Protein AF-A0A971HNS7-F1 (afdb_monomer_lite)

Structure (mmCIF, N/CA/C/O backbone):
data_AF-A0A971HNS7-F1
#
_entry.id   AF-A0A971HNS7-F1
#
loop_
_atom_site.group_PDB
_atom_site.id
_atom_site.type_symbol
_atom_site.label_atom_id
_atom_site.label_alt_id
_atom_site.label_comp_id
_atom_site.label_asym_id
_atom_site.label_entity_id
_atom_site.label_seq_id
_atom_site.pdbx_PDB_ins_code
_atom_site.Cartn_x
_atom_site.Cartn_y
_atom_site.Cartn_z
_atom_site.occupancy
_atom_site.B_iso_or_equiv
_atom_site.auth_seq_id
_atom_site.auth_comp_id
_atom_site.auth_asym_id
_atom_site.auth_atom_id
_atom_site.pdbx_PDB_model_num
ATOM 1 N N . MET A 1 1 ? -20.351 5.362 -1.246 1.00 26.56 1 MET A N 1
ATOM 2 C CA . MET A 1 1 ? -20.812 6.104 -0.027 1.00 26.56 1 MET A CA 1
ATOM 3 C C . MET A 1 1 ? -19.698 6.064 1.023 1.00 26.56 1 MET A C 1
ATOM 5 O O . MET A 1 1 ? -19.382 4.997 1.531 1.00 26.56 1 MET A O 1
ATOM 9 N N . GLY A 1 2 ? -19.029 7.201 1.245 1.00 33.78 2 GLY A N 1
ATOM 10 C CA . GLY A 1 2 ? -17.666 7.278 1.785 1.00 33.78 2 GLY A CA 1
ATOM 11 C C . GLY A 1 2 ? -17.442 6.796 3.224 1.00 33.78 2 GLY A C 1
ATOM 12 O O . GLY A 1 2 ? -18.291 6.956 4.093 1.00 33.78 2 GLY A O 1
ATOM 13 N N . TRP A 1 3 ? -16.225 6.286 3.428 1.00 43.97 3 TRP A N 1
ATOM 14 C CA . TRP A 1 3 ? -15.508 5.758 4.606 1.00 43.97 3 TRP A CA 1
ATOM 15 C C . TRP A 1 3 ? -15.611 6.532 5.951 1.00 43.97 3 TRP A C 1
ATOM 17 O O . TRP A 1 3 ? -14.905 6.216 6.907 1.00 43.97 3 TRP A O 1
ATOM 27 N N . PHE A 1 4 ? -16.505 7.514 6.092 1.00 36.19 4 PHE A N 1
ATOM 28 C CA . PHE A 1 4 ? -16.714 8.239 7.346 1.00 36.19 4 PHE A CA 1
ATOM 29 C C . PHE A 1 4 ? -18.098 7.977 7.931 1.00 36.19 4 PHE A C 1
ATOM 31 O O . PHE A 1 4 ? -19.087 8.018 7.199 1.00 36.19 4 PHE A O 1
ATOM 38 N N . PRO A 1 5 ? -18.202 7.777 9.258 1.00 27.36 5 PRO A N 1
ATOM 39 C CA . PRO A 1 5 ? -19.497 7.659 9.906 1.00 27.36 5 PRO A CA 1
ATOM 40 C C . PRO A 1 5 ? -20.366 8.883 9.591 1.00 27.36 5 PRO A C 1
ATOM 42 O O . PRO A 1 5 ? -19.871 10.014 9.501 1.00 27.36 5 PRO A O 1
ATOM 45 N N . LYS A 1 6 ? -21.671 8.629 9.417 1.00 30.66 6 LYS A N 1
ATOM 46 C CA . LYS A 1 6 ? -22.696 9.649 9.161 1.00 30.66 6 LYS A CA 1
ATOM 47 C C . LYS A 1 6 ? -22.568 10.806 10.162 1.00 30.66 6 LYS A C 1
ATOM 49 O O . LYS A 1 6 ? -22.207 10.605 11.326 1.00 30.66 6 LYS A O 1
ATOM 54 N N . GLN A 1 7 ? -22.841 12.024 9.688 1.00 29.77 7 GLN A N 1
ATOM 55 C CA . GLN A 1 7 ? -22.758 13.242 10.496 1.00 29.77 7 GLN A CA 1
ATOM 56 C C . GLN A 1 7 ? -23.589 13.085 11.782 1.00 29.77 7 GLN A C 1
ATOM 58 O O . GLN A 1 7 ? -24.762 12.734 11.718 1.00 29.77 7 GLN A O 1
ATOM 63 N N . GLY A 1 8 ? -22.957 13.299 12.941 1.00 32.88 8 GLY A N 1
ATOM 64 C CA . GLY A 1 8 ? -23.603 13.233 14.261 1.00 32.88 8 GLY A CA 1
ATOM 65 C C . GLY A 1 8 ? -22.886 12.347 15.286 1.00 32.88 8 GLY A C 1
ATOM 66 O O . GLY A 1 8 ? -22.947 12.626 16.481 1.00 32.88 8 GLY A O 1
ATOM 67 N N . ALA A 1 9 ? -22.122 11.338 14.857 1.00 35.50 9 ALA A N 1
ATOM 68 C CA . ALA A 1 9 ? -21.286 10.564 15.773 1.00 35.50 9 ALA A CA 1
ATOM 69 C C . ALA A 1 9 ? -19.928 11.258 15.964 1.00 35.50 9 ALA A C 1
ATOM 71 O O . ALA A 1 9 ? -19.163 11.409 15.010 1.00 35.50 9 ALA A O 1
ATOM 72 N N . ARG A 1 10 ? -19.584 11.646 17.202 1.00 35.12 10 ARG A N 1
ATOM 73 C CA . ARG A 1 10 ? -18.200 11.983 17.591 1.00 35.12 10 ARG A CA 1
ATOM 74 C C . ARG A 1 10 ? -17.340 10.713 17.505 1.00 35.12 10 ARG A C 1
ATOM 76 O O . ARG A 1 10 ? -17.017 10.105 18.523 1.00 35.12 10 ARG A O 1
ATOM 83 N N . SER A 1 11 ? -17.023 10.275 16.290 1.00 39.25 11 SER A N 1
ATOM 84 C CA . SER A 1 11 ? -16.066 9.202 16.046 1.00 39.25 11 SER A CA 1
ATOM 85 C C . SER A 1 11 ? -14.707 9.688 16.525 1.00 39.25 11 SER A C 1
ATOM 87 O O . SER A 1 11 ? -14.206 10.698 16.041 1.00 39.25 11 SER A O 1
ATOM 89 N N . ARG A 1 12 ? -14.167 9.016 17.542 1.00 46.03 12 ARG A N 1
ATOM 90 C CA . ARG A 1 12 ? -12.787 9.179 17.993 1.00 46.03 12 ARG A CA 1
ATOM 91 C C . ARG A 1 12 ? -11.925 8.199 17.224 1.00 46.03 12 ARG A C 1
ATOM 93 O O . ARG A 1 12 ? -12.307 7.040 17.075 1.00 46.03 12 ARG A O 1
ATOM 100 N N . TRP A 1 13 ? -10.746 8.638 16.807 1.00 45.19 13 TRP A N 1
ATOM 101 C CA . TRP A 1 13 ? -9.785 7.761 16.165 1.00 45.19 13 TRP A CA 1
ATOM 102 C C . TRP A 1 13 ? -9.459 6.582 17.065 1.00 45.19 13 TRP A C 1
ATOM 104 O O . TRP A 1 13 ? -9.308 6.803 18.275 1.00 45.19 13 TRP A O 1
ATOM 114 N N . PRO A 1 14 ? -9.238 5.380 16.515 1.00 55.28 14 PRO A N 1
ATOM 115 C CA . PRO A 1 14 ? -8.985 4.199 17.323 1.00 55.28 14 PRO A CA 1
ATOM 116 C C . PRO A 1 14 ? -7.768 4.338 18.250 1.00 55.28 14 PRO A C 1
ATOM 118 O O . PRO A 1 14 ? -7.799 3.811 19.354 1.00 55.28 14 PRO A O 1
ATOM 121 N N . ILE A 1 15 ? -6.753 5.139 17.892 1.00 53.84 15 ILE A N 1
ATOM 122 C CA . ILE A 1 15 ? -5.579 5.420 18.753 1.00 53.84 15 ILE A CA 1
ATOM 123 C C . ILE A 1 15 ? -5.975 6.120 20.071 1.00 53.84 15 ILE A C 1
ATOM 125 O O . ILE A 1 15 ? -5.297 5.983 21.084 1.00 53.84 15 ILE A O 1
ATOM 129 N N . THR A 1 16 ? -7.091 6.856 20.079 1.00 57.19 16 THR A N 1
ATOM 130 C CA . THR A 1 16 ? -7.645 7.523 21.276 1.00 57.19 16 THR A CA 1
ATOM 131 C C . THR A 1 16 ? -8.853 6.787 21.866 1.00 57.19 16 THR A C 1
ATOM 133 O O . THR A 1 16 ? -9.468 7.264 22.830 1.00 57.19 16 THR A O 1
ATOM 136 N N . ALA A 1 17 ? -9.230 5.641 21.286 1.00 67.25 17 ALA A N 1
ATOM 137 C CA . ALA A 1 17 ? -10.299 4.812 21.816 1.00 67.25 17 ALA A CA 1
ATOM 138 C C . ALA A 1 17 ? -9.869 4.235 23.169 1.00 67.25 17 ALA A C 1
ATOM 140 O O . ALA A 1 17 ? -8.726 3.826 23.371 1.00 67.25 17 ALA A O 1
ATOM 141 N N . LYS A 1 18 ? -10.797 4.231 24.131 1.00 78.38 18 LYS A N 1
ATOM 142 C CA . LYS A 1 18 ? -10.539 3.611 25.431 1.00 78.38 18 LYS A CA 1
ATOM 143 C C . LYS A 1 18 ? -10.432 2.108 25.213 1.00 78.38 18 LYS A C 1
ATOM 145 O O . LYS A 1 18 ? -11.401 1.518 24.755 1.00 78.38 18 LYS A O 1
ATOM 150 N N . VAL A 1 19 ? -9.305 1.530 25.610 1.00 91.12 19 VAL A N 1
ATOM 151 C CA . VAL A 1 19 ? -9.090 0.082 25.620 1.00 91.12 19 VAL A CA 1
ATOM 152 C C . VAL A 1 19 ? -10.185 -0.594 26.447 1.00 91.12 19 VAL A C 1
ATOM 154 O O . VAL A 1 19 ? -10.370 -0.250 27.621 1.00 91.12 19 VAL A O 1
ATOM 157 N N . LEU A 1 20 ? -10.912 -1.531 25.834 1.00 95.19 20 LEU A N 1
ATOM 158 C CA . LEU A 1 20 ? -11.906 -2.366 26.509 1.00 95.19 20 LEU A CA 1
ATOM 159 C C . LEU A 1 20 ? -11.354 -3.782 26.681 1.00 95.19 20 LEU A C 1
ATOM 161 O O . LEU A 1 20 ? -10.716 -4.332 25.788 1.00 95.19 20 LEU A O 1
ATOM 165 N N . ARG A 1 21 ? -11.594 -4.347 27.857 1.00 96.94 21 ARG A N 1
ATOM 166 C CA . ARG A 1 21 ? -11.138 -5.671 28.299 1.00 96.94 21 ARG A CA 1
ATOM 167 C C . ARG A 1 21 ? -12.064 -6.190 29.388 1.00 96.94 21 ARG A C 1
ATOM 169 O O . ARG A 1 21 ? -12.886 -5.411 29.885 1.00 96.94 21 ARG A O 1
ATOM 176 N N . VAL A 1 22 ? -11.877 -7.438 29.809 1.00 97.00 22 VAL A N 1
ATOM 177 C CA . VAL A 1 22 ? -12.640 -8.051 30.904 1.00 97.00 22 VAL A CA 1
ATOM 178 C C . VAL A 1 22 ? -12.775 -7.103 32.104 1.00 97.00 22 VAL A C 1
ATOM 180 O O . VAL A 1 22 ? -11.813 -6.456 32.525 1.00 97.00 22 VAL A O 1
ATOM 183 N N . GLY A 1 23 ? -14.006 -6.959 32.600 1.00 95.69 23 GLY A N 1
ATOM 184 C CA . GLY A 1 23 ? -14.376 -6.035 33.679 1.00 95.69 23 GLY A CA 1
ATOM 185 C C . GLY A 1 23 ? -14.763 -4.622 33.219 1.00 95.69 23 GLY A C 1
ATOM 186 O O . GLY A 1 23 ? -15.326 -3.857 34.004 1.00 95.69 23 GLY A O 1
ATOM 187 N N . SER A 1 24 ? -14.529 -4.264 31.952 1.00 97.56 24 SER A N 1
ATOM 188 C CA . SER A 1 24 ? -15.055 -3.019 31.375 1.00 97.56 24 SER A CA 1
ATOM 189 C C . SER A 1 24 ? -16.582 -3.052 31.325 1.00 97.56 24 SER A C 1
ATOM 191 O O . SER A 1 24 ? -17.175 -4.096 31.060 1.00 97.56 24 SER A O 1
ATOM 193 N N . LYS A 1 25 ? -17.230 -1.902 31.548 1.00 97.19 25 LYS A N 1
ATOM 194 C CA . LYS A 1 25 ? -18.695 -1.777 31.522 1.00 97.19 25 LYS A CA 1
ATOM 195 C C . LYS A 1 25 ? -19.166 -0.500 30.822 1.00 97.19 25 LYS A C 1
ATOM 197 O O . LYS A 1 25 ? -18.421 0.481 30.730 1.00 97.19 25 LYS A O 1
ATOM 202 N N . GLY A 1 26 ? -20.418 -0.508 30.373 1.00 96.06 26 GLY A N 1
ATOM 203 C CA . GLY A 1 26 ? -21.159 0.652 29.876 1.00 96.06 26 GLY A CA 1
ATOM 204 C C . GLY A 1 26 ? -21.337 0.691 28.357 1.00 96.06 26 GLY A C 1
ATOM 205 O O . GLY A 1 26 ? -21.011 -0.250 27.635 1.00 96.06 26 GLY A O 1
ATOM 206 N N . ALA A 1 27 ? -21.831 1.826 27.854 1.00 94.00 27 ALA A N 1
ATOM 207 C CA . ALA A 1 27 ? -22.286 1.983 26.467 1.00 94.00 27 ALA A CA 1
ATOM 208 C C . ALA A 1 27 ? -21.243 1.614 25.395 1.00 94.00 27 ALA A C 1
ATOM 210 O O . ALA A 1 27 ? -21.600 1.133 24.325 1.00 94.00 27 ALA A O 1
ATOM 211 N N . ARG A 1 28 ? -19.945 1.799 25.674 1.00 91.12 28 ARG A N 1
ATOM 212 C CA . ARG A 1 28 ? -18.874 1.427 24.733 1.00 91.12 28 ARG A CA 1
ATOM 213 C C . ARG A 1 28 ? -18.719 -0.081 24.574 1.00 91.12 28 ARG A C 1
ATOM 215 O O . ARG A 1 28 ? -18.435 -0.534 23.473 1.00 91.12 28 ARG A O 1
ATOM 222 N N . VAL A 1 29 ? -18.904 -0.836 25.656 1.00 96.19 29 VAL A N 1
ATOM 223 C CA . VAL A 1 29 ? -18.894 -2.301 25.598 1.00 96.19 29 VAL A CA 1
ATOM 224 C C . VAL A 1 29 ? -20.118 -2.786 24.836 1.00 96.19 29 VAL A C 1
ATOM 226 O O . VAL A 1 29 ? -19.977 -3.626 23.959 1.00 96.19 29 VAL A O 1
ATOM 229 N N . LYS A 1 30 ? -21.281 -2.173 25.082 1.00 95.75 30 LYS A N 1
ATOM 230 C CA . LYS A 1 30 ? -22.510 -2.499 24.356 1.00 95.75 30 LYS A CA 1
ATOM 231 C C . LYS A 1 30 ? -22.355 -2.276 22.849 1.00 95.75 30 LYS A C 1
ATOM 233 O O . LYS A 1 30 ? -22.681 -3.154 22.066 1.00 95.75 30 LYS A O 1
ATOM 238 N N . ALA A 1 31 ? -21.773 -1.144 22.445 1.00 93.56 31 ALA A N 1
ATOM 239 C CA . ALA A 1 31 ? -21.478 -0.865 21.039 1.00 93.56 31 ALA A CA 1
ATOM 240 C C . ALA A 1 31 ? -20.476 -1.863 20.428 1.00 93.56 31 ALA A C 1
ATOM 242 O O . ALA A 1 31 ? -20.663 -2.294 19.295 1.00 93.56 31 ALA A O 1
ATOM 243 N N . LEU A 1 32 ? -19.430 -2.250 21.172 1.00 94.56 32 LEU A N 1
ATOM 244 C CA . LEU A 1 32 ? -18.492 -3.294 20.746 1.00 94.56 32 LEU A CA 1
ATOM 245 C C . LEU A 1 32 ? -19.211 -4.634 20.529 1.00 94.56 32 LEU A C 1
ATOM 247 O O . LEU A 1 32 ? -19.029 -5.250 19.487 1.00 94.56 32 LEU A O 1
ATOM 251 N N . GLN A 1 33 ? -20.027 -5.066 21.491 1.00 97.31 33 GLN A N 1
ATOM 252 C CA . GLN A 1 33 ? -20.808 -6.302 21.410 1.00 97.31 33 GLN A CA 1
ATOM 253 C C . GLN A 1 33 ? -21.768 -6.284 20.217 1.00 97.31 33 GLN A C 1
ATOM 255 O O . GLN A 1 33 ? -21.817 -7.268 19.492 1.00 97.31 33 GLN A O 1
ATOM 260 N N . SER A 1 34 ? -22.463 -5.168 19.960 1.00 94.94 34 SER A N 1
ATOM 261 C CA . SER A 1 34 ? -23.313 -5.014 18.771 1.00 94.94 34 SER A CA 1
ATOM 262 C C . SER A 1 34 ? -22.522 -5.197 17.476 1.00 94.94 34 SER A C 1
ATOM 264 O O . SER A 1 34 ? -22.905 -6.008 16.647 1.00 94.94 34 SER A O 1
ATOM 266 N N . LEU A 1 35 ? -21.372 -4.528 17.335 1.00 93.12 35 LEU A N 1
ATOM 267 C CA . LEU A 1 35 ? -20.528 -4.677 16.144 1.00 93.12 35 LEU A CA 1
ATOM 268 C C . LEU A 1 35 ? -19.983 -6.105 15.992 1.00 93.12 35 LEU A C 1
ATOM 270 O O . LEU A 1 35 ? -19.846 -6.595 14.879 1.00 93.12 35 LEU A O 1
ATOM 274 N N . LEU A 1 36 ? -19.661 -6.791 17.092 1.00 94.88 36 LEU A N 1
ATOM 275 C CA . LEU A 1 36 ? -19.246 -8.196 17.049 1.00 94.88 36 LEU A CA 1
ATOM 276 C C . LEU A 1 36 ? -20.414 -9.125 16.686 1.00 94.88 36 LEU A C 1
ATOM 278 O O . LEU A 1 36 ? -20.201 -10.105 15.972 1.00 94.88 36 LEU A O 1
ATOM 282 N N . ALA A 1 37 ? -21.629 -8.817 17.139 1.00 94.38 37 ALA A N 1
ATOM 283 C CA . ALA A 1 37 ? -22.840 -9.556 16.799 1.00 94.38 37 ALA A CA 1
ATOM 284 C C . ALA A 1 37 ? -23.196 -9.401 15.315 1.00 94.38 37 ALA A C 1
ATOM 286 O O . ALA A 1 37 ? -23.461 -10.403 14.656 1.00 94.38 37 ALA A O 1
ATOM 287 N N . ASP A 1 38 ? -23.073 -8.189 14.761 1.00 90.94 38 ASP A N 1
ATOM 288 C CA . ASP A 1 38 ? -23.251 -7.915 13.327 1.00 90.94 38 ASP A CA 1
ATOM 289 C C . ASP A 1 38 ? -22.282 -8.739 12.457 1.00 90.94 38 ASP A C 1
ATOM 291 O O . ASP A 1 38 ? -22.594 -9.101 11.324 1.00 90.94 38 ASP A O 1
ATOM 295 N N . LEU A 1 39 ? -21.105 -9.080 12.996 1.00 89.94 39 LEU A N 1
ATOM 296 C CA . LEU A 1 39 ? -20.109 -9.933 12.339 1.00 89.94 39 LEU A CA 1
ATOM 297 C C . LEU A 1 39 ? -20.313 -11.435 12.582 1.00 89.94 39 LEU A C 1
ATOM 299 O O . LEU A 1 39 ? -19.500 -12.239 12.108 1.00 89.94 39 LEU A O 1
ATOM 303 N N . GLY A 1 40 ? -21.358 -11.809 13.324 1.00 93.38 40 GLY A N 1
ATOM 304 C CA . GLY A 1 40 ? -21.653 -13.183 13.718 1.00 93.38 40 GLY A CA 1
ATOM 305 C C . GLY A 1 40 ? -20.647 -13.765 14.713 1.00 93.38 40 GLY A C 1
ATOM 306 O O . GLY A 1 40 ? -20.492 -14.979 14.769 1.00 93.38 40 GLY A O 1
ATOM 307 N N . LEU A 1 41 ? -19.925 -12.918 15.455 1.00 95.38 41 LEU A N 1
ATOM 308 C CA . LEU A 1 41 ? -18.894 -13.328 16.418 1.00 95.38 41 LEU A CA 1
ATOM 309 C C . LEU A 1 41 ? -19.375 -13.275 17.873 1.00 95.38 41 LEU A C 1
ATOM 311 O O . LEU A 1 41 ? -18.689 -13.780 18.757 1.00 95.38 41 LEU A O 1
ATOM 315 N N . TYR A 1 42 ? -20.524 -12.649 18.130 1.00 96.88 42 TYR A N 1
ATOM 316 C CA . TYR A 1 42 ? -21.139 -12.545 19.451 1.00 96.88 42 TYR A CA 1
ATOM 317 C C . TYR A 1 42 ? -22.621 -12.916 19.355 1.00 96.88 42 TYR A C 1
ATOM 319 O O . TYR A 1 42 ? -23.344 -12.363 18.533 1.00 96.88 42 TYR A O 1
ATOM 327 N N . HIS A 1 43 ? -23.068 -13.866 20.177 1.00 96.12 43 HIS A N 1
ATOM 328 C CA . HIS A 1 43 ? -24.393 -14.494 20.046 1.00 96.12 43 HIS A CA 1
ATOM 329 C C . HIS A 1 43 ? -25.332 -14.211 21.224 1.00 96.12 43 HIS A C 1
ATOM 331 O O . HIS A 1 43 ? -26.334 -14.898 21.386 1.00 96.12 43 HIS A O 1
ATOM 337 N N . GLN A 1 44 ? -24.980 -13.254 22.080 1.00 95.12 44 GLN A N 1
ATOM 338 C CA . GLN A 1 44 ? -25.805 -12.836 23.213 1.00 95.12 44 GLN A CA 1
ATOM 339 C C . GLN A 1 44 ? -26.333 -11.423 22.985 1.00 95.12 44 GLN A C 1
ATOM 341 O O . GLN A 1 44 ? -25.787 -10.669 22.175 1.00 95.12 44 GLN A O 1
ATOM 346 N N . ASP A 1 45 ? -27.348 -11.043 23.755 1.00 95.81 45 ASP A N 1
ATOM 347 C CA . ASP A 1 45 ? -27.813 -9.664 23.779 1.00 95.81 45 ASP A CA 1
ATOM 348 C C . ASP A 1 45 ? -26.719 -8.740 24.341 1.00 95.81 45 ASP A C 1
ATOM 350 O O . ASP A 1 45 ? -26.180 -9.005 25.419 1.00 95.81 45 ASP A O 1
ATOM 354 N N . PRO A 1 46 ? -26.380 -7.631 23.654 1.00 97.00 46 PRO A N 1
ATOM 355 C CA . PRO A 1 46 ? -25.422 -6.655 24.158 1.00 97.00 46 PRO A CA 1
ATOM 356 C C . PRO A 1 46 ? -25.860 -6.043 25.502 1.00 97.00 46 PRO A C 1
ATOM 358 O O . PRO A 1 46 ? -26.701 -5.135 25.565 1.00 97.00 46 PRO A O 1
ATOM 361 N N . ASP A 1 47 ? -25.249 -6.510 26.586 1.00 96.69 47 ASP A N 1
ATOM 362 C CA . ASP A 1 47 ? -25.542 -6.119 27.970 1.00 96.69 47 ASP A CA 1
ATOM 363 C C . ASP A 1 47 ? -24.653 -4.970 28.479 1.00 96.69 47 ASP A C 1
ATOM 365 O O . ASP A 1 47 ? -24.920 -4.356 29.514 1.00 96.69 47 ASP A O 1
ATOM 369 N N . GLY A 1 48 ? -23.601 -4.627 27.732 1.00 97.12 48 GLY A N 1
ATOM 370 C CA . GLY A 1 48 ? -22.631 -3.616 28.125 1.00 97.12 48 GLY A CA 1
ATOM 371 C C . GLY A 1 48 ? -21.657 -4.072 29.210 1.00 97.12 48 GLY A C 1
ATOM 372 O O . GLY A 1 48 ? -21.015 -3.212 29.818 1.00 97.12 48 GLY A O 1
ATOM 373 N N . VAL A 1 49 ? -21.511 -5.377 29.449 1.00 98.12 49 VAL A N 1
ATOM 374 C CA . VAL A 1 49 ? -20.539 -5.971 30.373 1.00 98.12 49 VAL A CA 1
ATOM 375 C C . VAL A 1 49 ? -19.509 -6.779 29.590 1.00 98.12 49 VAL A C 1
ATOM 377 O O . VAL A 1 49 ? -19.810 -7.715 28.857 1.00 98.12 49 VAL A O 1
ATOM 380 N N . PHE A 1 50 ? -18.236 -6.424 29.748 1.00 98.19 50 PHE A N 1
ATOM 381 C CA . PHE A 1 50 ? -17.156 -7.140 29.083 1.00 98.19 50 PHE A CA 1
ATOM 382 C C . PHE A 1 50 ? -16.793 -8.350 29.947 1.00 98.19 50 PHE A C 1
ATOM 384 O O . PHE A 1 50 ? -15.935 -8.256 30.826 1.00 98.19 50 PHE A O 1
ATOM 391 N N . GLY A 1 51 ? -17.507 -9.456 29.740 1.00 97.50 51 GLY A N 1
ATOM 392 C CA . GLY A 1 51 ? -17.217 -10.767 30.325 1.00 97.50 51 GLY A CA 1
ATOM 393 C C . GLY A 1 51 ? -16.455 -11.686 29.366 1.00 97.50 51 GLY A C 1
ATOM 394 O O . GLY A 1 51 ? -16.032 -11.254 28.293 1.00 97.50 51 GLY A O 1
ATOM 395 N N . TYR A 1 52 ? -16.325 -12.960 29.744 1.00 97.56 52 TYR A N 1
ATOM 396 C CA . TYR A 1 52 ? -15.596 -13.975 28.971 1.00 97.56 52 TYR A CA 1
ATOM 397 C C . TYR A 1 52 ? -16.167 -14.169 27.554 1.00 97.56 52 TYR A C 1
ATOM 399 O O . TYR A 1 52 ? -15.409 -14.235 26.600 1.00 97.56 52 TYR A O 1
ATOM 407 N N . LEU A 1 53 ? -17.493 -14.113 27.371 1.00 97.94 53 LEU A N 1
ATOM 408 C CA . LEU A 1 53 ? -18.105 -14.213 26.034 1.00 97.94 53 LEU A CA 1
ATOM 409 C C . LEU A 1 53 ? -17.719 -13.046 25.111 1.00 97.94 53 LEU A C 1
ATOM 411 O O . LEU A 1 53 ? -17.554 -13.223 23.906 1.00 97.94 53 LEU A O 1
ATOM 415 N N . THR A 1 54 ? -17.578 -11.837 25.663 1.00 98.25 54 THR A N 1
ATOM 416 C CA . THR A 1 54 ? -17.126 -10.669 24.892 1.00 98.25 54 THR A CA 1
ATOM 417 C C . THR A 1 54 ? -15.640 -10.798 24.562 1.00 98.25 54 THR A C 1
ATOM 419 O O . THR A 1 54 ? -15.223 -10.443 23.462 1.00 98.25 54 THR A O 1
ATOM 422 N N . GLU A 1 55 ? -14.846 -11.331 25.493 1.00 98.38 55 GLU A N 1
ATOM 423 C CA . GLU A 1 55 ? -13.432 -11.641 25.269 1.00 98.38 55 GLU A CA 1
ATOM 424 C C . GLU A 1 55 ? -13.253 -12.666 24.144 1.00 98.38 55 GLU A C 1
ATOM 426 O O . GLU A 1 55 ? -12.512 -12.396 23.199 1.00 98.38 55 GLU A O 1
ATOM 431 N N . ASP A 1 56 ? -13.988 -13.778 24.182 1.00 98.25 56 ASP A N 1
ATOM 432 C CA . ASP A 1 56 ? -13.961 -14.823 23.155 1.00 98.25 56 ASP A CA 1
ATOM 433 C C . ASP A 1 56 ? -14.330 -14.270 21.773 1.00 98.25 56 ASP A C 1
ATOM 435 O O . ASP A 1 56 ? -13.647 -14.552 20.785 1.00 98.25 56 ASP A O 1
ATOM 439 N N . ALA A 1 57 ? -15.354 -13.414 21.700 1.00 97.94 57 ALA A N 1
ATOM 440 C CA . ALA A 1 57 ? -15.758 -12.748 20.463 1.00 97.94 57 ALA A CA 1
ATOM 441 C C . ALA A 1 57 ? -14.671 -11.802 19.920 1.00 97.94 57 ALA A C 1
ATOM 443 O O . ALA A 1 57 ? -14.399 -11.780 18.715 1.00 97.94 57 ALA A O 1
ATOM 444 N N . VAL A 1 58 ? -13.997 -11.048 20.798 1.00 97.81 58 VAL A N 1
ATOM 445 C CA . VAL A 1 58 ? -12.852 -10.210 20.409 1.00 97.81 58 VAL A CA 1
ATOM 446 C C . VAL A 1 58 ? -11.690 -11.074 19.925 1.00 97.81 58 VAL A C 1
ATOM 448 O O . VAL A 1 58 ? -11.109 -10.775 18.882 1.00 97.81 58 VAL A O 1
ATOM 451 N N . GLN A 1 59 ? -11.370 -12.169 20.615 1.00 98.19 59 GLN A N 1
ATOM 452 C CA . GLN A 1 59 ? -10.327 -13.095 20.176 1.00 98.19 59 GLN A CA 1
ATOM 453 C C . GLN A 1 59 ? -10.669 -13.736 18.826 1.00 98.19 59 GLN A C 1
ATOM 455 O O . GLN A 1 59 ? -9.789 -13.895 17.980 1.00 98.19 59 GLN A O 1
ATOM 460 N N . ALA A 1 60 ? -11.937 -14.079 18.587 1.00 97.00 60 ALA A N 1
ATOM 461 C CA . ALA A 1 60 ? -12.398 -14.604 17.307 1.00 97.00 60 ALA A CA 1
ATOM 462 C C . ALA A 1 60 ? -12.209 -13.579 16.177 1.00 97.00 60 ALA A C 1
ATOM 464 O O . ALA A 1 60 ? -11.674 -13.928 15.122 1.00 97.00 60 ALA A O 1
ATOM 465 N N . LEU A 1 61 ? -12.545 -12.305 16.414 1.00 94.56 61 LEU A N 1
ATOM 466 C CA . LEU A 1 61 ? -12.268 -11.216 15.473 1.00 94.56 61 LEU A CA 1
ATOM 467 C C . LEU A 1 61 ? -10.763 -11.087 15.200 1.00 94.56 61 LEU A C 1
ATOM 469 O O . LEU A 1 61 ? -10.338 -11.026 14.047 1.00 94.56 61 LEU A O 1
ATOM 473 N N . GLN A 1 62 ? -9.952 -11.067 16.259 1.00 94.75 62 GLN A N 1
ATOM 474 C CA . GLN A 1 62 ? -8.501 -10.944 16.158 1.00 94.75 62 GLN A CA 1
ATOM 475 C C . GLN A 1 62 ? -7.899 -12.086 15.328 1.00 94.75 62 GLN A C 1
ATOM 477 O O . GLN A 1 62 ? -7.130 -11.818 14.406 1.00 94.75 62 GLN A O 1
ATOM 482 N N . ARG A 1 63 ? -8.312 -13.338 15.577 1.00 94.12 63 ARG A N 1
ATOM 483 C CA . ARG A 1 63 ? -7.912 -14.514 14.781 1.00 94.12 63 ARG A CA 1
ATOM 484 C C . ARG A 1 63 ? -8.335 -14.373 13.319 1.00 94.12 63 ARG A C 1
ATOM 486 O O . ARG A 1 63 ? -7.517 -14.584 12.429 1.00 94.12 63 ARG A O 1
ATOM 493 N N . ARG A 1 64 ? -9.590 -13.980 13.069 1.00 90.88 64 ARG A N 1
ATOM 494 C CA . ARG A 1 64 ? -10.165 -13.863 11.717 1.00 90.88 64 ARG A CA 1
ATOM 495 C C . ARG A 1 64 ? -9.415 -12.860 10.837 1.00 90.88 64 ARG A C 1
ATOM 497 O O . ARG A 1 64 ? -9.319 -13.077 9.633 1.00 90.88 64 ARG A O 1
ATOM 504 N N . PHE A 1 65 ? -8.881 -11.790 11.424 1.00 88.62 65 PHE A N 1
ATOM 505 C CA . PHE A 1 65 ? -8.256 -10.685 10.688 1.00 88.62 65 PHE A CA 1
ATOM 506 C C . PHE A 1 65 ? -6.758 -10.503 10.975 1.00 88.62 65 PHE A C 1
ATOM 508 O O . PHE A 1 65 ? -6.198 -9.452 10.661 1.00 88.62 65 PHE A O 1
ATOM 515 N N . GLY A 1 66 ? -6.101 -11.518 11.546 1.00 87.88 66 GLY A N 1
ATOM 516 C CA . GLY A 1 66 ? -4.645 -11.541 11.722 1.00 87.88 66 GLY A CA 1
ATOM 517 C C . GLY A 1 66 ? -4.109 -10.499 12.705 1.00 87.88 66 GLY A C 1
ATOM 518 O O . GLY A 1 66 ? -3.004 -9.993 12.523 1.00 87.88 66 GLY A O 1
ATOM 519 N N . LEU A 1 67 ? -4.892 -10.146 13.726 1.00 89.50 67 LEU A N 1
ATOM 520 C CA . LEU A 1 67 ? -4.433 -9.308 14.834 1.00 89.50 67 LEU A CA 1
ATOM 521 C C . LEU A 1 67 ? -3.750 -10.159 15.907 1.00 89.50 67 LEU A C 1
ATOM 523 O O . LEU A 1 67 ? -3.908 -11.380 15.960 1.00 89.50 67 LEU A O 1
ATOM 527 N N . ARG A 1 68 ? -3.045 -9.497 16.831 1.00 87.56 68 ARG A N 1
ATOM 528 C CA . ARG A 1 68 ? -2.642 -10.130 18.090 1.00 87.56 68 ARG A CA 1
ATOM 529 C C . ARG A 1 68 ? -3.895 -10.623 18.821 1.00 87.56 68 ARG A C 1
ATOM 531 O O . ARG A 1 68 ? -4.819 -9.846 19.033 1.00 87.56 68 ARG A O 1
ATOM 538 N N . VAL A 1 69 ? -3.904 -11.901 19.195 1.00 94.38 69 VAL A N 1
ATOM 539 C CA . VAL A 1 69 ? -5.020 -12.536 19.905 1.00 94.38 69 VAL A CA 1
ATOM 540 C C . VAL A 1 69 ? -4.794 -12.388 21.407 1.00 94.38 69 VAL A C 1
ATOM 542 O O . VAL A 1 69 ? -4.122 -13.212 22.020 1.00 94.38 69 VAL A O 1
ATOM 545 N N . ASP A 1 70 ? -5.288 -11.297 21.980 1.00 94.94 70 ASP A N 1
ATOM 546 C CA . ASP A 1 70 ? -5.166 -10.981 23.409 1.00 94.94 70 ASP A CA 1
ATOM 547 C C . ASP A 1 70 ? -6.518 -10.736 24.098 1.00 94.94 70 ASP A C 1
ATOM 549 O O . ASP A 1 70 ? -6.545 -10.485 25.298 1.00 94.94 70 ASP A O 1
ATOM 553 N N . GLY A 1 71 ? -7.635 -10.809 23.361 1.00 96.25 71 GLY A N 1
ATOM 554 C CA . GLY A 1 71 ? -8.980 -10.584 23.902 1.00 96.25 71 GLY A CA 1
ATOM 555 C C . GLY A 1 71 ? -9.275 -9.129 24.267 1.00 96.25 71 GLY A C 1
ATOM 556 O O . GLY A 1 71 ? -10.328 -8.825 24.827 1.00 96.25 71 GLY A O 1
ATOM 557 N N . ILE A 1 72 ? -8.371 -8.206 23.931 1.00 95.88 72 ILE A N 1
ATOM 558 C CA . ILE A 1 72 ? -8.480 -6.789 24.252 1.00 95.88 72 ILE A CA 1
ATOM 559 C C . ILE A 1 72 ? -8.957 -6.020 23.019 1.00 95.88 72 ILE A C 1
ATOM 561 O O . ILE A 1 72 ? -8.320 -6.000 21.964 1.00 95.88 72 ILE A O 1
ATOM 565 N N . ALA A 1 73 ? -10.059 -5.283 23.163 1.00 94.00 73 ALA A N 1
ATOM 566 C CA . ALA A 1 73 ? -10.495 -4.331 22.149 1.00 94.00 73 ALA A CA 1
ATOM 567 C C . ALA A 1 73 ? -9.681 -3.032 22.272 1.00 94.00 73 ALA A C 1
ATOM 569 O O . ALA A 1 73 ? -10.087 -2.053 22.905 1.00 94.00 73 ALA A O 1
ATOM 570 N N . GLY A 1 74 ? -8.474 -3.067 21.703 1.00 90.00 74 GLY A N 1
ATOM 571 C CA . GLY A 1 74 ? -7.578 -1.922 21.554 1.00 90.00 74 GLY A CA 1
ATOM 572 C C . GLY A 1 74 ? -7.820 -1.120 20.263 1.00 90.00 74 GLY A C 1
ATOM 573 O O . GLY A 1 74 ? -8.781 -1.383 19.532 1.00 90.00 74 GLY A O 1
ATOM 574 N N . PRO A 1 75 ? -6.932 -0.159 19.940 1.00 83.56 75 PRO A N 1
ATOM 575 C CA . PRO A 1 75 ? -7.025 0.662 18.732 1.00 83.56 75 PRO A CA 1
ATOM 576 C C . PRO A 1 75 ? -7.222 -0.147 17.448 1.00 83.56 75 PRO A C 1
ATOM 578 O O . PRO A 1 75 ? -8.091 0.174 16.642 1.00 83.56 75 PRO A O 1
ATOM 581 N N . MET A 1 76 ? -6.471 -1.233 17.266 1.00 85.00 76 MET A N 1
ATOM 582 C CA . MET A 1 76 ? -6.556 -2.019 16.036 1.00 85.00 76 MET A CA 1
ATOM 583 C C . MET A 1 76 ? -7.908 -2.735 15.883 1.00 85.00 76 MET A C 1
ATOM 585 O O . MET A 1 76 ? -8.482 -2.733 14.798 1.00 85.00 76 MET A O 1
ATOM 589 N N . VAL A 1 77 ? -8.465 -3.268 16.978 1.00 90.94 77 VAL A N 1
ATOM 590 C CA . VAL A 1 77 ? -9.804 -3.885 16.991 1.00 90.94 77 VAL A CA 1
ATOM 591 C C . VAL A 1 77 ? -10.874 -2.849 16.659 1.00 90.94 77 VAL A C 1
ATOM 593 O O . VAL A 1 77 ? -11.679 -3.062 15.757 1.00 90.94 77 VAL A O 1
ATOM 596 N N . HIS A 1 78 ? -10.856 -1.697 17.333 1.00 87.62 78 HIS A N 1
ATOM 597 C CA . HIS A 1 78 ? -11.814 -0.627 17.058 1.00 87.62 78 HIS A CA 1
ATOM 598 C C . HIS A 1 78 ? -11.731 -0.136 15.616 1.00 87.62 78 HIS A C 1
ATOM 600 O O . HIS A 1 78 ? -12.755 0.129 14.994 1.00 87.62 78 HIS A O 1
ATOM 606 N N . ARG A 1 79 ? -10.521 -0.037 15.067 1.00 81.88 79 ARG A N 1
ATOM 607 C CA . ARG A 1 79 ? -10.337 0.337 13.672 1.00 81.88 79 ARG A CA 1
ATOM 608 C C . ARG A 1 79 ? -10.956 -0.679 12.726 1.00 81.88 79 ARG A C 1
ATOM 610 O O . ARG A 1 79 ? -11.690 -0.292 11.823 1.00 81.88 79 ARG A O 1
ATOM 617 N N . LEU A 1 80 ? -10.641 -1.951 12.940 1.00 84.62 80 LEU A N 1
ATOM 618 C CA . LEU A 1 80 ? -11.108 -3.052 12.116 1.00 84.62 80 LEU A CA 1
ATOM 619 C C . LEU A 1 80 ? -12.637 -3.121 12.094 1.00 84.62 80 LEU A C 1
ATOM 621 O O . LEU A 1 80 ? -13.213 -3.237 11.024 1.00 84.62 80 LEU A O 1
ATOM 625 N N . LEU A 1 81 ? -13.306 -2.958 13.239 1.00 84.75 81 LEU A N 1
ATOM 626 C CA . LEU A 1 81 ? -14.774 -2.984 13.313 1.00 84.75 81 LEU A CA 1
ATOM 627 C C . LEU A 1 81 ? -15.456 -1.890 12.479 1.00 84.75 81 LEU A C 1
ATOM 629 O O . LEU A 1 81 ? -16.602 -2.053 12.076 1.00 84.75 81 LEU A O 1
ATOM 633 N N . HIS A 1 82 ? -14.759 -0.788 12.206 1.00 77.75 82 HIS A N 1
ATOM 634 C CA . HIS A 1 82 ? -15.241 0.296 11.349 1.00 77.75 82 HIS A CA 1
ATOM 635 C C . HIS A 1 82 ? -14.641 0.256 9.936 1.00 77.75 82 HIS A C 1
ATOM 637 O O . HIS A 1 82 ? -14.839 1.185 9.153 1.00 77.75 82 HIS A O 1
ATOM 643 N N . HIS A 1 83 ? -13.878 -0.787 9.610 1.00 74.25 83 HIS A N 1
ATOM 644 C CA . HIS A 1 83 ? -13.224 -0.940 8.323 1.00 74.25 83 HIS A CA 1
ATOM 645 C C . HIS A 1 83 ? -14.137 -1.699 7.344 1.00 74.25 83 HIS A C 1
ATOM 647 O O . HIS A 1 83 ? -14.663 -2.740 7.726 1.00 74.25 83 HIS A O 1
ATOM 653 N N . PRO A 1 84 ? -14.282 -1.270 6.073 1.00 65.81 84 PRO A N 1
ATOM 654 C CA . PRO A 1 84 ? -15.171 -1.921 5.092 1.00 65.81 84 PRO A CA 1
ATOM 655 C C . PRO A 1 84 ? -14.939 -3.425 4.913 1.00 65.81 84 PRO A C 1
ATOM 657 O O . PRO A 1 84 ? -15.855 -4.179 4.609 1.00 65.81 84 PRO A O 1
ATOM 660 N N . ILE A 1 85 ? -13.715 -3.880 5.177 1.00 72.44 85 ILE A N 1
ATOM 661 C CA . ILE A 1 85 ? -13.353 -5.299 5.149 1.00 72.44 85 ILE A CA 1
ATOM 662 C C . ILE A 1 85 ? -14.258 -6.198 6.004 1.00 72.44 85 ILE A C 1
ATOM 664 O O . ILE A 1 85 ? -14.444 -7.367 5.673 1.00 72.44 85 ILE A O 1
ATOM 668 N N . THR A 1 86 ? -14.798 -5.687 7.114 1.00 72.88 86 THR A N 1
ATOM 669 C CA . THR A 1 86 ? -15.619 -6.491 8.020 1.00 72.88 86 THR A CA 1
ATOM 670 C C . THR A 1 86 ? -17.029 -6.698 7.477 1.00 72.88 86 THR A C 1
ATOM 672 O O . THR A 1 86 ? -17.629 -7.724 7.781 1.00 72.88 86 THR A O 1
ATOM 675 N N . SER A 1 87 ? -17.527 -5.795 6.626 1.00 67.00 87 SER A N 1
ATOM 676 C CA . SER A 1 87 ? -18.856 -5.883 6.013 1.00 67.00 87 SER A CA 1
ATOM 677 C C . SER A 1 87 ? -18.852 -6.404 4.573 1.00 67.00 87 SER A C 1
ATOM 679 O O . SER A 1 87 ? -19.835 -7.008 4.158 1.00 67.00 87 SER A O 1
ATOM 681 N N . GLN A 1 88 ? -17.777 -6.190 3.810 1.00 62.09 88 GLN A N 1
ATOM 682 C CA . GLN A 1 88 ? -17.731 -6.461 2.362 1.00 62.09 88 GLN A CA 1
ATOM 683 C C . GLN A 1 88 ? -16.738 -7.563 1.962 1.00 62.09 88 GLN A C 1
ATOM 685 O O . GLN A 1 88 ? -16.731 -7.991 0.815 1.00 62.09 88 GLN A O 1
ATOM 690 N N . GLY A 1 89 ? -15.912 -8.055 2.892 1.00 58.56 89 GLY A N 1
ATOM 691 C CA . GLY A 1 89 ? -14.831 -8.989 2.571 1.00 58.56 89 GLY A CA 1
ATOM 692 C C . GLY A 1 89 ? -13.584 -8.314 1.976 1.00 58.56 89 GLY A C 1
ATOM 693 O O . GLY A 1 89 ? -13.496 -7.089 1.848 1.00 58.56 89 GLY A O 1
ATOM 694 N N . LEU A 1 90 ? -12.568 -9.136 1.690 1.00 54.59 90 LEU A N 1
ATOM 695 C CA . LEU A 1 90 ? -11.306 -8.737 1.051 1.00 54.59 90 LEU A CA 1
ATOM 696 C C . LEU A 1 90 ? -11.420 -8.926 -0.461 1.00 54.59 90 LEU A C 1
ATOM 698 O O . LEU A 1 90 ? -10.852 -9.871 -1.001 1.00 54.59 90 LEU A O 1
ATOM 702 N N . ASP A 1 91 ? -12.131 -8.023 -1.116 1.00 55.66 91 ASP A N 1
ATOM 703 C CA . ASP A 1 91 ? -11.805 -7.691 -2.497 1.00 55.66 91 ASP A CA 1
ATOM 704 C C . ASP A 1 91 ? -10.830 -6.511 -2.450 1.00 55.66 91 ASP A C 1
ATOM 706 O O . ASP A 1 91 ? -10.861 -5.713 -1.515 1.00 55.66 91 ASP A O 1
ATOM 710 N N . PHE A 1 92 ? -9.866 -6.442 -3.360 1.00 61.84 92 PHE A N 1
ATOM 711 C CA . PHE A 1 92 ? -8.856 -5.389 -3.325 1.00 61.84 92 PHE A CA 1
ATOM 712 C C . PHE A 1 92 ? -9.492 -3.994 -3.364 1.00 61.84 92 PHE A C 1
ATOM 714 O O . PHE A 1 92 ? -10.127 -3.621 -4.346 1.00 61.84 92 PHE A O 1
ATOM 721 N N . HIS A 1 93 ? -9.267 -3.197 -2.317 1.00 73.06 93 HIS A N 1
ATOM 722 C CA . HIS A 1 93 ? -9.924 -1.895 -2.163 1.00 73.06 93 HIS A CA 1
ATOM 723 C C . HIS A 1 93 ? -9.057 -0.720 -2.605 1.00 73.06 93 HIS A C 1
ATOM 725 O O . HIS A 1 93 ? -9.590 0.366 -2.803 1.00 73.06 93 HIS A O 1
ATOM 731 N N . TRP A 1 94 ? -7.739 -0.913 -2.747 1.00 87.38 94 TRP A N 1
ATOM 732 C CA . TRP A 1 94 ? -6.821 0.125 -3.219 1.00 87.38 94 TRP A CA 1
ATOM 733 C C . TRP A 1 94 ? -6.098 -0.291 -4.491 1.00 87.38 94 TRP A C 1
ATOM 735 O O . TRP A 1 94 ? -5.326 -1.247 -4.512 1.00 87.38 94 TRP A O 1
ATOM 745 N N . LEU A 1 95 ? -6.310 0.501 -5.531 1.00 92.12 95 LEU A N 1
ATOM 746 C CA . LEU A 1 95 ? -5.474 0.563 -6.715 1.00 92.12 95 LEU A CA 1
ATOM 747 C C . LEU A 1 95 ? -4.868 1.966 -6.761 1.00 92.12 95 LEU A C 1
ATOM 749 O O . LEU A 1 95 ? -5.548 2.933 -7.123 1.00 92.12 95 LEU A O 1
ATOM 753 N N . LEU A 1 96 ? -3.639 2.077 -6.261 1.00 95.12 96 LEU A N 1
ATOM 754 C CA . LEU A 1 96 ? -2.876 3.322 -6.246 1.00 95.12 96 LEU A CA 1
ATOM 755 C C . LEU A 1 96 ? -2.049 3.438 -7.530 1.00 95.12 96 LEU A C 1
ATOM 757 O O . LEU A 1 96 ? -1.607 2.424 -8.071 1.00 95.12 96 LEU A O 1
ATOM 761 N N . GLY A 1 97 ? -1.775 4.666 -7.962 1.00 94.31 97 GLY A N 1
ATOM 762 C CA . GLY A 1 97 ? -0.867 4.945 -9.074 1.00 94.31 97 GLY A CA 1
ATOM 763 C C . GLY A 1 97 ? 0.038 6.148 -8.815 1.00 94.31 97 GLY A C 1
ATOM 764 O O . GLY A 1 97 ? -0.276 6.986 -7.970 1.00 94.31 97 GLY A O 1
ATOM 765 N N . SER A 1 98 ? 1.159 6.256 -9.525 1.00 92.62 98 SER A N 1
ATOM 766 C CA . SER A 1 98 ? 1.964 7.485 -9.591 1.00 92.62 98 SER A CA 1
ATOM 767 C C . SER A 1 98 ? 2.498 7.706 -10.993 1.00 92.62 98 SER A C 1
ATOM 769 O O . SER A 1 98 ? 2.698 6.757 -11.746 1.00 92.62 98 SER A O 1
ATOM 771 N N . LEU A 1 99 ? 2.754 8.960 -11.342 1.00 91.12 99 LEU A N 1
ATOM 772 C CA . LEU A 1 99 ? 3.399 9.302 -12.604 1.00 91.12 99 LEU A CA 1
ATOM 773 C C . LEU A 1 99 ? 4.917 9.046 -12.550 1.00 91.12 99 LEU A C 1
ATOM 775 O O . LEU A 1 99 ? 5.468 8.898 -11.454 1.00 91.12 99 LEU A O 1
ATOM 779 N N . PRO A 1 100 ? 5.595 8.975 -13.711 1.00 86.31 100 PRO A N 1
ATOM 780 C CA . PRO A 1 100 ? 7.052 9.010 -13.767 1.00 86.31 100 PRO A CA 1
ATOM 781 C C . PRO A 1 100 ? 7.604 10.276 -13.098 1.00 86.31 100 PRO A C 1
ATOM 783 O O . PRO A 1 100 ? 6.985 11.338 -13.172 1.00 86.31 100 PRO A O 1
ATOM 786 N N . GLU A 1 101 ? 8.772 10.156 -12.466 1.00 78.44 101 GLU A N 1
ATOM 787 C CA . GLU A 1 101 ? 9.521 11.280 -11.895 1.00 78.44 101 GLU A CA 1
ATOM 788 C C . GLU A 1 101 ? 10.885 11.385 -12.615 1.00 78.44 101 GLU A C 1
ATOM 790 O O . GLU A 1 101 ? 11.669 10.436 -12.529 1.00 78.44 101 GLU A O 1
ATOM 795 N N . PRO A 1 102 ? 11.189 12.497 -13.321 1.00 76.88 102 PRO A N 1
ATOM 796 C CA . PRO A 1 102 ? 10.365 13.702 -13.482 1.00 76.88 102 PRO A CA 1
ATOM 797 C C . PRO A 1 102 ? 9.112 13.479 -14.346 1.00 76.88 102 PRO A C 1
ATOM 799 O O . PRO A 1 102 ? 9.058 12.565 -15.170 1.00 76.88 102 PRO A O 1
ATOM 802 N N . GLU A 1 103 ? 8.109 14.345 -14.163 1.00 83.44 103 GLU A N 1
ATOM 803 C CA . GLU A 1 103 ? 6.870 14.301 -14.945 1.00 83.44 103 GLU A CA 1
ATOM 804 C C . GLU A 1 103 ? 7.167 14.468 -16.448 1.00 83.44 103 GLU A C 1
ATOM 806 O O . GLU A 1 103 ? 7.896 15.387 -16.843 1.00 83.44 103 GLU A O 1
ATOM 811 N N . PRO A 1 104 ? 6.609 13.607 -17.315 1.00 82.19 104 PRO A N 1
ATOM 812 C CA . PRO A 1 104 ? 6.893 13.668 -18.738 1.00 82.19 104 PRO A CA 1
ATOM 813 C C . PRO A 1 104 ? 6.193 14.864 -19.389 1.00 82.19 104 PRO A C 1
ATOM 815 O O . PRO A 1 104 ? 5.059 15.209 -19.061 1.00 82.19 104 PRO A O 1
ATOM 818 N N . ARG A 1 105 ? 6.848 15.467 -20.390 1.00 78.00 105 ARG A N 1
ATOM 819 C CA . ARG A 1 105 ? 6.260 16.568 -21.179 1.00 78.00 105 ARG A CA 1
ATOM 820 C C . ARG A 1 105 ? 5.043 16.127 -21.992 1.00 78.00 105 ARG A C 1
ATOM 822 O O . ARG A 1 105 ? 4.143 16.925 -22.231 1.00 78.00 105 ARG A O 1
ATOM 829 N N . LEU A 1 106 ? 5.053 14.877 -22.451 1.00 75.56 106 LEU A N 1
ATOM 830 C CA . LEU A 1 106 ? 3.969 14.253 -23.197 1.00 75.56 106 LEU A CA 1
ATOM 831 C C . LEU A 1 106 ? 3.519 13.015 -22.436 1.00 75.56 106 LEU A C 1
ATOM 833 O O . LEU A 1 106 ? 4.330 12.143 -22.130 1.00 75.56 106 LEU A O 1
ATOM 837 N N . TYR A 1 107 ? 2.224 12.941 -22.157 1.00 77.62 107 TYR A N 1
ATOM 838 C CA . TYR A 1 107 ? 1.610 11.798 -21.504 1.00 77.62 107 TYR A CA 1
ATOM 839 C C . TYR A 1 107 ? 0.356 11.402 -22.281 1.00 77.62 107 TYR A C 1
ATOM 841 O O . TYR A 1 107 ? -0.460 12.280 -22.579 1.00 77.62 107 TYR A O 1
ATOM 849 N N . PRO A 1 108 ? 0.192 10.122 -22.651 1.00 71.19 108 PRO A N 1
ATOM 850 C CA . PRO A 1 108 ? -0.994 9.693 -23.369 1.00 71.19 108 PRO A CA 1
ATOM 851 C C . PRO A 1 108 ? -2.204 9.811 -22.437 1.00 71.19 108 PRO A C 1
ATOM 853 O O . PRO A 1 108 ? -2.352 9.025 -21.505 1.00 71.19 108 PRO A O 1
ATOM 856 N N . LEU A 1 109 ? -3.057 10.810 -22.690 1.00 66.38 109 LEU A N 1
ATOM 857 C CA . LEU A 1 109 ? -4.310 11.012 -21.956 1.00 66.38 109 LEU A CA 1
ATOM 858 C C . LEU A 1 109 ? -5.473 10.167 -22.508 1.00 66.38 109 LEU A C 1
ATOM 860 O O . LEU A 1 109 ? -6.606 10.308 -22.058 1.00 66.38 109 LEU A O 1
ATOM 864 N N . ASP A 1 110 ? -5.219 9.307 -23.496 1.00 66.31 110 ASP A N 1
ATOM 865 C CA . ASP A 1 110 ? -6.223 8.360 -23.971 1.00 66.31 110 ASP A CA 1
ATOM 866 C C . ASP A 1 110 ? -6.267 7.153 -23.028 1.00 66.31 110 ASP A C 1
ATOM 868 O O . ASP A 1 110 ? -5.463 6.210 -23.086 1.00 66.31 110 ASP A O 1
ATOM 872 N N . PHE A 1 111 ? -7.165 7.250 -22.054 1.00 64.31 111 PHE A N 1
ATOM 873 C CA . PHE A 1 111 ? -7.261 6.279 -20.980 1.00 64.31 111 PHE A CA 1
ATOM 874 C C . PHE A 1 111 ? -8.247 5.151 -21.282 1.00 64.31 111 PHE A C 1
ATOM 876 O O . PHE A 1 111 ? -8.096 4.079 -20.713 1.00 64.31 111 PHE A O 1
ATOM 883 N N . GLY A 1 112 ? -9.171 5.305 -22.233 1.00 59.09 112 GLY A N 1
ATOM 884 C CA . GLY A 1 112 ? -10.259 4.342 -22.430 1.00 59.09 112 GLY A CA 1
ATOM 885 C C . GLY A 1 112 ? -11.150 4.178 -21.183 1.00 59.09 112 GLY A C 1
ATOM 886 O O . GLY A 1 112 ? -10.780 4.525 -20.064 1.00 59.09 112 GLY A O 1
ATOM 887 N N . GLU A 1 113 ? -12.351 3.629 -21.350 1.00 64.19 113 GLU A N 1
ATOM 888 C CA . GLU A 1 113 ? -13.338 3.526 -20.254 1.00 64.19 113 GLU A CA 1
ATOM 889 C C . GLU A 1 113 ? -12.967 2.501 -19.162 1.00 64.19 113 GLU A C 1
ATOM 891 O O . GLU A 1 113 ? -13.633 2.398 -18.133 1.00 64.19 113 GLU A O 1
ATOM 896 N N . GLU A 1 114 ? -11.906 1.716 -19.364 1.00 67.19 114 GLU A N 1
ATOM 897 C CA . GLU A 1 114 ? -11.531 0.609 -18.476 1.00 67.19 114 GLU A CA 1
ATOM 898 C C . GLU A 1 114 ? -10.531 0.994 -17.378 1.00 67.19 114 GLU A C 1
ATOM 900 O O . GLU A 1 114 ? -10.238 0.187 -16.493 1.00 67.19 114 GLU A O 1
ATOM 905 N N . LYS A 1 115 ? -9.995 2.216 -17.422 1.00 70.81 115 LYS A N 1
ATOM 906 C CA . LYS A 1 115 ? -8.935 2.674 -16.527 1.00 70.81 115 LYS A CA 1
ATOM 907 C C . LYS A 1 115 ? -9.506 3.400 -15.312 1.00 70.81 115 LYS A C 1
ATOM 909 O O . LYS A 1 115 ? -9.856 4.571 -15.389 1.00 70.81 115 LYS A O 1
ATOM 914 N N . ALA A 1 116 ? -9.545 2.714 -14.171 1.00 80.06 116 ALA A N 1
ATOM 915 C CA . ALA A 1 116 ? -9.969 3.295 -12.900 1.00 80.06 116 ALA A CA 1
ATOM 916 C C . ALA A 1 116 ? -8.869 3.162 -11.844 1.00 80.06 116 ALA A C 1
ATOM 918 O O . ALA A 1 116 ? -8.349 2.072 -11.613 1.00 80.06 116 ALA A O 1
ATOM 919 N N . LEU A 1 117 ? -8.540 4.264 -11.174 1.00 89.12 117 LEU A N 1
ATOM 920 C CA . LEU A 1 117 ? -7.697 4.267 -9.980 1.00 89.12 117 LEU A CA 1
ATOM 921 C C . LEU A 1 117 ? -8.527 4.671 -8.773 1.00 89.12 117 LEU A C 1
ATOM 923 O O . LEU A 1 117 ? -9.399 5.529 -8.845 1.00 89.12 117 LEU A O 1
ATOM 927 N N . THR A 1 118 ? -8.177 4.125 -7.615 1.00 90.12 118 THR A N 1
ATOM 928 C CA . THR A 1 118 ? -8.762 4.596 -6.352 1.00 90.12 118 THR A CA 1
ATOM 929 C C . THR A 1 118 ? -8.111 5.894 -5.886 1.00 90.12 118 THR A C 1
ATOM 931 O O . THR A 1 118 ? -8.793 6.796 -5.391 1.00 90.12 118 THR A O 1
ATOM 934 N N . ALA A 1 119 ? -6.793 6.017 -6.070 1.00 93.25 119 ALA A N 1
ATOM 935 C CA . ALA A 1 119 ? -6.074 7.251 -5.809 1.00 93.25 119 ALA A CA 1
ATOM 936 C C . ALA A 1 119 ? -4.797 7.382 -6.648 1.00 93.25 119 ALA A C 1
ATOM 938 O O . ALA A 1 119 ? -4.086 6.404 -6.886 1.00 93.25 119 ALA A O 1
ATOM 939 N N . LEU A 1 120 ? -4.494 8.618 -7.040 1.00 94.69 120 LEU A N 1
ATOM 940 C CA . LEU A 1 120 ? -3.255 9.000 -7.705 1.00 94.69 120 LEU A CA 1
ATOM 941 C C . LEU A 1 120 ? -2.354 9.714 -6.699 1.00 94.69 120 LEU A C 1
ATOM 943 O O . LEU A 1 120 ? -2.740 10.722 -6.096 1.00 94.69 120 LEU A O 1
ATOM 947 N N . THR A 1 121 ? -1.152 9.181 -6.512 1.00 93.31 121 THR A N 1
ATOM 948 C CA . THR A 1 121 ? -0.138 9.799 -5.667 1.00 93.31 121 THR A CA 1
ATOM 949 C C . THR A 1 121 ? 0.680 10.808 -6.457 1.00 93.31 121 THR A C 1
ATOM 951 O O . THR A 1 121 ? 0.915 10.633 -7.653 1.00 93.31 121 THR A O 1
ATOM 954 N N . TYR A 1 122 ? 1.113 11.870 -5.786 1.00 88.69 122 TYR A N 1
ATOM 955 C CA . TYR A 1 122 ? 1.994 12.869 -6.377 1.00 88.69 122 TYR A CA 1
ATOM 956 C C . TYR A 1 122 ? 2.944 13.423 -5.326 1.00 88.69 122 TYR A C 1
ATOM 958 O O . TYR A 1 122 ? 2.622 13.471 -4.134 1.00 88.69 122 TYR A O 1
ATOM 966 N N . ARG A 1 123 ? 4.128 13.839 -5.765 1.00 81.56 123 ARG A N 1
ATOM 967 C CA . ARG A 1 123 ? 5.143 14.393 -4.880 1.00 81.56 123 ARG A CA 1
ATOM 968 C C . ARG A 1 123 ? 4.678 15.714 -4.278 1.00 81.56 123 ARG A C 1
ATOM 970 O O . ARG A 1 123 ? 4.286 16.636 -4.988 1.00 81.56 123 ARG A O 1
ATOM 977 N N . TRP A 1 124 ? 4.783 15.827 -2.961 1.00 78.56 124 TRP A N 1
ATOM 978 C CA . TRP A 1 124 ? 4.581 17.083 -2.260 1.00 78.56 124 TRP A CA 1
ATOM 979 C C . TRP A 1 124 ? 5.617 17.238 -1.145 1.00 78.56 124 TRP A C 1
ATOM 981 O O . TRP A 1 124 ? 5.511 16.629 -0.080 1.00 78.56 124 TRP A O 1
ATOM 991 N N . TRP A 1 125 ? 6.625 18.077 -1.386 1.00 75.88 125 TRP A N 1
ATOM 992 C CA . TRP A 1 125 ? 7.605 18.432 -0.368 1.00 75.88 125 TRP A CA 1
ATOM 993 C C . TRP A 1 125 ? 7.276 19.806 0.232 1.00 75.88 125 TRP A C 1
ATOM 995 O O . TRP A 1 125 ? 7.197 20.791 -0.500 1.00 75.88 125 TRP A O 1
ATOM 1005 N N . PRO A 1 126 ? 7.037 19.905 1.552 1.00 66.62 126 PRO A N 1
ATOM 1006 C CA . PRO A 1 126 ? 6.552 21.147 2.142 1.00 66.62 126 PRO A CA 1
ATOM 1007 C C . PRO A 1 126 ? 7.644 22.147 2.533 1.00 66.62 126 PRO A C 1
ATOM 1009 O O . PRO A 1 126 ? 7.296 23.209 3.042 1.00 66.62 126 PRO A O 1
ATOM 1012 N N . LEU A 1 127 ? 8.934 21.821 2.389 1.00 68.38 127 LEU A N 1
ATOM 1013 C CA . LEU A 1 127 ? 10.035 22.600 2.980 1.00 68.38 127 LEU A CA 1
ATOM 1014 C C . LEU A 1 127 ? 11.007 23.217 1.959 1.00 68.38 127 LEU A C 1
ATOM 1016 O O . LEU A 1 127 ? 12.146 23.505 2.309 1.00 68.38 127 LEU A O 1
ATOM 1020 N N . ASP A 1 128 ? 10.556 23.479 0.732 1.00 63.00 128 ASP A N 1
ATOM 1021 C CA . ASP A 1 128 ? 11.358 24.188 -0.275 1.00 63.00 128 ASP A CA 1
ATOM 1022 C C . ASP A 1 128 ? 11.430 25.704 0.028 1.00 63.00 128 ASP A C 1
ATOM 1024 O O . ASP A 1 128 ? 10.524 26.469 -0.307 1.00 63.00 128 ASP A O 1
ATOM 1028 N N . GLY A 1 129 ? 12.510 26.158 0.678 1.00 56.78 129 GLY A N 1
ATOM 1029 C CA . GLY A 1 129 ? 12.833 27.585 0.854 1.00 56.78 129 GLY A CA 1
ATOM 1030 C C . GLY A 1 129 ? 11.884 28.401 1.757 1.00 56.78 129 GLY A C 1
ATOM 1031 O O . GLY A 1 129 ? 11.255 27.885 2.690 1.00 56.78 129 GLY A O 1
ATOM 1032 N N . GLU A 1 130 ? 11.815 29.721 1.526 1.00 45.50 130 GLU A N 1
ATOM 1033 C CA . GLU A 1 130 ? 10.973 30.653 2.306 1.00 45.50 130 GLU A CA 1
ATOM 1034 C C . GLU A 1 130 ? 9.465 30.436 2.072 1.00 45.50 130 GLU A C 1
ATOM 1036 O O . GLU A 1 130 ? 8.669 30.602 2.997 1.00 45.50 130 GLU A O 1
ATOM 1041 N N . ASN A 1 131 ? 9.068 29.940 0.893 1.00 49.16 131 ASN A N 1
ATOM 1042 C CA . ASN A 1 131 ? 7.674 29.650 0.530 1.00 49.16 131 ASN A CA 1
ATOM 1043 C C . ASN A 1 131 ? 7.272 28.192 0.823 1.00 49.16 131 ASN A C 1
ATOM 1045 O O . ASN A 1 131 ? 6.770 27.472 -0.040 1.00 49.16 131 ASN A O 1
ATOM 1049 N N . SER A 1 132 ? 7.451 27.755 2.072 1.00 53.03 132 SER A N 1
ATOM 1050 C CA . SER A 1 132 ? 6.949 26.453 2.539 1.00 53.03 132 SER A CA 1
ATOM 1051 C C . SER A 1 132 ? 5.419 26.443 2.635 1.00 53.03 132 SER A C 1
ATOM 1053 O O . SER A 1 132 ? 4.858 27.235 3.398 1.00 53.03 132 SER A O 1
ATOM 1055 N N . GLY A 1 133 ? 4.739 25.518 1.951 1.00 54.25 133 GLY A N 1
ATOM 1056 C CA . GLY A 1 133 ? 3.283 25.375 2.039 1.00 54.25 133 GLY A CA 1
ATOM 1057 C C . GLY A 1 133 ? 2.697 24.217 1.218 1.00 54.25 133 GLY A C 1
ATOM 1058 O O . GLY A 1 133 ? 3.417 23.541 0.478 1.00 54.25 133 GLY A O 1
ATOM 1059 N N . PRO A 1 134 ? 1.382 23.947 1.349 1.00 58.34 134 PRO A N 1
ATOM 1060 C CA . PRO A 1 134 ? 0.677 23.029 0.460 1.00 58.34 134 PRO A CA 1
ATOM 1061 C C . PRO A 1 134 ? 0.819 23.498 -0.994 1.00 58.34 134 PRO A C 1
ATOM 1063 O O . PRO A 1 134 ? 0.412 24.606 -1.331 1.00 58.34 134 PRO A O 1
ATOM 1066 N N . ARG A 1 135 ? 1.391 22.656 -1.861 1.00 65.69 135 ARG A N 1
ATOM 1067 C CA . ARG A 1 135 ? 1.474 22.904 -3.302 1.00 65.69 135 ARG A CA 1
ATOM 1068 C C . ARG A 1 135 ? 0.313 22.163 -3.952 1.00 65.69 135 ARG A C 1
ATOM 1070 O O . ARG A 1 135 ? 0.022 21.007 -3.611 1.00 65.69 135 ARG A O 1
ATOM 1077 N N . ALA A 1 136 ? -0.395 22.852 -4.838 1.00 74.75 136 ALA A N 1
ATOM 1078 C CA . ALA A 1 136 ? -1.355 22.190 -5.705 1.00 74.75 136 ALA A CA 1
ATOM 1079 C C . ALA A 1 136 ? -0.620 21.119 -6.540 1.00 74.75 136 ALA A C 1
ATOM 1081 O O . ALA A 1 136 ? 0.571 21.295 -6.823 1.00 74.75 136 ALA A O 1
ATOM 1082 N N . PRO A 1 137 ? -1.284 20.004 -6.888 1.00 86.38 137 PRO A N 1
ATOM 1083 C CA . PRO A 1 137 ? -0.756 19.084 -7.891 1.00 86.38 137 PRO A CA 1
ATOM 1084 C C . PRO A 1 137 ? -0.448 19.834 -9.194 1.00 86.38 137 PRO A C 1
ATOM 1086 O O . PRO A 1 137 ? -1.018 20.896 -9.457 1.00 86.38 137 PRO A O 1
ATOM 1089 N N . SER A 1 138 ? 0.439 19.280 -10.020 1.00 88.12 138 SER A N 1
ATOM 1090 C CA . SER A 1 138 ? 0.651 19.808 -11.365 1.00 88.12 138 SER A CA 1
ATOM 1091 C C . SER A 1 138 ? -0.624 19.677 -12.209 1.00 88.12 138 SER A C 1
ATOM 1093 O O . SER A 1 138 ? -1.548 18.915 -11.893 1.00 88.12 138 SER A O 1
ATOM 1095 N N . GLU A 1 139 ? -0.675 20.414 -13.316 1.00 89.94 139 GLU A N 1
ATOM 1096 C CA . GLU A 1 139 ? -1.764 20.286 -14.285 1.00 89.94 139 GLU A CA 1
ATOM 1097 C C . GLU A 1 139 ? -1.858 18.853 -14.831 1.00 89.94 139 GLU A C 1
ATOM 1099 O O . GLU A 1 139 ? -2.957 18.316 -14.964 1.00 89.94 139 GLU A O 1
ATOM 1104 N N . LEU A 1 140 ? -0.713 18.205 -15.079 1.00 90.62 140 LEU A N 1
ATOM 1105 C CA . LEU A 1 140 ? -0.670 16.821 -15.544 1.00 90.62 140 LEU A CA 1
ATOM 1106 C C . LEU A 1 140 ? -1.258 15.864 -14.501 1.00 90.62 140 LEU A C 1
ATOM 1108 O O . LEU A 1 140 ? -2.124 15.064 -14.843 1.00 90.62 140 LEU A O 1
ATOM 1112 N N . VAL A 1 141 ? -0.847 15.971 -13.233 1.00 91.81 141 VAL A N 1
ATOM 1113 C CA . VAL A 1 141 ? -1.400 15.151 -12.140 1.00 91.81 141 VAL A CA 1
ATOM 1114 C C . VAL A 1 141 ? -2.914 15.327 -12.038 1.00 91.81 141 VAL A C 1
ATOM 1116 O O . VAL A 1 141 ? -3.628 14.343 -11.866 1.00 91.81 141 VAL A O 1
ATOM 1119 N N . THR A 1 142 ? -3.412 16.558 -12.175 1.00 92.06 142 THR A N 1
ATOM 1120 C CA . THR A 1 142 ? -4.852 16.850 -12.107 1.00 92.06 142 THR A CA 1
ATOM 1121 C C . THR A 1 142 ? -5.604 16.186 -13.260 1.00 92.06 142 THR A C 1
ATOM 1123 O O . THR A 1 142 ? -6.541 15.431 -13.018 1.00 92.06 142 THR A O 1
ATOM 1126 N N . LYS A 1 143 ? -5.136 16.372 -14.502 1.00 91.31 143 LYS A N 1
ATOM 1127 C CA . LYS A 1 143 ? -5.733 15.765 -15.704 1.00 91.31 143 LYS A CA 1
ATOM 1128 C C . LYS A 1 143 ? -5.732 14.239 -15.653 1.00 91.31 143 LYS A C 1
ATOM 1130 O O . LYS A 1 143 ? -6.716 13.605 -16.021 1.00 91.31 143 LYS A O 1
ATOM 1135 N N . VAL A 1 144 ? -4.634 13.644 -15.191 1.00 91.50 144 VAL A N 1
ATOM 1136 C CA . VAL A 1 144 ? -4.528 12.190 -15.027 1.00 91.50 144 VAL A CA 1
ATOM 1137 C C . VAL A 1 144 ? -5.489 11.720 -13.936 1.00 91.50 144 VAL A C 1
ATOM 1139 O O . VAL A 1 144 ? -6.230 10.770 -14.156 1.00 91.50 144 VAL A O 1
ATOM 1142 N N . ALA A 1 145 ? -5.531 12.384 -12.778 1.00 91.88 145 ALA A N 1
ATOM 1143 C CA . ALA A 1 145 ? -6.450 12.009 -11.707 1.00 91.88 145 ALA A CA 1
ATOM 1144 C C . ALA A 1 145 ? -7.910 12.045 -12.177 1.00 91.88 145 ALA A C 1
ATOM 1146 O O . ALA A 1 145 ? -8.629 11.072 -11.972 1.00 91.88 145 ALA A O 1
ATOM 1147 N N . GLU A 1 146 ? -8.326 13.110 -12.864 1.00 90.19 146 GLU A N 1
ATOM 1148 C CA . GLU A 1 146 ? -9.673 13.231 -13.433 1.00 90.19 146 GLU A CA 1
ATOM 1149 C C . GLU A 1 146 ? -9.982 12.097 -14.408 1.00 90.19 146 GLU A C 1
ATOM 1151 O O . GLU A 1 146 ? -11.019 11.444 -14.295 1.00 90.19 146 GLU A O 1
ATOM 1156 N N . ALA A 1 147 ? -9.063 11.816 -15.327 1.00 88.50 147 ALA A N 1
ATOM 1157 C CA . ALA A 1 147 ? -9.311 10.840 -16.370 1.00 88.50 147 ALA A CA 1
ATOM 1158 C C . ALA A 1 147 ? -9.315 9.382 -15.877 1.00 88.50 147 ALA A C 1
ATOM 1160 O O . ALA A 1 147 ? -10.006 8.548 -16.452 1.00 88.50 147 ALA A O 1
ATOM 1161 N N . TYR A 1 148 ? -8.606 9.084 -14.784 1.00 88.25 148 TYR A N 1
ATOM 1162 C CA . TYR A 1 148 ? -8.679 7.794 -14.088 1.00 88.25 148 TYR A CA 1
ATOM 1163 C C . TYR A 1 148 ? -9.797 7.727 -13.030 1.00 88.25 148 TYR A C 1
ATOM 1165 O O . TYR A 1 148 ? -9.918 6.709 -12.341 1.00 88.25 148 TYR A O 1
ATOM 1173 N N . GLY A 1 149 ? -10.562 8.807 -12.819 1.00 88.25 149 GLY A N 1
ATOM 1174 C CA . GLY A 1 149 ? -11.522 8.915 -11.712 1.00 88.25 149 GLY A CA 1
ATOM 1175 C C . GLY A 1 149 ? -10.873 8.821 -10.322 1.00 88.25 149 GLY A C 1
ATOM 1176 O O . GLY A 1 149 ? -11.514 8.416 -9.351 1.00 88.25 149 GLY A O 1
ATOM 1177 N N . ALA A 1 150 ? -9.588 9.156 -10.222 1.00 90.88 150 ALA A N 1
ATOM 1178 C CA . ALA A 1 150 ? -8.756 8.945 -9.050 1.00 90.88 150 ALA A CA 1
ATOM 1179 C C . ALA A 1 150 ? -8.866 10.097 -8.049 1.00 90.88 150 ALA A C 1
ATOM 1181 O O . ALA A 1 150 ? -8.847 11.276 -8.404 1.00 90.88 150 ALA A O 1
ATOM 1182 N N . ARG A 1 151 ? -8.858 9.771 -6.755 1.00 93.00 151 ARG A N 1
ATOM 1183 C CA . ARG A 1 151 ? -8.692 10.782 -5.701 1.00 93.00 151 ARG A CA 1
ATOM 1184 C C . ARG A 1 151 ? -7.221 11.159 -5.544 1.00 93.00 151 ARG A C 1
ATOM 1186 O O . ARG A 1 151 ? -6.339 10.317 -5.683 1.00 93.00 151 ARG A O 1
ATOM 1193 N N . LEU A 1 152 ? -6.937 12.402 -5.177 1.00 94.25 152 LEU A N 1
ATOM 1194 C CA . LEU A 1 152 ? -5.558 12.839 -4.966 1.00 94.25 152 LEU A CA 1
ATOM 1195 C C . LEU A 1 152 ? -5.004 12.349 -3.619 1.00 94.25 152 LEU A C 1
ATOM 1197 O O . LEU A 1 152 ? -5.654 12.479 -2.573 1.00 94.25 152 LEU A O 1
ATOM 1201 N N . LEU A 1 153 ? -3.777 11.820 -3.645 1.00 94.38 153 LEU A N 1
ATOM 1202 C CA . LEU A 1 153 ? -3.044 11.329 -2.477 1.00 94.38 153 LEU A CA 1
ATOM 1203 C C . LEU A 1 153 ? -1.620 11.929 -2.425 1.00 94.38 153 LEU A C 1
ATOM 1205 O O . LEU A 1 153 ? -0.670 11.299 -2.881 1.00 94.38 153 LEU A O 1
ATOM 1209 N N . PRO A 1 154 ? -1.432 13.143 -1.879 1.00 92.19 154 PRO A N 1
ATOM 1210 C CA . PRO A 1 154 ? -0.110 13.760 -1.736 1.00 92.19 154 PRO A CA 1
ATOM 1211 C C . PRO A 1 154 ? 0.871 12.874 -0.960 1.00 92.19 154 PRO A C 1
ATOM 1213 O O . PRO A 1 154 ? 0.555 12.366 0.121 1.00 92.19 154 PRO A O 1
ATOM 1216 N N . THR A 1 155 ? 2.090 12.767 -1.478 1.00 88.44 155 THR A N 1
ATOM 1217 C CA . THR A 1 155 ? 3.217 12.086 -0.843 1.00 88.44 155 THR A CA 1
ATOM 1218 C C . THR A 1 155 ? 4.132 13.107 -0.182 1.00 88.44 155 THR A C 1
ATOM 1220 O O . THR A 1 155 ? 4.823 13.864 -0.857 1.00 88.44 155 THR A O 1
ATOM 1223 N N . ILE A 1 156 ? 4.137 13.099 1.149 1.00 82.75 156 ILE A N 1
ATOM 1224 C CA . ILE A 1 156 ? 4.974 13.918 2.022 1.00 82.75 156 ILE A CA 1
ATOM 1225 C C . ILE A 1 156 ? 6.208 13.099 2.390 1.00 82.75 156 ILE A C 1
ATOM 1227 O O . ILE A 1 156 ? 6.095 12.085 3.083 1.00 82.75 156 ILE A O 1
ATOM 1231 N N . GLY A 1 157 ? 7.396 13.505 1.967 1.00 74.50 157 GLY A N 1
ATOM 1232 C CA . GLY A 1 157 ? 8.563 12.674 2.236 1.00 74.50 157 GLY A CA 1
ATOM 1233 C C . GLY A 1 157 ? 9.675 12.799 1.224 1.00 74.50 157 GLY A C 1
ATOM 1234 O O . GLY A 1 157 ? 9.648 13.654 0.342 1.00 74.50 157 GLY A O 1
ATOM 1235 N N . LEU A 1 158 ? 10.619 11.873 1.350 1.00 65.31 158 LEU A N 1
ATOM 1236 C CA . LEU A 1 158 ? 11.663 11.681 0.357 1.00 65.31 158 LEU A CA 1
ATOM 1237 C C . LEU A 1 158 ? 11.068 11.515 -1.059 1.00 65.31 158 LEU A C 1
ATOM 1239 O O . LEU A 1 158 ? 9.924 11.043 -1.193 1.00 65.31 158 LEU A O 1
ATOM 1243 N N . PRO A 1 159 ? 11.831 11.870 -2.113 1.00 60.75 159 PRO A N 1
ATOM 1244 C CA . PRO A 1 159 ? 11.520 11.429 -3.477 1.00 60.75 159 PRO A CA 1
ATOM 1245 C C . PRO A 1 159 ? 11.178 9.939 -3.527 1.00 60.75 159 PRO A C 1
ATOM 1247 O O . PRO A 1 159 ? 11.588 9.156 -2.663 1.00 60.75 159 PRO A O 1
ATOM 1250 N N . SER A 1 160 ? 10.442 9.537 -4.562 1.00 58.41 160 SER A N 1
ATOM 1251 C CA . SER A 1 160 ? 10.383 8.120 -4.909 1.00 58.41 160 SER A CA 1
ATOM 1252 C C . SER A 1 160 ? 11.809 7.588 -5.117 1.00 58.41 160 SER A C 1
ATOM 1254 O O . SER A 1 160 ? 12.621 8.304 -5.699 1.00 58.41 160 SER A O 1
ATOM 1256 N N . PRO A 1 161 ? 12.137 6.341 -4.732 1.00 55.78 161 PRO A N 1
ATOM 1257 C CA . PRO A 1 161 ? 13.398 5.706 -5.131 1.00 55.78 161 PRO A CA 1
ATOM 1258 C C . PRO A 1 161 ? 13.595 5.649 -6.656 1.00 55.78 161 PRO A C 1
ATOM 1260 O O . PRO A 1 161 ? 14.690 5.374 -7.124 1.00 55.78 161 PRO A O 1
ATOM 1263 N N . LEU A 1 162 ? 12.521 5.868 -7.423 1.00 53.97 162 LEU A N 1
ATOM 1264 C CA . LEU A 1 162 ? 12.529 5.962 -8.881 1.00 53.97 162 LEU A CA 1
ATOM 1265 C C . LEU A 1 162 ? 12.896 7.362 -9.407 1.00 53.97 162 LEU A C 1
ATOM 1267 O O . LEU A 1 162 ? 13.033 7.515 -10.617 1.00 53.97 162 LEU A O 1
ATOM 1271 N N . ALA A 1 163 ? 13.017 8.377 -8.544 1.00 57.00 163 ALA A N 1
ATOM 1272 C CA . ALA A 1 163 ? 13.415 9.719 -8.952 1.00 57.00 163 ALA A CA 1
ATOM 1273 C C . ALA A 1 163 ? 14.919 9.751 -9.256 1.00 57.00 163 ALA A C 1
ATOM 1275 O O . ALA A 1 163 ? 15.731 9.333 -8.435 1.00 57.00 163 ALA A O 1
ATOM 1276 N N . GLN A 1 164 ? 15.288 10.290 -10.417 1.00 51.38 164 GLN A N 1
ATOM 1277 C CA . GLN A 1 164 ? 16.683 10.408 -10.864 1.00 51.38 164 GLN A CA 1
ATOM 1278 C C . GLN A 1 164 ? 17.443 11.598 -10.237 1.00 51.38 164 GLN A C 1
ATOM 1280 O O . GLN A 1 164 ? 18.569 11.880 -10.631 1.00 51.38 164 GLN A O 1
ATOM 1285 N N . GLU A 1 165 ? 16.846 12.316 -9.280 1.00 52.09 165 GLU A N 1
ATOM 1286 C CA . GLU A 1 165 ? 17.456 13.493 -8.647 1.00 52.09 165 GLU A CA 1
ATOM 1287 C C . GLU A 1 165 ? 18.114 13.140 -7.302 1.00 52.09 165 GLU A C 1
ATOM 1289 O O . GLU A 1 165 ? 17.423 12.862 -6.316 1.00 52.09 165 GLU A O 1
ATOM 1294 N N . GLU A 1 166 ? 19.449 13.231 -7.242 1.00 44.31 166 GLU A N 1
ATOM 1295 C CA . GLU A 1 166 ? 20.263 13.066 -6.021 1.00 44.31 166 GLU A CA 1
ATOM 1296 C C . GLU A 1 166 ? 19.894 14.075 -4.909 1.00 44.31 166 GLU A C 1
ATOM 1298 O O . GLU A 1 166 ? 19.978 13.766 -3.719 1.00 44.31 166 GLU A O 1
ATOM 1303 N N . ASP A 1 167 ? 19.401 15.261 -5.278 1.00 46.44 167 ASP A N 1
ATOM 1304 C CA . ASP A 1 167 ? 19.358 16.450 -4.410 1.00 46.44 167 ASP A CA 1
ATOM 1305 C C . ASP A 1 167 ? 18.267 16.471 -3.326 1.00 46.44 167 ASP A C 1
ATOM 1307 O O . ASP A 1 167 ? 18.190 17.393 -2.513 1.00 46.44 167 ASP A O 1
ATOM 1311 N N . SER A 1 168 ? 17.395 15.465 -3.261 1.00 49.12 168 SER A N 1
ATOM 1312 C CA . SER A 1 168 ? 16.166 15.576 -2.462 1.00 49.12 168 SER A CA 1
ATOM 1313 C C . SER A 1 168 ? 16.042 14.608 -1.286 1.00 49.12 168 SER A C 1
ATOM 1315 O O . SER A 1 168 ? 15.055 14.659 -0.543 1.00 49.12 168 SER A O 1
ATOM 1317 N N . GLN A 1 169 ? 17.081 13.806 -1.024 1.00 48.00 169 GLN A N 1
ATOM 1318 C CA . GLN A 1 169 ? 17.246 13.165 0.286 1.00 48.00 169 GLN A CA 1
ATOM 1319 C C . GLN A 1 169 ? 17.585 14.164 1.408 1.00 48.00 169 GLN A C 1
ATOM 1321 O O . GLN A 1 169 ? 17.391 13.850 2.585 1.00 48.00 169 GLN A O 1
ATOM 1326 N N . ALA A 1 170 ? 18.015 15.380 1.056 1.00 47.91 170 ALA A N 1
ATOM 1327 C CA . ALA A 1 170 ? 18.570 16.354 1.990 1.00 47.91 170 ALA A CA 1
ATOM 1328 C C . ALA A 1 170 ? 17.609 16.815 3.110 1.00 47.91 170 ALA A C 1
ATOM 1330 O O . ALA A 1 170 ? 18.053 17.045 4.228 1.00 47.91 170 ALA A O 1
ATOM 1331 N N . ASN A 1 171 ? 16.287 16.877 2.902 1.00 62.25 171 ASN A N 1
ATOM 1332 C CA . ASN A 1 171 ? 15.449 17.707 3.782 1.00 62.25 171 ASN A CA 1
ATOM 1333 C C . ASN A 1 171 ? 14.615 16.990 4.868 1.00 62.25 171 ASN A C 1
ATOM 1335 O O . ASN A 1 171 ? 14.177 17.666 5.797 1.00 62.25 171 ASN A O 1
ATOM 1339 N N . LEU A 1 172 ? 14.351 15.670 4.840 1.00 71.56 172 LEU A N 1
ATOM 1340 C CA . LEU A 1 172 ? 13.497 15.062 5.889 1.00 71.56 172 LEU A CA 1
ATOM 1341 C C . LEU A 1 172 ? 14.243 14.776 7.191 1.00 71.56 172 LEU A C 1
ATOM 1343 O O . LEU A 1 172 ? 13.727 15.075 8.267 1.00 71.56 172 LEU A O 1
ATOM 1347 N N . VAL A 1 173 ? 15.436 14.187 7.115 1.00 76.19 173 VAL A N 1
ATOM 1348 C CA . VAL A 1 173 ? 16.266 13.935 8.304 1.00 76.19 173 VAL A CA 1
ATOM 1349 C C . VAL A 1 173 ? 16.618 15.262 8.973 1.00 76.19 173 VAL A C 1
ATOM 1351 O O . VAL A 1 173 ? 16.480 15.390 10.190 1.00 76.19 173 VAL A O 1
ATOM 1354 N N . GLU A 1 174 ? 16.966 16.269 8.173 1.00 74.81 174 GLU A N 1
ATOM 1355 C CA . GLU A 1 174 ? 17.204 17.635 8.625 1.00 74.81 174 GLU A CA 1
ATOM 1356 C C . GLU A 1 174 ? 15.955 18.249 9.274 1.00 74.81 174 GLU A C 1
ATOM 1358 O O . GLU A 1 174 ? 16.011 18.679 10.431 1.00 74.81 174 GLU A O 1
ATOM 1363 N N . ALA A 1 175 ? 14.799 18.185 8.599 1.00 78.31 175 ALA A N 1
ATOM 1364 C CA . ALA A 1 175 ? 13.531 18.672 9.140 1.00 78.31 175 ALA A CA 1
ATOM 1365 C C . ALA A 1 175 ? 13.128 17.980 10.441 1.00 78.31 175 ALA A C 1
ATOM 1367 O O . ALA A 1 175 ? 12.532 18.587 11.333 1.00 78.31 175 ALA A O 1
ATOM 1368 N N . LEU A 1 176 ? 13.439 16.690 10.562 1.00 82.75 176 LEU A N 1
ATOM 1369 C CA . LEU A 1 176 ? 13.226 15.937 11.783 1.00 82.75 176 LEU A CA 1
ATOM 1370 C C . LEU A 1 176 ? 14.205 16.361 12.871 1.00 82.75 176 LEU A C 1
ATOM 1372 O O . LEU A 1 176 ? 13.782 16.416 14.018 1.00 82.75 176 LEU A O 1
ATOM 1376 N N . ALA A 1 177 ? 15.468 16.656 12.570 1.00 83.69 177 ALA A N 1
ATOM 1377 C CA . ALA A 1 177 ? 16.499 16.971 13.560 1.00 83.69 177 ALA A CA 1
ATOM 1378 C C . ALA A 1 177 ? 16.401 18.404 14.115 1.00 83.69 177 ALA A C 1
ATOM 1380 O O . ALA A 1 177 ? 16.571 18.629 15.320 1.00 83.69 177 ALA A O 1
ATOM 1381 N N . GLN A 1 178 ? 16.072 19.372 13.269 1.00 82.88 178 GLN A N 1
ATOM 1382 C CA . GLN A 1 178 ? 16.127 20.793 13.600 1.00 82.88 178 GLN A CA 1
ATOM 1383 C C . GLN A 1 178 ? 14.910 21.285 14.403 1.00 82.88 178 GLN A C 1
ATOM 1385 O O . GLN A 1 178 ? 13.820 20.706 14.386 1.00 82.88 178 GLN A O 1
ATOM 1390 N N . ARG A 1 179 ? 15.107 22.359 15.179 1.00 83.94 179 ARG A N 1
ATOM 1391 C CA . ARG A 1 179 ? 14.082 22.945 16.065 1.00 83.94 179 ARG A CA 1
ATOM 1392 C C . ARG A 1 179 ? 13.072 23.816 15.312 1.00 83.94 179 ARG A C 1
ATOM 1394 O O . ARG A 1 179 ? 11.932 23.922 15.755 1.00 83.94 179 ARG A O 1
ATOM 1401 N N . GLU A 1 180 ? 13.483 24.410 14.197 1.00 82.06 180 GLU A N 1
ATOM 1402 C CA . GLU A 1 180 ? 12.689 25.385 13.437 1.00 82.06 180 GLU A CA 1
ATOM 1403 C C . GLU A 1 180 ? 11.868 24.738 12.316 1.00 82.06 180 GLU A C 1
ATOM 1405 O O . GLU A 1 180 ? 10.705 25.086 12.102 1.00 82.06 180 GLU A O 1
ATOM 1410 N N . THR A 1 181 ? 12.431 23.737 11.639 1.00 81.19 181 THR A N 1
ATOM 1411 C CA . THR A 1 181 ? 11.794 23.044 10.509 1.00 81.19 181 THR A CA 1
ATOM 1412 C C . THR A 1 181 ? 10.807 21.961 10.953 1.00 81.19 181 THR A C 1
ATOM 1414 O O . THR A 1 181 ? 9.774 21.792 10.306 1.00 81.19 181 THR A O 1
ATOM 1417 N N . TYR A 1 182 ? 11.010 21.302 12.103 1.00 86.06 182 TYR A N 1
ATOM 1418 C CA . TYR A 1 182 ? 10.055 20.308 12.622 1.00 86.06 182 TYR A CA 1
ATOM 1419 C C . TYR A 1 182 ? 8.641 20.887 12.875 1.00 86.06 182 TYR A C 1
ATOM 1421 O O . TYR A 1 182 ? 7.655 20.279 12.443 1.00 86.06 182 TYR A O 1
ATOM 1429 N N . PRO A 1 183 ? 8.474 22.067 13.516 1.00 86.69 183 PRO A N 1
ATOM 1430 C CA . PRO A 1 183 ? 7.173 22.732 13.609 1.00 86.69 183 PRO A CA 1
ATOM 1431 C C . PRO A 1 183 ? 6.584 23.135 12.251 1.00 86.69 183 PRO A C 1
ATOM 1433 O O . PRO A 1 183 ? 5.370 23.018 12.077 1.00 86.69 183 PRO A O 1
ATOM 1436 N N . ARG A 1 184 ? 7.412 23.573 11.289 1.00 84.50 184 ARG A N 1
ATOM 1437 C CA . ARG A 1 184 ? 6.963 23.913 9.924 1.00 84.50 184 ARG A CA 1
ATOM 1438 C C . ARG A 1 184 ? 6.414 22.684 9.203 1.00 84.50 184 ARG A C 1
ATOM 1440 O O . ARG A 1 184 ? 5.306 22.749 8.682 1.00 84.50 184 ARG A O 1
ATOM 1447 N N . LEU A 1 185 ? 7.110 21.547 9.276 1.00 84.94 185 LEU A N 1
ATOM 1448 C CA . LEU A 1 185 ? 6.642 20.268 8.733 1.00 84.94 185 LEU A CA 1
ATOM 1449 C C . LEU A 1 185 ? 5.287 19.866 9.329 1.00 84.94 185 LEU A C 1
ATOM 1451 O O . LEU A 1 185 ? 4.364 19.497 8.607 1.00 84.94 185 LEU A O 1
ATOM 1455 N N . ARG A 1 186 ? 5.136 19.981 10.654 1.00 89.50 186 ARG A N 1
ATOM 1456 C CA . ARG A 1 186 ? 3.862 19.698 11.330 1.00 89.50 186 ARG A CA 1
ATOM 1457 C C . ARG A 1 186 ? 2.744 20.632 10.871 1.00 89.50 186 ARG A C 1
ATOM 1459 O O . ARG A 1 186 ? 1.642 20.163 10.606 1.00 89.50 186 ARG A O 1
ATOM 1466 N N . ARG A 1 187 ? 3.012 21.935 10.765 1.00 87.69 187 ARG A N 1
ATOM 1467 C CA . ARG A 1 187 ? 2.029 22.903 10.259 1.00 87.69 187 ARG A CA 1
ATOM 1468 C C . ARG A 1 187 ? 1.610 22.553 8.831 1.00 87.69 187 ARG A C 1
ATOM 1470 O O . ARG A 1 187 ? 0.418 22.461 8.574 1.00 87.69 187 ARG A O 1
ATOM 1477 N N . ALA A 1 188 ? 2.570 22.253 7.960 1.00 83.50 188 ALA A N 1
ATOM 1478 C CA . ALA A 1 188 ? 2.293 21.874 6.582 1.00 83.50 188 ALA A CA 1
ATOM 1479 C C . ALA A 1 188 ? 1.419 20.611 6.489 1.00 83.50 188 ALA A C 1
ATOM 1481 O O . ALA A 1 188 ? 0.450 20.605 5.737 1.00 83.50 188 ALA A O 1
ATOM 1482 N N . ILE A 1 189 ? 1.695 19.569 7.286 1.00 88.44 189 ILE A N 1
ATOM 1483 C CA . ILE A 1 189 ? 0.841 18.366 7.354 1.00 88.44 189 ILE A CA 1
ATOM 1484 C C . ILE A 1 189 ? -0.589 18.733 7.772 1.00 88.44 189 ILE A C 1
ATOM 1486 O O . ILE A 1 189 ? -1.548 18.268 7.156 1.00 88.44 189 ILE A O 1
ATOM 1490 N N . ALA A 1 190 ? -0.747 19.569 8.803 1.00 90.38 190 ALA A N 1
ATOM 1491 C CA . ALA A 1 190 ? -2.067 19.997 9.265 1.00 90.38 190 ALA A CA 1
ATOM 1492 C C . ALA A 1 190 ? -2.820 20.810 8.203 1.00 90.38 190 ALA A C 1
ATOM 1494 O O . ALA A 1 190 ? -4.021 20.623 8.027 1.00 90.38 190 ALA A O 1
ATOM 1495 N N . ASP A 1 191 ? -2.127 21.687 7.476 1.00 87.31 191 ASP A N 1
ATOM 1496 C CA . ASP A 1 191 ? -2.725 22.484 6.406 1.00 87.31 191 ASP A CA 1
ATOM 1497 C C . ASP A 1 191 ? -3.116 21.619 5.206 1.00 87.31 191 ASP A C 1
ATOM 1499 O O . ASP A 1 191 ? -4.231 21.747 4.703 1.00 87.31 191 ASP A O 1
ATOM 1503 N N . GLN A 1 192 ? -2.270 20.661 4.817 1.00 86.56 192 GLN A N 1
ATOM 1504 C CA . GLN A 1 192 ? -2.595 19.693 3.773 1.00 86.56 192 GLN A CA 1
ATOM 1505 C C . GLN A 1 192 ? -3.833 18.865 4.150 1.00 86.56 192 GLN A C 1
ATOM 1507 O O . GLN A 1 192 ? -4.689 18.640 3.303 1.00 86.56 192 GLN A O 1
ATOM 1512 N N . CYS A 1 193 ? -4.002 18.475 5.419 1.00 89.94 193 CYS A N 1
ATOM 1513 C CA . CYS A 1 193 ? -5.181 17.721 5.868 1.00 89.94 193 CYS A CA 1
ATOM 1514 C C . CYS A 1 193 ? -6.511 18.474 5.695 1.00 89.94 193 CYS A C 1
ATOM 1516 O O . CYS A 1 193 ? -7.552 17.826 5.604 1.00 89.94 193 CYS A O 1
ATOM 1518 N N . LYS A 1 194 ? -6.501 19.814 5.643 1.00 90.88 194 LYS A N 1
ATOM 1519 C CA . LYS A 1 194 ? -7.718 20.634 5.489 1.00 90.88 194 LYS A CA 1
ATOM 1520 C C . LYS A 1 194 ? -8.282 20.625 4.070 1.00 90.88 194 LYS A C 1
ATOM 1522 O O . LYS A 1 194 ? -9.425 21.019 3.888 1.00 90.88 194 LYS A O 1
ATOM 1527 N N . ARG A 1 195 ? -7.488 20.217 3.081 1.00 88.69 195 ARG A N 1
ATOM 1528 C CA . ARG A 1 195 ? -7.877 20.197 1.671 1.00 88.69 195 ARG A CA 1
ATOM 1529 C C . ARG A 1 195 ? -8.983 19.185 1.409 1.00 88.69 195 ARG A C 1
ATOM 1531 O O . ARG A 1 195 ? -8.850 18.025 1.792 1.00 88.69 195 ARG A O 1
ATOM 1538 N N . ASP A 1 196 ? -10.047 19.585 0.727 1.00 88.06 196 ASP A N 1
ATOM 1539 C CA . ASP A 1 196 ? -11.175 18.695 0.421 1.00 88.06 196 ASP A CA 1
ATOM 1540 C C . ASP A 1 196 ? -10.915 17.786 -0.787 1.00 88.06 196 ASP A C 1
ATOM 1542 O O . ASP A 1 196 ? -11.445 16.676 -0.846 1.00 88.06 196 ASP A O 1
ATOM 1546 N N . ASP A 1 197 ? -10.025 18.203 -1.686 1.00 87.12 197 ASP A N 1
ATOM 1547 C CA . ASP A 1 197 ? -9.685 17.517 -2.935 1.00 87.12 197 ASP A CA 1
ATOM 1548 C C . ASP A 1 197 ? -8.793 16.274 -2.750 1.00 87.12 197 ASP A C 1
ATOM 1550 O O . ASP A 1 197 ? -8.613 15.490 -3.680 1.00 87.12 197 ASP A O 1
ATOM 1554 N N . ILE A 1 198 ? -8.273 16.037 -1.538 1.00 91.38 198 ILE A N 1
ATOM 1555 C CA . ILE A 1 198 ? -7.439 14.865 -1.224 1.00 91.38 198 ILE A CA 1
ATOM 1556 C C . ILE A 1 198 ? -8.186 13.809 -0.400 1.00 91.38 198 ILE A C 1
ATOM 1558 O O . ILE A 1 198 ? -8.988 14.120 0.490 1.00 91.38 198 ILE A O 1
ATOM 1562 N N . CYS A 1 199 ? -7.879 12.528 -0.624 1.00 90.75 199 CYS A N 1
ATOM 1563 C CA . CYS A 1 199 ? -8.417 11.424 0.184 1.00 90.75 199 CYS A CA 1
ATOM 1564 C C . CYS A 1 199 ? -7.618 11.141 1.460 1.00 90.75 199 CYS A C 1
ATOM 1566 O O . CYS A 1 199 ? -8.113 10.504 2.394 1.00 90.75 199 CYS A O 1
ATOM 1568 N N . GLY A 1 200 ? -6.379 11.610 1.505 1.00 92.75 200 GLY A N 1
ATOM 1569 C CA . GLY A 1 200 ? -5.421 11.293 2.544 1.00 92.75 200 GLY A CA 1
ATOM 1570 C C . GLY A 1 200 ? -4.061 11.871 2.219 1.00 92.75 200 GLY A C 1
ATOM 1571 O O . GLY A 1 200 ? -3.948 12.758 1.381 1.00 92.75 200 GLY A O 1
ATOM 1572 N N . PHE A 1 201 ? -3.031 11.322 2.841 1.00 92.25 201 PHE A N 1
ATOM 1573 C CA . PHE A 1 201 ? -1.650 11.580 2.467 1.00 92.25 201 PHE A CA 1
ATOM 1574 C C . PHE A 1 201 ? -0.780 10.369 2.786 1.00 92.25 201 PHE A C 1
ATOM 1576 O O . PHE A 1 201 ? -1.099 9.555 3.660 1.00 92.25 201 PHE A O 1
ATOM 1583 N N . LEU A 1 202 ? 0.321 10.261 2.059 1.00 92.44 202 LEU A N 1
ATOM 1584 C CA . LEU A 1 202 ? 1.306 9.206 2.193 1.00 92.44 202 LEU A CA 1
ATOM 1585 C C . LEU A 1 202 ? 2.593 9.796 2.768 1.00 92.44 202 LEU A C 1
ATOM 1587 O O . LEU A 1 202 ? 3.086 10.806 2.283 1.00 92.44 202 LEU A O 1
ATOM 1591 N N . LEU A 1 203 ? 3.116 9.196 3.836 1.00 90.06 203 LEU A N 1
ATOM 1592 C CA . LEU A 1 203 ? 4.383 9.586 4.447 1.00 90.06 203 LEU A CA 1
ATOM 1593 C C . LEU A 1 203 ? 5.502 8.663 3.962 1.00 90.06 203 LEU A C 1
ATOM 1595 O O . LEU A 1 203 ? 5.476 7.465 4.249 1.00 90.06 203 LEU A O 1
ATOM 1599 N N . ARG A 1 204 ? 6.504 9.222 3.272 1.00 86.94 204 ARG A N 1
ATOM 1600 C CA . ARG A 1 204 ? 7.735 8.515 2.886 1.00 86.94 204 ARG A CA 1
ATOM 1601 C C . ARG A 1 204 ? 8.903 9.002 3.734 1.00 86.94 204 ARG A C 1
ATOM 1603 O O . ARG A 1 204 ? 9.488 10.048 3.474 1.00 86.94 204 ARG A O 1
ATOM 1610 N N . ILE A 1 205 ? 9.224 8.238 4.774 1.00 77.44 205 ILE A N 1
ATOM 1611 C CA . ILE A 1 205 ? 10.225 8.652 5.764 1.00 77.44 205 ILE A CA 1
ATOM 1612 C C . ILE A 1 205 ? 11.656 8.284 5.327 1.00 77.44 205 ILE A C 1
ATOM 1614 O O . ILE A 1 205 ? 12.592 9.037 5.575 1.00 77.44 205 ILE A O 1
ATOM 1618 N N . GLY A 1 206 ? 11.818 7.154 4.636 1.00 74.12 206 GLY A N 1
ATOM 1619 C CA . GLY A 1 206 ? 13.125 6.653 4.209 1.00 74.12 206 GLY A CA 1
ATOM 1620 C C . GLY A 1 206 ? 14.092 6.373 5.360 1.00 74.12 206 GLY A C 1
ATOM 1621 O O . GLY A 1 206 ? 13.674 6.158 6.501 1.00 74.12 206 GLY A O 1
ATOM 1622 N N . GLN A 1 207 ? 15.392 6.362 5.053 1.00 75.75 207 GLN A N 1
ATOM 1623 C CA . GLN A 1 207 ? 16.441 6.034 6.015 1.00 75.75 207 GLN A CA 1
ATOM 1624 C C . GLN A 1 207 ? 16.631 7.141 7.050 1.00 75.75 207 GLN A C 1
ATOM 1626 O O . GLN A 1 207 ? 17.246 8.170 6.787 1.00 75.75 207 GLN A O 1
ATOM 1631 N N . VAL A 1 208 ? 16.133 6.895 8.262 1.00 76.19 208 VAL A N 1
ATOM 1632 C CA . VAL A 1 208 ? 16.285 7.808 9.398 1.00 76.19 208 VAL A CA 1
ATOM 1633 C C . VAL A 1 208 ? 17.253 7.220 10.428 1.00 76.19 208 VAL A C 1
ATOM 1635 O O . VAL A 1 208 ? 17.114 6.050 10.789 1.00 76.19 208 VAL A O 1
ATOM 1638 N N . PRO A 1 209 ? 18.215 8.007 10.950 1.00 80.56 209 PRO A N 1
ATOM 1639 C CA . PRO A 1 209 ? 19.075 7.566 12.041 1.00 80.56 209 PRO A CA 1
ATOM 1640 C C . PRO A 1 209 ? 18.263 7.168 13.286 1.00 80.56 209 PRO A C 1
ATOM 1642 O O . PRO A 1 209 ? 17.363 7.920 13.675 1.00 80.56 209 PRO A O 1
ATOM 1645 N N . PRO A 1 210 ? 18.623 6.082 14.002 1.00 83.31 210 PRO A N 1
ATOM 1646 C CA . PRO A 1 210 ? 17.886 5.628 15.187 1.00 83.31 210 PRO A CA 1
ATOM 1647 C C . PRO A 1 210 ? 17.665 6.706 16.263 1.00 83.31 210 PRO A C 1
ATOM 1649 O O . PRO A 1 210 ? 16.637 6.713 16.943 1.00 83.31 210 PRO A O 1
ATOM 1652 N N . ALA A 1 211 ? 18.584 7.672 16.384 1.00 85.88 211 ALA A N 1
ATOM 1653 C CA . ALA A 1 211 ? 18.466 8.813 17.297 1.00 85.88 211 ALA A CA 1
ATOM 1654 C C . ALA A 1 211 ? 17.204 9.674 17.059 1.00 85.88 211 ALA A C 1
ATOM 1656 O O . ALA A 1 211 ? 16.703 10.325 17.979 1.00 85.88 211 ALA A O 1
ATOM 1657 N N . LEU A 1 212 ? 16.651 9.662 15.842 1.00 86.00 212 LEU A N 1
ATOM 1658 C CA . LEU A 1 212 ? 15.452 10.413 15.468 1.00 86.00 212 LEU A CA 1
ATOM 1659 C C . LEU A 1 212 ? 14.161 9.580 15.543 1.00 86.00 212 LEU A C 1
ATOM 1661 O O . LEU A 1 212 ? 13.079 10.144 15.353 1.00 86.00 212 LEU A O 1
ATOM 1665 N N . ASN A 1 213 ? 14.216 8.294 15.915 1.00 84.88 213 ASN A N 1
ATOM 1666 C CA . ASN A 1 213 ? 13.036 7.417 15.986 1.00 84.88 213 ASN A CA 1
ATOM 1667 C C . ASN A 1 213 ? 11.920 8.002 16.866 1.00 84.88 213 ASN A C 1
ATOM 1669 O O . ASN A 1 213 ? 10.746 7.984 16.495 1.00 84.88 213 ASN A O 1
ATOM 1673 N N . SER A 1 214 ? 12.268 8.620 18.001 1.00 86.19 214 SER A N 1
ATOM 1674 C CA . SER A 1 214 ? 11.271 9.268 18.869 1.00 86.19 214 SER A CA 1
ATOM 1675 C C . SER A 1 214 ? 10.569 10.456 18.193 1.00 86.19 214 SER A C 1
ATOM 1677 O O . SER A 1 214 ? 9.383 10.695 18.433 1.00 86.19 214 SER A O 1
ATOM 1679 N N . ARG A 1 215 ? 11.273 11.199 17.327 1.00 88.88 215 ARG A N 1
ATOM 1680 C CA . ARG A 1 215 ? 10.707 12.318 16.559 1.00 88.88 215 ARG A CA 1
ATOM 1681 C C . ARG A 1 215 ? 9.822 11.828 15.420 1.00 88.88 215 ARG A C 1
ATOM 1683 O O . ARG A 1 215 ? 8.753 12.408 15.229 1.00 88.88 215 ARG A O 1
ATOM 1690 N N . VAL A 1 216 ? 10.214 10.744 14.749 1.00 86.62 216 VAL A N 1
ATOM 1691 C CA . VAL A 1 216 ? 9.391 10.044 13.750 1.00 86.62 216 VAL A CA 1
ATOM 1692 C C . VAL A 1 216 ? 8.072 9.584 14.368 1.00 86.62 216 VAL A C 1
ATOM 1694 O O . VAL A 1 216 ? 7.004 9.934 13.871 1.00 86.62 216 VAL A O 1
ATOM 1697 N N . ILE A 1 217 ? 8.118 8.897 15.514 1.00 86.75 217 ILE A N 1
ATOM 1698 C CA . ILE A 1 217 ? 6.911 8.424 16.209 1.00 86.75 217 ILE A CA 1
ATOM 1699 C C . ILE A 1 217 ? 6.016 9.600 16.627 1.00 86.75 217 ILE A C 1
ATOM 1701 O O . ILE A 1 217 ? 4.796 9.539 16.465 1.00 86.75 217 ILE A O 1
ATOM 1705 N N . ARG A 1 218 ? 6.594 10.698 17.141 1.00 90.19 218 ARG A N 1
ATOM 1706 C CA . ARG A 1 218 ? 5.827 11.913 17.476 1.00 90.19 218 ARG A CA 1
ATOM 1707 C C . ARG A 1 218 ? 5.178 12.550 16.248 1.00 90.19 218 ARG A C 1
ATOM 1709 O O . ARG A 1 218 ? 4.033 12.990 16.348 1.00 90.19 218 ARG A O 1
ATOM 1716 N N . LEU A 1 219 ? 5.880 12.585 15.115 1.00 89.75 219 LEU A N 1
ATOM 1717 C CA . LEU A 1 219 ? 5.347 13.109 13.859 1.00 89.75 219 LEU A CA 1
ATOM 1718 C C . LEU A 1 219 ? 4.188 12.243 13.361 1.00 89.75 219 LEU A C 1
ATOM 1720 O O . LEU A 1 219 ? 3.135 12.783 13.045 1.00 89.75 219 LEU A O 1
ATOM 1724 N N . LEU A 1 220 ? 4.343 10.917 13.370 1.00 90.25 220 LEU A N 1
ATOM 1725 C CA . LEU A 1 220 ? 3.300 9.978 12.952 1.00 90.25 220 LEU A CA 1
ATOM 1726 C C . LEU A 1 220 ? 2.059 10.054 13.841 1.00 90.25 220 LEU A C 1
ATOM 1728 O O . LEU A 1 220 ? 0.948 10.099 13.325 1.00 90.25 220 LEU A O 1
ATOM 1732 N N . ARG A 1 221 ? 2.221 10.151 15.167 1.00 91.25 221 ARG A N 1
ATOM 1733 C CA . ARG A 1 221 ? 1.089 10.366 16.087 1.00 91.25 221 ARG A CA 1
ATOM 1734 C C . ARG A 1 221 ? 0.361 11.676 15.805 1.00 91.25 221 ARG A C 1
ATOM 1736 O O . ARG A 1 221 ? -0.866 11.708 15.828 1.00 91.25 221 ARG A O 1
ATOM 1743 N N . PHE A 1 222 ? 1.109 12.748 15.548 1.00 92.50 222 PHE A N 1
ATOM 1744 C CA . PHE A 1 222 ? 0.532 14.038 15.183 1.00 92.50 222 PHE A CA 1
ATOM 1745 C C . PHE A 1 222 ? -0.226 13.956 13.851 1.00 92.50 222 PHE A C 1
ATOM 1747 O O . PHE A 1 222 ? -1.395 14.326 13.795 1.00 92.50 222 PHE A O 1
ATOM 1754 N N . ALA A 1 223 ? 0.406 13.401 12.817 1.00 92.50 223 ALA A N 1
ATOM 1755 C CA . ALA A 1 223 ? -0.185 13.210 11.500 1.00 92.50 223 ALA A CA 1
ATOM 1756 C C . ALA A 1 223 ? -1.453 12.347 11.562 1.00 92.50 223 ALA A C 1
ATOM 1758 O O . ALA A 1 223 ? -2.460 12.697 10.959 1.00 92.50 223 ALA A O 1
ATOM 1759 N N . ALA A 1 224 ? -1.448 11.267 12.347 1.00 90.38 224 ALA A N 1
ATOM 1760 C CA . ALA A 1 224 ? -2.626 10.433 12.568 1.00 90.38 224 ALA A CA 1
ATOM 1761 C C . ALA A 1 224 ? -3.774 11.210 13.235 1.00 90.38 224 ALA A C 1
ATOM 1763 O O . ALA A 1 224 ? -4.936 11.026 12.875 1.00 90.38 224 ALA A O 1
ATOM 1764 N N . GLY A 1 225 ? -3.455 12.098 14.183 1.00 89.06 225 GLY A N 1
ATOM 1765 C CA . GLY A 1 225 ? -4.429 12.980 14.826 1.00 89.06 225 GLY A CA 1
ATOM 1766 C C . GLY A 1 225 ? -5.066 13.977 13.855 1.00 89.06 225 GLY A C 1
ATOM 1767 O O . GLY A 1 225 ? -6.291 14.099 13.831 1.00 89.06 225 GLY A O 1
ATOM 1768 N N . GLU A 1 226 ? -4.257 14.645 13.028 1.00 91.81 226 GLU A N 1
ATOM 1769 C CA . GLU A 1 226 ? -4.757 15.568 11.998 1.00 91.81 226 GLU A CA 1
ATOM 1770 C C . GLU A 1 226 ? -5.564 14.832 10.923 1.00 91.81 226 GLU A C 1
ATOM 1772 O O . GLU A 1 226 ? -6.670 15.260 10.586 1.00 91.81 226 GLU A O 1
ATOM 1777 N N . ALA A 1 227 ? -5.075 13.678 10.458 1.00 90.12 227 ALA A N 1
ATOM 1778 C CA . ALA A 1 227 ? -5.780 12.857 9.482 1.00 90.12 227 ALA A CA 1
ATOM 1779 C C . ALA A 1 227 ? -7.167 12.464 10.002 1.00 90.12 227 ALA A C 1
ATOM 1781 O O . ALA A 1 227 ? -8.173 12.637 9.320 1.00 90.12 227 ALA A O 1
ATOM 1782 N N . HIS A 1 228 ? -7.245 12.014 11.254 1.00 84.50 228 HIS A N 1
ATOM 1783 C CA . HIS A 1 228 ? -8.517 11.694 11.879 1.00 84.50 228 HIS A CA 1
ATOM 1784 C C . HIS A 1 228 ? -9.463 12.895 11.956 1.00 84.50 228 HIS A C 1
ATOM 1786 O O . HIS A 1 228 ? -10.614 12.807 11.522 1.00 84.50 228 HIS A O 1
ATOM 1792 N N . LYS A 1 229 ? -8.978 14.009 12.516 1.00 86.38 229 LYS A N 1
ATOM 1793 C CA . LYS A 1 229 ? -9.755 15.236 12.724 1.00 86.38 229 LYS A CA 1
ATOM 1794 C C . LYS A 1 229 ? -10.389 15.725 11.423 1.00 86.38 229 LYS A C 1
ATOM 1796 O O . LYS A 1 229 ? -11.534 16.171 11.431 1.00 86.38 229 LYS A O 1
ATOM 1801 N N . HIS A 1 230 ? -9.653 15.604 10.324 1.00 89.12 230 HIS A N 1
ATOM 1802 C CA . HIS A 1 230 ? -10.062 16.072 9.007 1.00 89.12 230 HIS A CA 1
ATOM 1803 C C . HIS A 1 230 ? -10.637 14.982 8.108 1.00 89.12 230 HIS A C 1
ATOM 1805 O O . HIS A 1 230 ? -10.847 15.232 6.923 1.00 89.12 230 HIS A O 1
ATOM 1811 N N . LYS A 1 231 ? -10.935 13.792 8.652 1.00 87.00 231 LYS A N 1
ATOM 1812 C CA . LYS A 1 231 ? -11.503 12.689 7.873 1.00 87.00 231 LYS A CA 1
ATOM 1813 C C . LYS A 1 231 ? -10.628 12.388 6.645 1.00 87.00 231 LYS A C 1
ATOM 1815 O O . LYS A 1 231 ? -11.065 12.471 5.500 1.00 87.00 231 LYS A O 1
ATOM 1820 N N . LYS A 1 232 ? -9.364 12.063 6.895 1.00 90.12 232 LYS A N 1
ATOM 1821 C CA . LYS A 1 232 ? -8.344 11.730 5.898 1.00 90.12 232 LYS A CA 1
ATOM 1822 C C . LYS A 1 232 ? -7.694 10.393 6.222 1.00 90.12 232 LYS A C 1
ATOM 1824 O O . LYS A 1 232 ? -7.628 9.970 7.378 1.00 90.12 232 LYS A O 1
ATOM 1829 N N . LEU A 1 233 ? -7.201 9.738 5.180 1.00 90.62 233 LEU A N 1
ATOM 1830 C CA . LEU A 1 233 ? -6.364 8.553 5.301 1.00 90.62 233 LEU A CA 1
ATOM 1831 C C . LEU A 1 233 ? -4.894 8.934 5.481 1.00 90.62 233 LEU A C 1
ATOM 1833 O O . LEU A 1 233 ? -4.437 9.974 5.022 1.00 90.62 233 LEU A O 1
ATOM 1837 N N . LEU A 1 234 ? -4.158 8.052 6.139 1.00 93.19 234 LEU A N 1
ATOM 1838 C CA . LEU A 1 234 ? -2.729 8.180 6.400 1.00 93.19 234 LEU A CA 1
ATOM 1839 C C . LEU A 1 234 ? -2.060 6.888 5.953 1.00 93.19 234 LEU A C 1
ATOM 1841 O O . LEU A 1 234 ? -2.351 5.832 6.514 1.00 93.19 234 LEU A O 1
ATOM 1845 N N . PHE A 1 235 ? -1.186 6.985 4.964 1.00 95.00 235 PHE A N 1
ATOM 1846 C CA . PHE A 1 235 ? -0.404 5.880 4.428 1.00 95.00 235 PHE A CA 1
ATOM 1847 C C . PHE A 1 235 ? 1.051 6.052 4.866 1.00 95.00 235 PHE A C 1
ATOM 1849 O O . PHE A 1 235 ? 1.536 7.177 4.979 1.00 95.00 235 PHE A O 1
ATOM 1856 N N . LEU A 1 236 ? 1.752 4.953 5.115 1.00 93.88 236 LEU A N 1
ATOM 1857 C CA . LEU A 1 236 ? 3.176 4.955 5.439 1.00 93.88 236 LEU A CA 1
ATOM 1858 C C . LEU A 1 236 ? 3.918 4.079 4.445 1.00 93.88 236 LEU A C 1
ATOM 1860 O O . LEU A 1 236 ? 3.557 2.921 4.261 1.00 93.88 236 LEU A O 1
ATOM 1864 N N . VAL A 1 237 ? 4.964 4.615 3.831 1.00 91.94 237 VAL A N 1
ATOM 1865 C CA . VAL A 1 237 ? 5.842 3.822 2.974 1.00 91.94 237 VAL A CA 1
A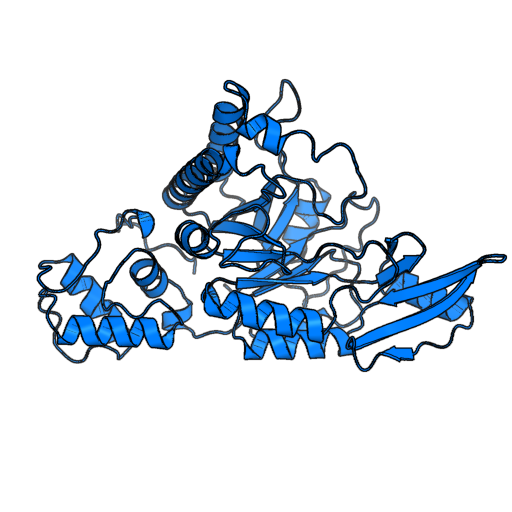TOM 1866 C C . VAL A 1 237 ? 6.860 3.079 3.824 1.00 91.94 237 VAL A C 1
ATOM 1868 O O . VAL A 1 237 ? 7.520 3.664 4.686 1.00 91.94 237 VAL A O 1
ATOM 1871 N N . ALA A 1 238 ? 6.992 1.788 3.547 1.00 90.38 238 ALA A N 1
ATOM 1872 C CA . ALA A 1 238 ? 8.004 0.920 4.112 1.00 90.38 238 ALA A CA 1
ATOM 1873 C C . ALA A 1 238 ? 8.796 0.235 2.994 1.00 90.38 238 ALA A C 1
ATOM 1875 O O . ALA A 1 238 ? 8.202 -0.137 1.981 1.00 90.38 238 ALA A O 1
ATOM 1876 N N . PRO A 1 239 ? 10.105 -0.006 3.174 1.00 88.00 239 PRO A N 1
ATOM 1877 C CA . PRO A 1 239 ? 10.860 -0.798 2.220 1.00 88.00 239 PRO A CA 1
ATOM 1878 C C . PRO A 1 239 ? 10.366 -2.244 2.262 1.00 88.00 239 PRO A C 1
ATOM 1880 O O . PRO A 1 239 ? 10.353 -2.885 3.317 1.00 88.00 239 PRO A O 1
ATOM 1883 N N . HIS A 1 240 ? 9.979 -2.774 1.108 1.00 89.12 240 HIS A N 1
ATOM 1884 C CA . HIS A 1 240 ? 9.399 -4.108 0.981 1.00 89.12 240 HIS A CA 1
ATOM 1885 C C . HIS A 1 240 ? 10.320 -5.213 1.533 1.00 89.12 240 HIS A C 1
ATOM 1887 O O . HIS A 1 240 ? 9.859 -6.135 2.210 1.00 89.12 240 HIS A O 1
ATOM 1893 N N . TRP A 1 241 ? 11.638 -5.085 1.350 1.00 82.50 241 TRP A N 1
ATOM 1894 C CA . TRP A 1 241 ? 12.640 -6.039 1.838 1.00 82.50 241 TRP A CA 1
ATOM 1895 C C . TRP A 1 241 ? 12.859 -6.022 3.364 1.00 82.50 241 TRP A C 1
ATOM 1897 O O . TRP A 1 241 ? 13.517 -6.928 3.881 1.00 82.50 241 TRP A O 1
ATOM 1907 N N . SER A 1 242 ? 12.300 -5.049 4.098 1.00 78.94 242 SER A N 1
ATOM 1908 C CA . SER A 1 242 ? 12.483 -4.898 5.550 1.00 78.94 242 SER A CA 1
ATOM 1909 C C . SER A 1 242 ? 12.194 -6.186 6.328 1.00 78.94 242 SER A C 1
ATOM 1911 O O . SER A 1 242 ? 11.305 -6.970 5.987 1.00 78.94 242 SER A O 1
ATOM 1913 N N . GLN A 1 243 ? 12.912 -6.377 7.438 1.00 77.94 243 GLN A N 1
ATOM 1914 C CA . GLN A 1 243 ? 12.558 -7.354 8.467 1.00 77.94 243 GLN A CA 1
ATOM 1915 C C . GLN A 1 243 ? 11.729 -6.652 9.548 1.00 77.94 243 GLN A C 1
ATOM 1917 O O . GLN A 1 243 ? 12.316 -5.987 10.394 1.00 77.94 243 GLN A O 1
ATOM 1922 N N . PRO A 1 244 ? 10.397 -6.803 9.622 1.00 68.44 244 PRO A N 1
ATOM 1923 C CA . PRO A 1 244 ? 9.572 -5.894 10.426 1.00 68.44 244 PRO A CA 1
ATOM 1924 C C . PRO A 1 244 ? 9.842 -5.932 11.943 1.00 68.44 244 PRO A C 1
ATOM 1926 O O . PRO A 1 244 ? 9.596 -4.942 12.619 1.00 68.44 244 PRO A O 1
ATOM 1929 N N . ARG A 1 245 ? 10.385 -7.045 12.474 1.00 63.78 245 ARG A N 1
ATOM 1930 C CA . ARG A 1 245 ? 10.741 -7.207 13.905 1.00 63.78 245 ARG A CA 1
ATOM 1931 C C . ARG A 1 245 ? 12.144 -6.712 14.286 1.00 63.78 245 ARG A C 1
ATOM 1933 O O . ARG A 1 245 ? 12.399 -6.517 15.467 1.00 63.78 245 ARG A O 1
ATOM 1940 N N . LYS A 1 246 ? 13.057 -6.568 13.319 1.00 62.66 246 LYS A N 1
ATOM 1941 C CA . LYS A 1 246 ? 14.414 -6.006 13.520 1.00 62.66 246 LYS A CA 1
ATOM 1942 C C . LYS A 1 246 ? 14.556 -4.601 12.910 1.00 62.66 246 LYS A C 1
ATOM 1944 O O . LYS A 1 246 ? 15.421 -3.845 13.327 1.00 62.66 246 LYS A O 1
ATOM 1949 N N . GLY A 1 247 ? 13.654 -4.276 11.983 1.00 58.41 247 GLY A N 1
ATOM 1950 C CA . GLY A 1 247 ? 13.446 -3.015 11.286 1.00 58.41 247 GLY A CA 1
ATOM 1951 C C . GLY A 1 247 ? 14.576 -2.649 10.332 1.00 58.41 247 GLY A C 1
ATOM 1952 O O . GLY A 1 247 ? 15.711 -2.465 10.760 1.00 58.41 247 GLY A O 1
ATOM 1953 N N . ALA A 1 248 ? 14.265 -2.390 9.058 1.00 58.31 248 ALA A N 1
ATOM 1954 C CA . ALA A 1 248 ? 15.036 -1.370 8.351 1.00 58.31 248 ALA A CA 1
ATOM 1955 C C . ALA A 1 248 ? 15.030 -0.092 9.215 1.00 58.31 248 ALA A C 1
ATOM 1957 O O . ALA A 1 248 ? 13.975 0.308 9.720 1.00 58.31 248 ALA A O 1
ATOM 1958 N N . TRP A 1 249 ? 16.210 0.488 9.444 1.00 66.06 249 TRP A N 1
ATOM 1959 C CA . TRP A 1 249 ? 16.389 1.739 10.200 1.00 66.06 249 TRP A CA 1
ATOM 1960 C C . TRP A 1 249 ? 16.010 1.672 11.697 1.00 66.06 249 TRP A C 1
ATOM 1962 O O . TRP A 1 249 ? 15.875 2.699 12.358 1.00 66.06 249 TRP A O 1
ATOM 1972 N N . GLY A 1 250 ? 15.853 0.467 12.265 1.00 69.62 250 GLY A N 1
ATOM 1973 C CA . GLY A 1 250 ? 15.538 0.278 13.689 1.00 69.62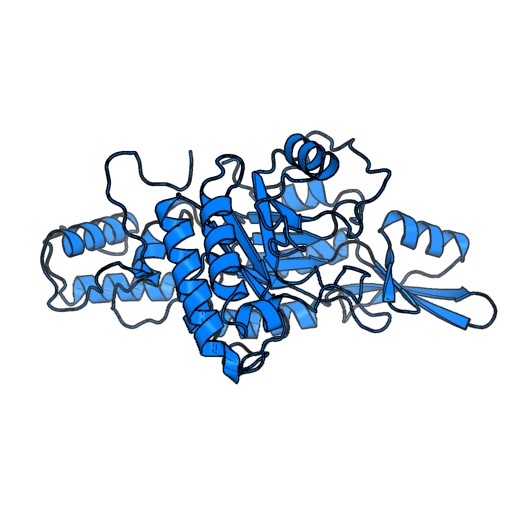 250 GLY A CA 1
ATOM 1974 C C . GLY A 1 250 ? 14.121 0.710 14.093 1.00 69.62 250 GLY A C 1
ATOM 1975 O O . GLY A 1 250 ? 13.888 1.038 15.257 1.00 69.62 250 GLY A O 1
ATOM 1976 N N . LEU A 1 251 ? 13.182 0.749 13.141 1.00 77.81 251 LEU A N 1
ATOM 1977 C CA . LEU A 1 251 ? 11.776 1.072 13.387 1.00 77.81 251 LEU A CA 1
ATOM 1978 C C . LEU A 1 251 ? 10.945 -0.187 13.683 1.00 77.81 251 LEU A C 1
ATOM 1980 O O . LEU A 1 251 ? 11.035 -1.186 12.968 1.00 77.81 251 LEU A O 1
ATOM 1984 N N . ASP A 1 252 ? 10.093 -0.104 14.710 1.00 80.69 252 ASP A N 1
ATOM 1985 C CA . ASP A 1 252 ? 9.079 -1.117 15.024 1.00 80.69 252 ASP A CA 1
ATOM 1986 C C . ASP A 1 252 ? 7.865 -0.955 14.102 1.00 80.69 252 ASP A C 1
ATOM 1988 O O . ASP A 1 252 ? 6.935 -0.190 14.370 1.00 80.69 252 ASP A O 1
ATOM 1992 N N . TRP A 1 253 ? 7.872 -1.693 12.996 1.00 84.31 253 TRP A N 1
ATOM 1993 C CA . TRP A 1 253 ? 6.810 -1.626 11.997 1.00 84.31 253 TRP A CA 1
ATOM 1994 C C . TRP A 1 253 ? 5.450 -2.118 12.513 1.00 84.31 253 TRP A C 1
ATOM 1996 O O . TRP A 1 253 ? 4.428 -1.695 11.97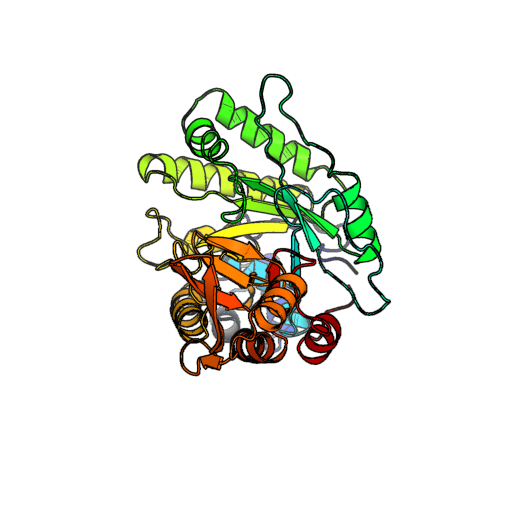3 1.00 84.31 253 TRP A O 1
ATOM 2006 N N . GLN A 1 254 ? 5.408 -2.941 13.570 1.00 81.75 254 GLN A N 1
ATOM 2007 C CA . GLN A 1 254 ? 4.148 -3.335 14.205 1.00 81.75 254 GLN A CA 1
ATOM 2008 C C . GLN A 1 254 ? 3.507 -2.135 14.900 1.00 81.75 254 GLN A C 1
ATOM 2010 O O . GLN A 1 254 ? 2.372 -1.770 14.595 1.00 81.75 254 GLN A O 1
ATOM 2015 N N . GLY A 1 255 ? 4.264 -1.484 15.788 1.00 81.31 255 GLY A N 1
ATOM 2016 C CA . GLY A 1 255 ? 3.805 -0.303 16.513 1.00 81.31 255 GLY A CA 1
ATOM 2017 C C . GLY A 1 255 ? 3.498 0.875 15.588 1.00 81.31 255 GLY A C 1
ATOM 2018 O O . GLY A 1 255 ? 2.540 1.612 15.821 1.00 81.31 255 GLY A O 1
ATOM 2019 N N . LEU A 1 256 ? 4.258 1.046 14.499 1.00 85.62 256 LEU A N 1
ATOM 2020 C CA . LEU A 1 256 ? 3.947 2.056 13.483 1.00 85.62 256 LEU A CA 1
ATOM 2021 C C . LEU A 1 256 ? 2.663 1.728 12.709 1.00 85.62 256 LEU A C 1
ATOM 2023 O O . LEU A 1 256 ? 1.885 2.641 12.424 1.00 85.62 256 LEU A O 1
ATOM 2027 N N . GLY A 1 257 ? 2.403 0.449 12.424 1.00 86.06 257 GLY A N 1
ATOM 2028 C CA . GLY A 1 257 ? 1.151 -0.014 11.822 1.00 86.06 257 GLY A CA 1
ATOM 2029 C C . GLY A 1 257 ? -0.082 0.367 12.646 1.00 86.06 257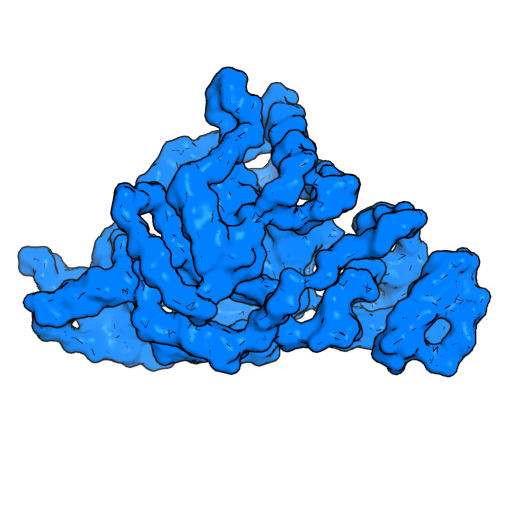 GLY A C 1
ATOM 2030 O O . GLY A 1 257 ? -1.111 0.732 12.085 1.00 86.06 257 GLY A O 1
ATOM 2031 N N . GLU A 1 258 ? 0.019 0.406 13.974 1.00 84.00 258 GLU A N 1
ATOM 2032 C CA . GLU A 1 258 ? -1.082 0.866 14.835 1.00 84.00 258 GLU A CA 1
ATOM 2033 C C . GLU A 1 258 ? -1.401 2.366 14.689 1.00 84.00 258 GLU A C 1
ATOM 2035 O O . GLU A 1 258 ? -2.502 2.799 15.040 1.00 84.00 258 GLU A O 1
ATOM 2040 N N . LEU A 1 259 ? -0.465 3.170 14.166 1.00 85.88 259 LEU A N 1
ATOM 2041 C CA . LEU A 1 259 ? -0.625 4.620 14.015 1.00 85.88 259 LEU A CA 1
ATOM 2042 C C . LEU A 1 259 ? -1.218 5.040 12.666 1.00 85.88 259 LEU A C 1
ATOM 2044 O O . LEU A 1 259 ? -1.782 6.129 12.555 1.00 85.88 259 LEU A O 1
ATOM 2048 N N . VAL A 1 260 ? -1.067 4.209 11.639 1.00 90.06 260 VAL A N 1
ATOM 2049 C CA . VAL A 1 260 ? -1.353 4.566 10.241 1.00 90.06 260 VAL A CA 1
ATOM 2050 C C . VAL A 1 260 ? -2.449 3.696 9.672 1.00 90.06 260 VAL A C 1
ATOM 2052 O O . VAL A 1 260 ? -2.753 2.641 10.220 1.00 90.06 260 VAL A O 1
ATOM 2055 N N . HIS A 1 261 ? -3.047 4.113 8.557 1.00 89.56 261 HIS A N 1
ATOM 2056 C CA . HIS A 1 261 ? -4.059 3.286 7.923 1.00 89.56 261 HIS A CA 1
ATOM 2057 C C . HIS A 1 261 ? -3.450 2.129 7.177 1.00 89.56 261 HIS A C 1
ATOM 2059 O O . HIS A 1 261 ? -3.692 0.974 7.510 1.00 89.56 261 HIS A O 1
ATOM 2065 N N . TYR A 1 262 ? -2.652 2.455 6.181 1.00 92.94 262 TYR A N 1
ATOM 2066 C CA . TYR A 1 262 ? -2.088 1.469 5.291 1.00 92.94 262 TYR A CA 1
ATOM 2067 C C . TYR A 1 262 ? -0.582 1.611 5.290 1.00 92.94 262 TYR A C 1
ATOM 2069 O O . TYR A 1 262 ? -0.049 2.713 5.446 1.00 92.94 262 TYR A O 1
ATOM 2077 N N . ILE A 1 263 ? 0.088 0.483 5.125 1.00 94.50 263 ILE A N 1
ATOM 2078 C CA . ILE A 1 263 ? 1.515 0.441 4.868 1.00 94.50 263 ILE A CA 1
ATOM 2079 C C . ILE A 1 263 ? 1.686 0.065 3.402 1.00 94.50 263 ILE A C 1
ATOM 2081 O O . ILE A 1 263 ? 1.214 -0.984 2.968 1.00 94.50 263 ILE A O 1
ATOM 2085 N N . VAL A 1 264 ? 2.343 0.938 2.647 1.00 96.06 264 VAL A N 1
ATOM 2086 C CA . VAL A 1 264 ? 2.721 0.693 1.257 1.00 96.06 264 VAL A CA 1
ATOM 2087 C C . VAL A 1 264 ? 4.113 0.077 1.265 1.00 96.06 264 VAL A C 1
ATOM 2089 O O . VAL A 1 264 ? 5.069 0.712 1.708 1.00 96.06 264 VAL A O 1
ATOM 2092 N N . LEU A 1 265 ? 4.219 -1.168 0.809 1.00 95.25 265 LEU A N 1
ATOM 2093 C CA . LEU A 1 265 ? 5.484 -1.877 0.681 1.00 95.25 265 LEU A CA 1
ATOM 2094 C C . LEU A 1 265 ? 6.142 -1.472 -0.635 1.00 95.25 265 LEU A C 1
ATOM 2096 O O . LEU A 1 265 ? 5.812 -2.014 -1.685 1.00 95.25 265 LEU A O 1
ATOM 2100 N N . GLU A 1 266 ? 7.034 -0.490 -0.574 1.00 91.75 266 GLU A N 1
ATOM 2101 C CA . GLU A 1 266 ? 7.715 0.079 -1.733 1.00 91.75 266 GLU A CA 1
ATOM 2102 C C . GLU A 1 266 ? 8.929 -0.763 -2.129 1.00 91.75 266 GLU A C 1
ATOM 2104 O O . GLU A 1 266 ? 9.702 -1.236 -1.289 1.00 91.75 266 GLU A O 1
ATOM 2109 N N . VAL A 1 267 ? 9.075 -0.944 -3.437 1.00 91.19 267 VAL A N 1
ATOM 2110 C CA . VAL A 1 267 ? 10.157 -1.709 -4.059 1.00 91.19 267 VAL A CA 1
ATOM 2111 C C . VAL A 1 267 ? 11.071 -0.702 -4.752 1.00 91.19 267 VAL A C 1
ATOM 2113 O O . VAL A 1 267 ? 10.607 -0.059 -5.698 1.00 91.19 267 VAL A O 1
ATOM 2116 N N . PRO A 1 268 ? 12.309 -0.497 -4.267 1.00 83.50 268 PRO A N 1
ATOM 2117 C CA . PRO A 1 268 ? 13.265 0.354 -4.960 1.00 83.50 268 PRO A CA 1
ATOM 2118 C C . PRO A 1 268 ? 13.701 -0.309 -6.276 1.00 83.50 268 PRO A C 1
ATOM 2120 O O . PRO A 1 268 ? 13.663 -1.539 -6.368 1.00 83.50 268 PRO A O 1
ATOM 2123 N N . PRO A 1 269 ? 14.111 0.469 -7.291 1.00 80.31 269 PRO A N 1
ATOM 2124 C CA . PRO A 1 269 ? 14.725 -0.109 -8.480 1.00 80.31 269 PRO A CA 1
ATOM 2125 C C . PRO A 1 269 ? 16.031 -0.833 -8.097 1.00 80.31 269 PRO A C 1
ATOM 2127 O O . PRO A 1 269 ? 16.711 -0.393 -7.166 1.00 80.31 269 PRO A O 1
ATOM 2130 N N . PRO A 1 270 ? 16.392 -1.931 -8.780 1.00 83.00 270 PRO A N 1
ATOM 2131 C CA . PRO A 1 270 ? 17.667 -2.592 -8.539 1.00 83.00 270 PRO A CA 1
ATOM 2132 C C . PRO A 1 270 ? 18.836 -1.719 -9.028 1.00 83.00 270 PRO A C 1
ATOM 2134 O O . PRO A 1 270 ? 18.720 -1.011 -10.027 1.00 83.00 270 PRO A O 1
ATOM 2137 N N . GLU A 1 271 ? 19.971 -1.781 -8.323 1.00 74.62 271 GLU A N 1
ATOM 2138 C CA . GLU A 1 271 ? 21.196 -1.015 -8.641 1.00 74.62 271 GLU A CA 1
ATOM 2139 C C . GLU A 1 271 ? 21.896 -1.501 -9.923 1.00 74.62 271 GLU A C 1
ATOM 2141 O O . GLU A 1 271 ? 22.726 -0.805 -10.500 1.00 74.62 271 GLU A O 1
ATOM 2146 N N . SER A 1 272 ? 21.559 -2.706 -10.377 1.00 76.38 272 SER A N 1
ATOM 2147 C CA . SER A 1 272 ? 22.036 -3.320 -11.615 1.00 76.38 272 SER A CA 1
ATOM 2148 C C . SER A 1 272 ? 20.853 -3.954 -12.356 1.00 76.38 272 SER A C 1
ATOM 2150 O O . SER A 1 272 ? 19.795 -4.142 -11.744 1.00 76.38 272 SER A O 1
ATOM 2152 N N . PRO A 1 273 ? 20.979 -4.259 -13.662 1.00 81.56 273 PRO A N 1
ATOM 2153 C CA . PRO A 1 273 ? 19.914 -4.916 -14.411 1.00 81.56 273 PRO A CA 1
ATOM 2154 C C . PRO A 1 273 ? 19.492 -6.216 -13.727 1.00 81.56 273 PRO A C 1
ATOM 2156 O O . PRO A 1 273 ? 20.263 -7.164 -13.622 1.00 81.56 273 PRO A O 1
ATOM 2159 N N . ALA A 1 274 ? 18.262 -6.228 -13.231 1.00 88.56 274 ALA A N 1
ATOM 2160 C CA . ALA A 1 274 ? 17.644 -7.370 -12.585 1.00 88.56 274 ALA A CA 1
ATOM 2161 C C . ALA A 1 274 ? 16.124 -7.239 -12.683 1.00 88.56 274 ALA A C 1
ATOM 2163 O O . ALA A 1 274 ? 15.579 -6.176 -13.006 1.00 88.56 274 ALA A O 1
ATOM 2164 N N . SER A 1 275 ? 15.423 -8.322 -12.355 1.00 91.38 275 SER A N 1
ATOM 2165 C CA . SER A 1 275 ? 13.975 -8.293 -12.174 1.00 91.38 275 SER A CA 1
ATOM 2166 C C . SER A 1 275 ? 13.562 -7.153 -11.236 1.00 91.38 275 SER A C 1
ATOM 2168 O O . SER A 1 275 ? 14.115 -6.999 -10.152 1.00 91.38 275 SER A O 1
ATOM 2170 N N . LEU A 1 276 ? 12.545 -6.380 -11.628 1.00 92.00 276 LEU A N 1
ATOM 2171 C CA . LEU A 1 276 ? 12.084 -5.229 -10.843 1.00 92.00 276 LEU A CA 1
ATOM 2172 C C . LEU A 1 276 ? 11.457 -5.630 -9.509 1.00 92.00 276 LEU A C 1
ATOM 2174 O O . LEU A 1 276 ? 11.511 -4.890 -8.533 1.00 92.00 276 LEU A O 1
ATOM 2178 N N . LEU A 1 277 ? 10.804 -6.787 -9.509 1.00 93.62 277 LEU A N 1
ATOM 2179 C CA . LEU A 1 277 ? 10.283 -7.459 -8.331 1.00 93.62 277 LEU A CA 1
ATOM 2180 C C . LEU A 1 277 ? 10.097 -8.921 -8.702 1.00 93.62 277 LEU A C 1
ATOM 2182 O O . LEU A 1 277 ? 9.124 -9.254 -9.377 1.00 93.62 277 LEU A O 1
ATOM 2186 N N . SER A 1 278 ? 11.014 -9.796 -8.310 1.00 93.19 278 SER A N 1
ATOM 2187 C CA . SER A 1 278 ? 10.842 -11.223 -8.582 1.00 93.19 278 SER A CA 1
ATOM 2188 C C . SER A 1 278 ? 9.700 -11.839 -7.765 1.00 93.19 278 SER A C 1
ATOM 2190 O O . SER A 1 278 ? 9.300 -11.330 -6.711 1.00 93.19 278 SER A O 1
ATOM 2192 N N . LEU A 1 279 ? 9.171 -12.974 -8.234 1.00 91.31 279 LEU A N 1
ATOM 2193 C CA . LEU A 1 279 ? 8.147 -13.719 -7.494 1.00 91.31 279 LEU A CA 1
ATOM 2194 C C . LEU A 1 279 ? 8.667 -14.245 -6.145 1.00 91.31 279 LEU A C 1
ATOM 2196 O O . LEU A 1 279 ? 7.917 -14.279 -5.164 1.00 91.31 279 LEU A O 1
ATOM 2200 N N . GLU A 1 280 ? 9.944 -14.627 -6.088 1.00 91.25 280 GLU A N 1
ATOM 2201 C CA . GLU A 1 280 ? 10.617 -15.050 -4.860 1.00 91.25 280 GLU A CA 1
ATOM 2202 C C . GLU A 1 280 ? 10.712 -13.900 -3.850 1.00 91.25 280 GLU A C 1
ATOM 2204 O O . GLU A 1 280 ? 10.286 -14.055 -2.701 1.00 91.25 280 GLU A O 1
ATOM 2209 N N . GLU A 1 281 ? 11.181 -12.722 -4.277 1.00 92.88 281 GLU A N 1
ATOM 2210 C CA . GLU A 1 281 ? 11.272 -11.537 -3.417 1.00 92.88 281 GLU A CA 1
ATOM 2211 C C . GLU A 1 281 ? 9.904 -11.115 -2.885 1.00 92.88 281 GLU A C 1
ATOM 2213 O O . GLU A 1 281 ? 9.764 -10.862 -1.683 1.00 92.88 281 GLU A O 1
ATOM 2218 N N . LEU A 1 282 ? 8.888 -11.081 -3.756 1.00 95.31 282 LEU A N 1
ATOM 2219 C CA . LEU A 1 282 ? 7.501 -10.800 -3.385 1.00 95.31 282 LEU A CA 1
ATOM 2220 C C . LEU A 1 282 ? 7.004 -11.790 -2.328 1.00 95.31 282 LEU A C 1
ATOM 2222 O O . LEU A 1 282 ? 6.541 -11.397 -1.256 1.00 95.31 282 LEU A O 1
ATOM 2226 N N . THR A 1 283 ? 7.135 -13.087 -2.598 1.00 94.44 283 THR A N 1
ATOM 2227 C CA . THR A 1 283 ? 6.647 -14.136 -1.697 1.00 94.44 283 THR A CA 1
ATOM 2228 C C . THR A 1 283 ? 7.361 -14.079 -0.349 1.00 94.44 283 THR A C 1
ATOM 2230 O O . THR A 1 283 ? 6.716 -14.091 0.704 1.00 94.44 283 THR A O 1
ATOM 2233 N N . GLY A 1 284 ? 8.691 -13.972 -0.361 1.00 93.88 284 GLY A N 1
ATOM 2234 C CA . GLY A 1 284 ? 9.506 -13.924 0.846 1.00 93.88 284 GLY A CA 1
ATOM 2235 C C . GLY A 1 284 ? 9.209 -12.695 1.705 1.00 93.88 284 GLY A C 1
ATOM 2236 O O . GLY A 1 284 ? 9.120 -12.800 2.931 1.00 93.88 284 GLY A O 1
ATOM 2237 N N . ALA A 1 285 ? 9.021 -11.528 1.092 1.00 94.06 285 ALA A N 1
ATOM 2238 C CA . ALA A 1 285 ? 8.658 -10.318 1.816 1.00 94.06 285 ALA A CA 1
ATOM 2239 C C . ALA A 1 285 ? 7.260 -10.408 2.429 1.00 94.06 285 ALA A C 1
ATOM 2241 O O . ALA A 1 285 ? 7.123 -10.155 3.628 1.00 94.06 285 ALA A O 1
ATOM 2242 N N . LEU A 1 286 ? 6.243 -10.846 1.681 1.00 95.06 286 LEU A N 1
ATOM 2243 C CA . LEU A 1 286 ? 4.895 -11.002 2.233 1.00 95.06 286 LEU A CA 1
ATOM 2244 C C . LEU A 1 286 ? 4.872 -11.998 3.397 1.00 95.06 286 LEU A C 1
ATOM 2246 O O . LEU A 1 286 ? 4.271 -11.712 4.431 1.00 95.06 286 LEU A O 1
ATOM 2250 N N . GLN A 1 287 ? 5.607 -13.111 3.309 1.00 93.31 287 GLN A N 1
ATOM 2251 C CA . GLN A 1 287 ? 5.758 -14.040 4.435 1.00 93.31 287 GLN A CA 1
ATOM 2252 C C . GLN A 1 287 ? 6.350 -13.378 5.690 1.00 93.31 287 GLN A C 1
ATOM 2254 O O . GLN A 1 287 ? 5.984 -13.751 6.806 1.00 93.31 287 GLN A O 1
ATOM 2259 N N . ARG A 1 288 ? 7.267 -12.412 5.545 1.00 92.06 288 ARG A N 1
ATOM 2260 C CA . ARG A 1 288 ? 7.838 -11.662 6.678 1.00 92.06 288 ARG A CA 1
ATOM 2261 C C . ARG A 1 288 ? 6.857 -10.630 7.228 1.00 92.06 288 ARG A C 1
ATOM 2263 O O . ARG A 1 288 ? 6.674 -10.569 8.444 1.00 92.06 288 ARG A O 1
ATOM 2270 N N . TRP A 1 289 ? 6.229 -9.845 6.355 1.00 93.19 289 TRP A N 1
ATOM 2271 C CA . TRP A 1 289 ? 5.309 -8.767 6.725 1.00 93.19 289 TRP A CA 1
ATOM 2272 C C . TRP A 1 289 ? 4.037 -9.278 7.392 1.00 93.19 289 TRP A C 1
ATOM 2274 O O . TRP A 1 289 ? 3.664 -8.776 8.452 1.00 93.19 289 TRP A O 1
ATOM 2284 N N . LEU A 1 290 ? 3.443 -10.349 6.866 1.00 92.12 290 LEU A N 1
ATOM 2285 C CA . LEU A 1 290 ? 2.197 -10.922 7.382 1.00 92.12 290 LEU A CA 1
ATOM 2286 C C . LEU A 1 290 ? 2.328 -11.563 8.775 1.00 92.12 290 LEU A C 1
ATOM 2288 O O . LEU A 1 290 ? 1.324 -11.853 9.417 1.00 92.12 290 LEU A O 1
ATOM 2292 N N . ARG A 1 291 ? 3.552 -11.757 9.286 1.00 89.12 291 ARG A N 1
ATOM 2293 C CA . ARG A 1 291 ? 3.799 -12.200 10.676 1.00 89.12 291 ARG A CA 1
ATOM 2294 C C . ARG A 1 291 ? 3.668 -11.078 11.708 1.00 89.12 291 ARG A C 1
ATOM 2296 O O . ARG A 1 291 ? 3.810 -11.340 12.907 1.00 89.12 291 ARG A O 1
ATOM 2303 N N . VAL A 1 292 ? 3.541 -9.835 11.250 1.00 86.00 292 VAL A N 1
ATOM 2304 C CA . VAL A 1 292 ? 3.678 -8.632 12.081 1.00 86.00 292 VAL A CA 1
ATOM 2305 C C . VAL A 1 292 ? 2.569 -7.629 11.799 1.00 86.00 292 VAL A C 1
ATOM 2307 O O . VAL A 1 292 ? 2.003 -7.074 12.736 1.00 86.00 292 VAL A O 1
ATOM 2310 N N . VAL A 1 293 ? 2.246 -7.419 10.524 1.00 89.88 293 VAL A N 1
ATOM 2311 C CA . VAL A 1 293 ? 1.224 -6.478 10.072 1.00 89.88 293 VAL A CA 1
ATOM 2312 C C . VAL A 1 293 ? 0.086 -7.257 9.409 1.00 89.88 293 VAL A C 1
ATOM 2314 O O . VAL A 1 293 ? 0.358 -8.127 8.577 1.00 89.88 293 VAL A O 1
ATOM 2317 N N . PRO A 1 294 ? -1.183 -6.963 9.735 1.00 90.75 294 PRO A N 1
ATOM 2318 C CA . PRO A 1 294 ? -2.316 -7.635 9.113 1.00 90.75 294 PRO A CA 1
ATOM 2319 C C . PRO A 1 294 ? -2.379 -7.402 7.598 1.00 90.75 294 PRO A C 1
ATOM 2321 O O . PRO A 1 294 ? -2.159 -6.286 7.129 1.00 90.75 294 PRO A O 1
ATOM 2324 N N . ALA A 1 295 ? -2.763 -8.428 6.832 1.00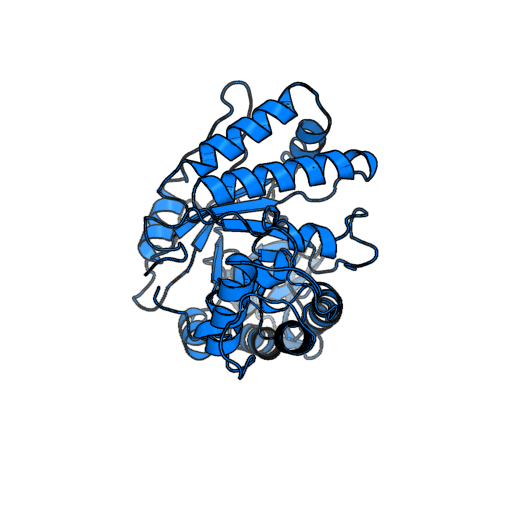 91.00 295 ALA A N 1
ATOM 2325 C CA . ALA A 1 295 ? -2.851 -8.358 5.367 1.00 91.00 295 ALA A CA 1
ATOM 2326 C C . ALA A 1 295 ? -3.681 -7.165 4.868 1.00 91.00 295 ALA A C 1
ATOM 2328 O O . ALA A 1 295 ? -3.270 -6.431 3.973 1.00 91.00 295 ALA A O 1
ATOM 2329 N N . TRP A 1 296 ? -4.810 -6.911 5.526 1.00 88.31 296 TRP A N 1
ATOM 2330 C CA . TRP A 1 296 ? -5.750 -5.845 5.190 1.00 88.31 296 TRP A CA 1
ATOM 2331 C C . TRP A 1 296 ? -5.225 -4.420 5.404 1.00 88.31 296 TRP A C 1
ATOM 2333 O O . TRP A 1 296 ? -5.896 -3.456 5.040 1.00 88.31 296 TRP A O 1
ATOM 2343 N N . GLN A 1 297 ? -4.041 -4.277 5.998 1.00 90.69 297 GLN A N 1
ATOM 2344 C CA . GLN A 1 297 ? -3.334 -3.012 6.152 1.00 90.69 297 GLN A CA 1
ATOM 2345 C C . GLN A 1 297 ? -2.219 -2.832 5.103 1.00 90.69 297 GLN A C 1
ATOM 2347 O O . GLN A 1 297 ? -1.729 -1.718 4.922 1.00 90.69 297 GLN A O 1
ATOM 2352 N N . LEU A 1 298 ? -1.808 -3.888 4.402 1.00 94.38 298 LEU A N 1
ATOM 2353 C CA . LEU A 1 298 ? -0.685 -3.848 3.468 1.00 94.38 298 LEU A CA 1
ATOM 2354 C C . LEU A 1 298 ? -1.145 -3.538 2.041 1.00 94.38 298 LEU A C 1
ATOM 2356 O O . LEU A 1 298 ? -2.129 -4.096 1.566 1.00 94.38 298 LEU A O 1
ATOM 2360 N N . ILE A 1 299 ? -0.393 -2.688 1.347 1.00 95.38 299 ILE A N 1
ATOM 2361 C CA . ILE A 1 299 ? -0.532 -2.401 -0.084 1.00 95.38 299 ILE A CA 1
ATOM 2362 C C . ILE A 1 299 ? 0.805 -2.724 -0.746 1.00 95.38 299 ILE A C 1
ATOM 2364 O O . ILE A 1 299 ? 1.840 -2.226 -0.306 1.00 95.38 299 ILE A O 1
ATOM 2368 N N . GLN A 1 300 ? 0.796 -3.548 -1.791 1.00 96.69 300 GLN A N 1
ATOM 2369 C CA . GLN A 1 300 ? 2.024 -3.966 -2.468 1.00 96.69 300 GLN A CA 1
ATOM 2370 C C . GLN A 1 300 ? 2.348 -3.056 -3.657 1.00 96.69 300 GLN A C 1
ATOM 2372 O O . GLN A 1 300 ? 1.536 -2.926 -4.570 1.00 96.69 300 GLN A O 1
ATOM 2377 N N . HIS A 1 301 ? 3.548 -2.475 -3.687 1.00 96.38 301 HIS A N 1
ATOM 2378 C CA . HIS A 1 301 ? 4.059 -1.804 -4.883 1.00 96.38 301 HIS A CA 1
ATOM 2379 C C . HIS A 1 301 ? 4.393 -2.820 -5.984 1.00 96.38 301 HIS A C 1
ATOM 2381 O O . HIS A 1 301 ? 5.062 -3.824 -5.727 1.00 96.38 301 HIS A O 1
ATOM 2387 N N . LEU A 1 302 ? 3.946 -2.535 -7.205 1.00 94.94 302 LEU A N 1
ATOM 2388 C CA . LEU A 1 302 ? 4.271 -3.254 -8.428 1.00 94.94 302 LEU A CA 1
ATOM 2389 C C . LEU A 1 302 ? 4.952 -2.277 -9.401 1.00 94.94 302 LEU A C 1
ATOM 2391 O O . LEU A 1 302 ? 4.269 -1.439 -9.999 1.00 94.94 302 LEU A O 1
ATOM 2395 N N . PRO A 1 303 ? 6.285 -2.357 -9.554 1.00 93.62 303 PRO A N 1
ATOM 2396 C CA . PRO A 1 303 ? 7.006 -1.504 -10.488 1.00 93.62 303 PRO A CA 1
ATOM 2397 C C . PRO A 1 303 ? 6.684 -1.886 -11.944 1.00 93.62 303 PRO A C 1
ATOM 2399 O O . PRO A 1 303 ? 6.785 -3.053 -12.316 1.00 93.62 303 PRO A O 1
ATOM 2402 N N . MET A 1 304 ? 6.303 -0.909 -12.769 1.00 93.25 304 MET A N 1
ATOM 2403 C CA . MET A 1 304 ? 5.877 -1.097 -14.166 1.00 93.25 304 MET A CA 1
ATOM 2404 C C . MET A 1 304 ? 7.000 -0.795 -15.165 1.00 93.25 304 MET A C 1
ATOM 2406 O O . MET A 1 304 ? 7.831 0.081 -14.927 1.00 93.25 304 MET A O 1
ATOM 2410 N N . GLY A 1 305 ? 6.995 -1.479 -16.311 1.00 93.25 305 GLY A N 1
ATOM 2411 C CA . GLY A 1 305 ? 7.980 -1.296 -17.381 1.00 93.25 305 GLY A CA 1
ATOM 2412 C C . GLY A 1 305 ? 9.204 -2.194 -17.218 1.00 93.25 305 GLY A C 1
ATOM 2413 O O . GLY A 1 305 ? 9.070 -3.382 -16.929 1.00 93.25 305 GLY A O 1
ATOM 2414 N N . GLY A 1 306 ? 10.391 -1.633 -17.430 1.00 93.50 306 GLY A N 1
ATOM 2415 C CA . GLY A 1 306 ? 11.663 -2.343 -17.380 1.00 93.50 306 GLY A CA 1
ATOM 2416 C C . GLY A 1 306 ? 12.836 -1.497 -16.896 1.00 93.50 306 GLY A C 1
ATOM 2417 O O . GLY A 1 306 ? 12.691 -0.319 -16.553 1.00 93.50 306 GLY A O 1
ATOM 2418 N N . ILE A 1 307 ? 13.997 -2.139 -16.852 1.00 92.06 307 ILE A N 1
ATOM 2419 C CA . ILE A 1 307 ? 15.292 -1.570 -16.492 1.00 92.06 307 ILE A CA 1
ATOM 2420 C C . ILE A 1 307 ? 16.366 -2.068 -17.460 1.00 92.06 307 ILE A C 1
ATOM 2422 O O . ILE A 1 307 ? 16.379 -3.246 -17.820 1.00 92.06 307 ILE A O 1
ATOM 2426 N N . LEU A 1 308 ? 17.234 -1.159 -17.897 1.00 90.62 308 LEU A N 1
ATOM 2427 C CA . LEU A 1 308 ? 18.398 -1.443 -18.740 1.00 90.62 308 LEU A CA 1
ATOM 2428 C C . LEU A 1 308 ? 19.696 -1.388 -17.916 1.00 90.62 308 LEU A C 1
ATOM 2430 O O . LEU A 1 308 ? 19.678 -1.062 -16.723 1.00 90.62 308 LEU A O 1
ATOM 2434 N N . GLY A 1 309 ? 20.827 -1.652 -18.583 1.00 82.44 309 GLY A N 1
ATOM 2435 C CA . GLY A 1 309 ? 22.180 -1.347 -18.099 1.00 82.44 309 GLY A CA 1
ATOM 2436 C C . GLY A 1 309 ? 22.274 0.022 -17.422 1.00 82.44 309 GLY A C 1
ATOM 2437 O O . GLY A 1 309 ? 21.653 0.986 -17.862 1.00 82.44 309 GLY A O 1
ATOM 2438 N N . GLY A 1 310 ? 23.012 0.101 -16.310 1.00 75.12 310 GLY A N 1
ATOM 2439 C CA . GLY A 1 310 ? 23.171 1.350 -15.552 1.00 75.12 310 GLY A CA 1
ATOM 2440 C C . GLY A 1 310 ? 21.925 1.809 -14.781 1.00 75.12 310 GLY A C 1
ATOM 2441 O O . GLY A 1 310 ? 21.896 2.933 -14.291 1.00 75.12 310 GLY A O 1
ATOM 2442 N N . GLY A 1 311 ? 20.891 0.968 -14.664 1.00 81.31 311 GLY A N 1
ATOM 2443 C CA . GLY A 1 311 ? 19.712 1.241 -13.836 1.00 81.31 311 GLY A CA 1
ATOM 2444 C C . GLY A 1 311 ? 18.633 2.098 -14.510 1.00 81.31 311 GLY A C 1
ATOM 2445 O O . GLY A 1 311 ? 17.661 2.505 -13.867 1.00 81.31 311 GLY A O 1
ATOM 2446 N N . GLN A 1 312 ? 18.767 2.372 -15.811 1.00 86.50 312 GLN A N 1
ATOM 2447 C CA . GLN A 1 312 ? 17.837 3.224 -16.548 1.00 86.50 312 GLN A CA 1
ATOM 2448 C C . GLN A 1 312 ? 16.436 2.599 -16.630 1.00 86.50 312 GLN A C 1
ATOM 2450 O O . GLN A 1 312 ? 16.259 1.496 -17.143 1.00 86.50 312 GLN A O 1
ATOM 2455 N N . ARG A 1 313 ? 15.419 3.343 -16.179 1.00 88.38 313 ARG A N 1
ATOM 2456 C CA . ARG A 1 313 ? 13.999 2.966 -16.270 1.00 88.38 313 ARG A CA 1
ATOM 2457 C C . ARG A 1 313 ? 13.455 3.186 -17.678 1.00 88.38 313 ARG A C 1
ATOM 2459 O O . ARG A 1 313 ? 13.628 4.264 -18.238 1.00 88.38 313 ARG A O 1
ATOM 2466 N N . VAL A 1 314 ? 12.713 2.210 -18.192 1.00 90.81 314 VAL A N 1
ATOM 2467 C CA . VAL A 1 314 ? 12.066 2.269 -19.513 1.00 90.81 314 VAL A CA 1
ATOM 2468 C C . VAL A 1 314 ? 10.640 1.732 -19.457 1.00 90.81 314 VAL A C 1
ATOM 2470 O O . VAL A 1 314 ? 10.319 0.880 -18.628 1.00 90.81 314 VAL A O 1
ATOM 2473 N N . SER A 1 315 ? 9.765 2.220 -20.330 1.00 93.12 315 SER A N 1
ATOM 2474 C CA . SER A 1 315 ? 8.412 1.681 -20.494 1.00 93.12 315 SER A CA 1
ATOM 2475 C C . SER A 1 315 ? 8.425 0.320 -21.196 1.00 93.12 315 SER A C 1
ATOM 2477 O O . SER A 1 315 ? 9.378 -0.052 -21.887 1.00 93.12 315 SER A O 1
ATOM 2479 N N . TYR A 1 316 ? 7.321 -0.421 -21.077 1.00 94.31 316 TYR A N 1
ATOM 2480 C CA . TYR A 1 316 ? 7.116 -1.676 -21.800 1.00 94.31 316 TYR A CA 1
ATOM 2481 C C . TYR A 1 316 ? 7.274 -1.534 -23.324 1.00 94.31 316 TYR A C 1
ATOM 2483 O O . TYR A 1 316 ? 7.846 -2.401 -23.987 1.00 94.31 316 TYR A O 1
ATOM 2491 N N . ASN A 1 317 ? 6.774 -0.440 -23.902 1.00 92.94 317 ASN A N 1
ATOM 2492 C CA . ASN A 1 317 ? 6.840 -0.234 -25.349 1.00 92.94 317 ASN A CA 1
ATOM 2493 C C . ASN A 1 317 ? 8.266 0.094 -25.812 1.00 92.94 317 ASN A C 1
ATOM 2495 O O . ASN A 1 317 ? 8.697 -0.396 -26.859 1.00 92.94 317 ASN A O 1
ATOM 2499 N N . GLU A 1 318 ? 9.017 0.866 -25.026 1.00 93.81 318 GLU A N 1
ATOM 2500 C CA . GLU A 1 318 ? 10.419 1.186 -25.315 1.00 93.81 318 GLU A CA 1
ATOM 2501 C C . GLU A 1 318 ? 11.295 -0.065 -25.262 1.00 93.81 318 GLU A C 1
ATOM 2503 O O . GLU A 1 318 ? 11.996 -0.359 -26.232 1.00 93.81 318 GLU A O 1
ATOM 2508 N N . VAL A 1 319 ? 11.197 -0.859 -24.189 1.00 95.00 319 VAL A N 1
ATOM 2509 C CA . VAL A 1 319 ? 12.028 -2.064 -24.031 1.00 95.00 319 VAL A CA 1
ATOM 2510 C C . VAL A 1 319 ? 11.713 -3.124 -25.096 1.00 95.00 319 VAL A C 1
ATOM 2512 O O . VAL A 1 319 ? 12.618 -3.780 -25.610 1.00 95.00 319 VAL A O 1
ATOM 2515 N N . ARG A 1 320 ? 10.449 -3.247 -25.528 1.00 95.44 320 ARG A N 1
ATOM 2516 C CA . ARG A 1 320 ? 10.079 -4.131 -26.647 1.00 95.44 320 ARG A CA 1
ATOM 2517 C C . ARG A 1 320 ? 10.588 -3.641 -27.992 1.00 95.44 320 ARG A C 1
ATOM 2519 O O . ARG A 1 320 ? 11.017 -4.450 -28.813 1.00 95.44 320 ARG A O 1
ATOM 2526 N N . THR A 1 321 ? 10.532 -2.332 -28.224 1.00 96.06 321 THR A N 1
ATOM 2527 C CA . THR A 1 321 ? 11.079 -1.725 -29.443 1.00 96.06 321 THR A CA 1
ATOM 2528 C C . THR A 1 321 ? 12.585 -1.956 -29.517 1.00 96.06 321 THR A C 1
ATOM 2530 O O . THR A 1 321 ? 13.098 -2.292 -30.584 1.00 96.06 321 THR A O 1
ATOM 2533 N N . LEU A 1 322 ? 13.277 -1.836 -28.383 1.00 95.62 322 LEU A N 1
ATOM 2534 C CA . LEU A 1 322 ? 14.698 -2.136 -28.261 1.00 95.62 322 LEU A CA 1
ATOM 2535 C C . LEU A 1 322 ? 14.994 -3.608 -28.575 1.00 95.62 322 LEU A C 1
ATOM 2537 O O . LEU A 1 322 ? 15.811 -3.874 -29.450 1.00 95.62 322 LEU A O 1
ATOM 2541 N N . ALA A 1 323 ? 14.280 -4.554 -27.955 1.00 96.00 323 ALA A N 1
ATOM 2542 C CA . ALA A 1 323 ? 14.448 -5.984 -28.233 1.00 96.00 323 ALA A CA 1
ATOM 2543 C C . ALA A 1 323 ? 14.301 -6.304 -29.732 1.00 96.00 323 ALA A C 1
ATOM 2545 O O . ALA A 1 323 ? 15.128 -7.013 -30.306 1.00 96.00 323 ALA A O 1
ATOM 2546 N N . TYR A 1 324 ? 13.284 -5.727 -30.384 1.00 96.31 324 TYR A N 1
ATOM 2547 C CA . TYR A 1 324 ? 13.049 -5.900 -31.818 1.00 96.31 324 TYR A CA 1
ATOM 2548 C C . TYR A 1 324 ? 14.177 -5.309 -32.675 1.00 96.31 324 TYR A C 1
ATOM 2550 O O . TYR A 1 324 ? 14.706 -5.987 -33.556 1.00 96.31 324 TYR A O 1
ATOM 2558 N N . ARG A 1 325 ? 14.576 -4.055 -32.423 1.00 96.31 325 ARG A N 1
ATOM 2559 C CA . ARG A 1 325 ? 15.635 -3.380 -33.196 1.00 96.31 325 ARG A CA 1
ATOM 2560 C C . ARG A 1 325 ? 16.984 -4.076 -33.054 1.00 96.31 325 ARG A C 1
ATOM 2562 O O . ARG A 1 325 ? 17.710 -4.180 -34.036 1.00 96.31 325 ARG A O 1
ATOM 2569 N N . SER A 1 326 ? 17.273 -4.591 -31.865 1.00 95.38 326 SER A N 1
ATOM 2570 C CA . SER A 1 326 ? 18.503 -5.322 -31.568 1.00 95.38 326 SER A CA 1
ATOM 2571 C C . SER A 1 326 ? 18.472 -6.786 -32.015 1.00 95.38 326 SER A C 1
ATOM 2573 O O . SER A 1 326 ? 19.460 -7.485 -31.812 1.00 95.38 326 SER A O 1
ATOM 2575 N N . GLN A 1 327 ? 17.356 -7.267 -32.585 1.00 95.19 327 GLN A N 1
ATOM 2576 C CA . GLN A 1 327 ? 17.142 -8.682 -32.930 1.00 95.19 327 GLN A CA 1
ATOM 2577 C C . GLN A 1 327 ? 17.432 -9.621 -31.742 1.00 95.19 327 GLN A C 1
ATOM 2579 O O . GLN A 1 327 ? 17.916 -10.740 -31.909 1.00 95.19 327 GLN A O 1
ATOM 2584 N N . ALA A 1 328 ? 17.163 -9.144 -30.524 1.00 95.50 328 ALA A N 1
ATOM 2585 C CA . ALA A 1 328 ? 17.480 -9.861 -29.305 1.00 95.50 328 ALA A CA 1
ATOM 2586 C C . ALA A 1 328 ? 16.442 -10.955 -29.034 1.00 95.50 328 ALA A C 1
ATOM 2588 O O . ALA A 1 328 ? 15.234 -10.753 -29.186 1.00 95.50 328 ALA A O 1
ATOM 2589 N N . MET A 1 329 ? 16.914 -12.116 -28.584 1.00 95.44 329 MET A N 1
ATOM 2590 C CA . MET A 1 329 ? 16.036 -13.198 -28.157 1.00 95.44 329 MET A CA 1
ATOM 2591 C C . MET A 1 329 ? 15.518 -12.908 -26.747 1.00 95.44 329 MET A C 1
ATOM 2593 O O . MET A 1 329 ? 16.279 -12.928 -25.783 1.00 95.44 329 MET A O 1
ATOM 2597 N N . VAL A 1 330 ? 14.213 -12.659 -26.632 1.00 96.38 330 VAL A N 1
ATOM 2598 C CA . VAL A 1 330 ? 13.546 -12.500 -25.336 1.00 96.38 330 VAL A CA 1
ATOM 2599 C C . VAL A 1 330 ? 13.375 -13.861 -24.680 1.00 96.38 330 VAL A C 1
ATOM 2601 O O . VAL A 1 330 ? 12.797 -14.777 -25.268 1.00 96.38 330 VAL A O 1
ATOM 2604 N N . THR A 1 331 ? 13.827 -13.972 -23.438 1.00 94.81 331 THR A N 1
ATOM 2605 C CA . THR A 1 331 ? 13.648 -15.153 -22.602 1.00 94.81 331 THR A CA 1
ATOM 2606 C C . THR A 1 331 ? 12.771 -14.819 -21.401 1.00 94.81 331 THR A C 1
ATOM 2608 O O . THR A 1 331 ? 12.721 -13.691 -20.906 1.00 94.81 331 THR A O 1
ATOM 2611 N N . ARG A 1 332 ? 12.026 -15.824 -20.941 1.00 93.44 332 ARG A N 1
ATOM 2612 C CA . ARG A 1 332 ? 11.313 -15.762 -19.668 1.00 93.44 332 ARG A CA 1
ATOM 2613 C C . ARG A 1 332 ? 12.183 -16.425 -18.624 1.00 93.44 332 ARG A C 1
ATOM 2615 O O . ARG A 1 332 ? 12.462 -17.617 -18.744 1.00 93.44 332 ARG A O 1
ATOM 2622 N N . ASP A 1 333 ? 12.547 -15.679 -17.595 1.00 88.94 333 ASP A N 1
ATOM 2623 C CA . ASP A 1 333 ? 13.264 -16.255 -16.475 1.00 88.94 333 ASP A CA 1
ATOM 2624 C C . ASP A 1 333 ? 12.268 -16.959 -15.529 1.00 88.94 333 ASP A C 1
ATOM 2626 O O . ASP A 1 333 ? 11.358 -16.311 -14.989 1.00 88.94 333 ASP A O 1
ATOM 2630 N N . PRO A 1 334 ? 12.372 -18.289 -15.347 1.00 80.69 334 PRO A N 1
ATOM 2631 C CA . PRO A 1 334 ? 11.397 -19.047 -14.573 1.00 80.69 334 PRO A CA 1
ATOM 2632 C C . PRO A 1 334 ? 11.509 -18.801 -13.063 1.00 80.69 334 PRO A C 1
ATOM 2634 O O . PRO A 1 334 ? 10.520 -18.992 -12.357 1.00 80.69 334 PRO A O 1
ATOM 2637 N N . ILE A 1 335 ? 12.679 -18.381 -12.571 1.00 77.75 335 ILE A N 1
ATOM 2638 C CA . ILE A 1 335 ? 12.946 -18.155 -11.145 1.00 77.75 335 ILE A CA 1
ATOM 2639 C C . ILE A 1 335 ? 12.361 -16.804 -10.731 1.00 77.75 335 ILE A C 1
ATOM 2641 O O . ILE A 1 335 ? 11.566 -16.705 -9.795 1.00 77.75 335 ILE A O 1
ATOM 2645 N N . HIS A 1 336 ? 12.702 -15.762 -11.481 1.00 85.12 336 HIS A N 1
ATOM 2646 C CA . HIS A 1 336 ? 12.315 -14.396 -11.186 1.00 85.12 336 HIS A CA 1
ATOM 2647 C C . HIS A 1 336 ? 10.891 -14.083 -11.649 1.00 85.12 336 HIS A C 1
ATOM 2649 O O . HIS A 1 336 ? 10.259 -13.175 -11.107 1.00 85.12 336 HIS A O 1
ATOM 2655 N N . HIS A 1 337 ? 10.359 -14.867 -12.592 1.00 91.25 337 HIS A N 1
ATOM 2656 C CA . HIS A 1 337 ? 9.059 -14.637 -13.215 1.00 91.25 337 HIS A CA 1
ATOM 2657 C C . HIS A 1 337 ? 8.988 -13.261 -13.892 1.00 91.25 337 HIS A C 1
ATOM 2659 O O . HIS A 1 337 ? 8.018 -12.523 -13.727 1.00 91.25 337 HIS A O 1
ATOM 2665 N N . SER A 1 338 ? 10.037 -12.942 -14.648 1.00 94.12 338 SER A N 1
ATOM 2666 C CA . SER A 1 338 ? 10.226 -11.683 -15.374 1.00 94.12 338 SER A CA 1
ATOM 2667 C C . SER A 1 338 ? 10.780 -11.983 -16.770 1.00 94.12 338 SER A C 1
ATOM 2669 O O . SER A 1 338 ? 11.234 -13.101 -17.039 1.00 94.12 338 SER A O 1
ATOM 2671 N N . LEU A 1 339 ? 10.705 -11.015 -17.681 1.00 96.12 339 LEU A N 1
ATOM 2672 C CA . LEU A 1 339 ? 11.291 -11.141 -19.014 1.00 96.12 339 LEU A CA 1
ATOM 2673 C C . LEU A 1 339 ? 12.678 -10.509 -19.031 1.00 96.12 339 LEU A C 1
ATOM 2675 O O . LEU A 1 339 ? 12.874 -9.451 -18.432 1.00 96.12 339 LEU A O 1
ATOM 2679 N N . THR A 1 340 ? 13.612 -11.137 -19.740 1.00 96.06 340 THR A N 1
ATOM 2680 C CA . THR A 1 340 ? 14.961 -10.607 -19.942 1.00 96.06 340 THR A CA 1
ATOM 2681 C C . THR A 1 340 ? 15.440 -10.826 -21.376 1.00 96.06 340 THR A C 1
ATOM 2683 O O . THR A 1 340 ? 14.930 -11.686 -22.099 1.00 96.06 340 THR A O 1
ATOM 2686 N N . PHE A 1 341 ? 16.381 -10.002 -21.819 1.00 95.88 341 PHE A N 1
ATOM 2687 C CA . PHE A 1 341 ? 17.185 -10.236 -23.014 1.00 95.88 341 PHE A CA 1
ATOM 2688 C C . PHE A 1 341 ? 18.513 -9.492 -22.900 1.00 95.88 341 PHE A C 1
ATOM 2690 O O . PHE A 1 341 ? 18.630 -8.503 -22.175 1.00 95.88 341 PHE A O 1
ATOM 2697 N N . SER A 1 342 ? 19.499 -9.932 -23.677 1.00 94.94 342 SER A N 1
ATOM 2698 C CA . SER A 1 342 ? 20.766 -9.220 -23.829 1.00 94.94 342 SER A CA 1
ATOM 2699 C C . SER A 1 342 ? 20.906 -8.670 -25.244 1.00 94.94 342 SER A C 1
ATOM 2701 O O . SER A 1 342 ? 20.473 -9.299 -26.212 1.00 94.94 342 SER A O 1
ATOM 2703 N N . TYR A 1 343 ? 21.520 -7.500 -25.374 1.00 93.25 343 TYR A N 1
ATOM 2704 C CA . TYR A 1 343 ? 21.840 -6.873 -26.654 1.00 93.25 343 TYR A CA 1
ATOM 2705 C C . TYR A 1 343 ? 23.206 -6.187 -26.584 1.00 93.25 343 TYR A C 1
ATOM 2707 O O . TYR A 1 343 ? 23.750 -5.986 -25.500 1.00 93.25 343 TYR A O 1
ATOM 2715 N N . ARG A 1 344 ? 23.787 -5.858 -27.742 1.00 91.38 344 ARG A N 1
ATOM 2716 C CA . ARG A 1 344 ? 25.056 -5.122 -27.797 1.00 91.38 344 ARG A CA 1
ATOM 2717 C C . ARG A 1 344 ? 24.815 -3.636 -28.013 1.00 91.38 344 ARG A C 1
ATOM 2719 O O . ARG A 1 344 ? 24.095 -3.265 -28.938 1.00 91.38 344 ARG A O 1
ATOM 2726 N N . GLU A 1 345 ? 25.479 -2.816 -27.213 1.00 87.81 345 GLU A N 1
ATOM 2727 C CA . GLU A 1 345 ? 25.571 -1.369 -27.389 1.00 87.81 345 GLU A CA 1
ATOM 2728 C C . GLU A 1 345 ? 27.048 -1.016 -27.596 1.00 87.81 345 GLU A C 1
ATOM 2730 O O . GLU A 1 345 ? 27.849 -0.978 -26.666 1.00 87.81 345 GLU A O 1
ATOM 2735 N N . GLY A 1 346 ? 27.451 -0.891 -28.864 1.00 87.62 346 GLY A N 1
ATOM 2736 C CA . GLY A 1 346 ? 28.868 -0.846 -29.228 1.00 87.62 346 GLY A CA 1
ATOM 2737 C C . GLY A 1 346 ? 29.598 -2.144 -28.849 1.00 87.62 346 GLY A C 1
ATOM 2738 O O . GLY A 1 346 ? 29.277 -3.229 -29.352 1.00 87.62 346 GLY A O 1
ATOM 2739 N N . GLU A 1 347 ? 30.602 -2.033 -27.978 1.00 88.56 347 GLU A N 1
ATOM 2740 C CA . GLU A 1 347 ? 31.378 -3.180 -27.491 1.00 88.56 347 GLU A CA 1
ATOM 2741 C C . GLU A 1 347 ? 30.785 -3.845 -26.239 1.00 88.56 347 GLU A C 1
ATOM 2743 O O . GLU A 1 347 ? 31.135 -4.992 -25.937 1.00 88.56 347 GLU A O 1
ATOM 2748 N N . GLU A 1 348 ? 29.850 -3.182 -25.558 1.00 89.19 348 GLU A N 1
ATOM 2749 C CA . GLU A 1 348 ? 29.277 -3.655 -24.301 1.00 89.19 348 GLU A CA 1
ATOM 2750 C C . GLU A 1 348 ? 28.089 -4.594 -24.535 1.00 89.19 348 GLU A C 1
ATOM 2752 O O . GLU A 1 348 ? 27.261 -4.389 -25.427 1.00 89.19 348 GLU A O 1
ATOM 2757 N N . LEU A 1 349 ? 28.012 -5.652 -23.723 1.00 90.25 349 LEU A N 1
ATOM 2758 C CA . LEU A 1 349 ? 26.832 -6.506 -23.629 1.00 90.25 349 LEU A CA 1
ATOM 2759 C C . LEU A 1 349 ? 25.948 -5.967 -22.506 1.00 90.25 349 LEU A C 1
ATOM 2761 O O . LEU A 1 349 ? 26.339 -5.999 -21.341 1.00 90.25 349 LEU A O 1
ATOM 2765 N N . VAL A 1 350 ? 24.759 -5.504 -22.866 1.00 90.50 350 VAL A N 1
ATOM 2766 C CA . VAL A 1 350 ? 23.792 -4.927 -21.936 1.00 90.50 350 VAL A CA 1
ATOM 2767 C C . VAL A 1 350 ? 22.650 -5.911 -21.722 1.00 90.50 350 VAL A C 1
ATOM 2769 O O . VAL A 1 350 ? 22.178 -6.550 -22.666 1.00 90.50 350 VAL A O 1
ATOM 2772 N N . GLU A 1 351 ? 22.199 -6.028 -20.477 1.00 93.00 351 GLU A N 1
ATOM 2773 C CA . GLU A 1 351 ? 21.018 -6.802 -20.105 1.00 93.00 351 GLU A CA 1
ATOM 2774 C C . GLU A 1 351 ? 19.829 -5.874 -19.827 1.00 93.00 351 GLU A C 1
ATOM 2776 O O . GLU A 1 351 ? 19.980 -4.790 -19.256 1.00 93.00 351 GLU A O 1
ATOM 2781 N N . ALA A 1 352 ? 18.642 -6.309 -20.241 1.00 94.50 352 ALA A N 1
ATOM 2782 C CA . ALA A 1 352 ? 17.386 -5.612 -20.023 1.00 94.50 352 ALA A CA 1
ATOM 2783 C C . ALA A 1 352 ? 16.383 -6.539 -19.337 1.00 94.50 352 ALA A C 1
ATOM 2785 O O . ALA A 1 352 ? 16.148 -7.645 -19.815 1.00 94.50 352 ALA A O 1
ATOM 2786 N N . TRP A 1 353 ? 15.731 -6.056 -18.281 1.00 95.81 353 TRP A N 1
ATOM 2787 C CA . TRP A 1 353 ? 14.692 -6.783 -17.545 1.00 95.81 353 TRP A CA 1
ATOM 2788 C C . TRP A 1 353 ? 13.382 -6.013 -17.572 1.00 95.81 353 TRP A C 1
ATOM 2790 O O . TRP A 1 353 ? 13.380 -4.797 -17.397 1.00 95.81 353 TRP A O 1
ATOM 2800 N N . TYR A 1 354 ? 12.252 -6.689 -17.769 1.00 95.69 354 TYR A N 1
ATOM 2801 C CA . TYR A 1 354 ? 10.958 -6.013 -17.845 1.00 95.69 354 TYR A CA 1
ATOM 2802 C C . TYR A 1 354 ? 9.761 -6.914 -17.537 1.00 95.69 354 TYR A C 1
ATOM 2804 O O . TYR A 1 354 ? 9.860 -8.140 -17.457 1.00 95.69 354 TYR A O 1
ATOM 2812 N N . GLU A 1 355 ? 8.612 -6.266 -17.365 1.00 94.56 355 GLU A N 1
ATOM 2813 C CA . GLU A 1 355 ? 7.336 -6.888 -17.024 1.00 94.56 355 GLU A CA 1
ATOM 2814 C C . GLU A 1 355 ? 6.363 -6.891 -18.207 1.00 94.56 355 GLU A C 1
ATOM 2816 O O . GLU A 1 355 ? 6.302 -5.933 -18.975 1.00 94.56 355 GLU A O 1
ATOM 2821 N N . ASN A 1 356 ? 5.545 -7.937 -18.325 1.00 94.06 356 ASN A N 1
ATOM 2822 C CA . ASN A 1 356 ? 4.384 -7.976 -19.214 1.00 94.06 356 ASN A CA 1
ATOM 2823 C C . ASN A 1 356 ? 3.116 -8.375 -18.432 1.00 94.06 356 ASN A C 1
ATOM 2825 O O . ASN A 1 356 ? 3.150 -8.592 -17.222 1.00 94.06 356 ASN A O 1
ATOM 2829 N N . ASN A 1 357 ? 1.981 -8.512 -19.120 1.00 93.69 357 ASN A N 1
ATOM 2830 C CA . ASN A 1 357 ? 0.727 -8.909 -18.469 1.00 93.69 357 ASN A CA 1
ATOM 2831 C C . ASN A 1 357 ? 0.824 -10.275 -17.769 1.00 93.69 357 ASN A C 1
ATOM 2833 O O . ASN A 1 357 ? 0.263 -10.444 -16.692 1.00 93.69 357 ASN A O 1
ATOM 2837 N N . GLU A 1 358 ? 1.533 -11.247 -18.347 1.00 93.19 358 GLU A N 1
ATOM 2838 C CA . GLU A 1 358 ? 1.664 -12.581 -17.751 1.00 93.19 358 GLU A CA 1
ATOM 2839 C C . GLU A 1 358 ? 2.503 -12.560 -16.471 1.00 93.19 358 GLU A C 1
ATOM 2841 O O . GLU A 1 358 ? 2.117 -13.179 -15.476 1.00 93.19 358 GLU A O 1
ATOM 2846 N N . THR A 1 359 ? 3.625 -11.832 -16.468 1.00 94.62 359 THR A N 1
ATOM 2847 C CA . THR A 1 359 ? 4.491 -11.723 -15.287 1.00 94.62 359 THR A CA 1
ATOM 2848 C C . THR A 1 359 ? 3.785 -10.982 -14.156 1.00 94.62 359 THR A C 1
ATOM 2850 O O . THR A 1 359 ? 3.834 -11.414 -12.999 1.00 94.62 359 THR A O 1
ATOM 2853 N N . ILE A 1 360 ? 3.037 -9.922 -14.482 1.00 94.56 360 ILE A N 1
ATOM 2854 C CA . ILE A 1 360 ? 2.211 -9.208 -13.506 1.00 94.56 360 ILE A CA 1
ATOM 2855 C C . ILE A 1 360 ? 1.053 -10.080 -13.006 1.00 94.56 360 ILE A C 1
ATOM 2857 O O . ILE A 1 360 ? 0.819 -10.108 -11.799 1.00 94.56 360 ILE A O 1
ATOM 2861 N N . LYS A 1 361 ? 0.384 -10.864 -13.865 1.00 93.56 361 LYS A N 1
ATOM 2862 C CA . LYS A 1 361 ? -0.674 -11.807 -13.448 1.00 93.56 361 LYS A CA 1
ATOM 2863 C C . LYS A 1 361 ? -0.169 -12.800 -12.397 1.00 93.56 361 LYS A C 1
ATOM 2865 O O . LYS A 1 361 ? -0.840 -13.024 -11.388 1.00 93.56 361 LYS A O 1
ATOM 2870 N N . GLY A 1 362 ? 1.042 -13.336 -12.566 1.00 92.19 362 GLY A N 1
ATOM 2871 C CA . GLY A 1 362 ? 1.675 -14.204 -11.566 1.00 92.19 362 GLY A CA 1
ATOM 2872 C C . GLY A 1 362 ? 1.872 -13.520 -10.205 1.00 92.19 362 GLY A C 1
ATOM 2873 O O . GLY A 1 362 ? 1.575 -14.104 -9.160 1.00 92.19 362 GLY A O 1
ATOM 2874 N N . LYS A 1 363 ? 2.305 -12.254 -10.204 1.00 93.56 363 LYS A N 1
ATOM 2875 C CA . LYS A 1 363 ? 2.509 -11.451 -8.983 1.00 93.56 363 LYS A CA 1
ATOM 2876 C C . LYS A 1 363 ? 1.180 -11.083 -8.319 1.00 93.56 363 LYS A C 1
ATOM 2878 O O . LYS A 1 363 ? 1.040 -11.226 -7.102 1.00 93.56 363 LYS A O 1
ATOM 2883 N N . LEU A 1 364 ? 0.173 -10.703 -9.108 1.00 92.94 364 LEU A N 1
ATOM 2884 C CA . LEU A 1 364 ? -1.191 -10.442 -8.636 1.00 92.94 364 LEU A CA 1
ATOM 2885 C C . LEU A 1 364 ? -1.800 -11.671 -7.957 1.00 92.94 364 LEU A C 1
ATOM 2887 O O . LEU A 1 364 ? -2.406 -11.535 -6.895 1.00 92.94 364 LEU A O 1
ATOM 2891 N N . ALA A 1 365 ? -1.573 -12.877 -8.486 1.00 91.56 365 ALA A N 1
ATOM 2892 C CA . ALA A 1 365 ? -2.060 -14.108 -7.867 1.00 91.56 365 ALA A CA 1
ATOM 2893 C C . ALA A 1 365 ? -1.518 -14.309 -6.437 1.00 91.56 365 ALA A C 1
ATOM 2895 O O . ALA A 1 365 ? -2.268 -14.717 -5.543 1.00 91.56 365 ALA A O 1
ATOM 2896 N N . VAL A 1 366 ? -0.244 -13.979 -6.189 1.00 93.00 366 VAL A N 1
ATOM 2897 C CA . VAL A 1 366 ? 0.364 -14.041 -4.847 1.00 93.00 366 VAL A CA 1
ATOM 2898 C C . VAL A 1 366 ? -0.253 -13.002 -3.913 1.00 93.00 366 VAL A C 1
ATOM 2900 O O . VAL A 1 366 ? -0.680 -13.344 -2.807 1.00 93.00 366 VAL A O 1
ATOM 2903 N N . ILE A 1 367 ? -0.360 -11.751 -4.367 1.00 92.38 367 ILE A N 1
ATOM 2904 C CA . ILE A 1 367 ? -0.943 -10.641 -3.595 1.00 92.38 367 ILE A CA 1
ATOM 2905 C C . ILE A 1 367 ? -2.409 -10.954 -3.242 1.00 92.38 367 ILE A C 1
ATOM 2907 O O . ILE A 1 367 ? -2.834 -10.764 -2.100 1.00 92.38 367 ILE A O 1
ATOM 2911 N N . ARG A 1 368 ? -3.175 -11.513 -4.189 1.00 87.81 368 ARG A N 1
ATOM 2912 C CA . ARG A 1 368 ? -4.585 -11.888 -4.004 1.00 87.81 368 ARG A CA 1
ATOM 2913 C C . ARG A 1 368 ? -4.735 -12.992 -2.977 1.00 87.81 368 ARG A C 1
ATOM 2915 O O . ARG A 1 368 ? -5.567 -12.902 -2.078 1.00 87.81 368 ARG A O 1
ATOM 2922 N N . ARG A 1 369 ? -3.894 -14.024 -3.063 1.00 88.75 369 ARG A N 1
ATOM 2923 C CA . ARG A 1 369 ? -3.901 -15.134 -2.104 1.00 88.75 369 ARG A CA 1
ATOM 2924 C C . ARG A 1 369 ? -3.539 -14.672 -0.692 1.00 88.75 369 ARG A C 1
ATOM 2926 O O . ARG A 1 369 ? -4.091 -15.197 0.273 1.00 88.75 369 ARG A O 1
ATOM 2933 N N . ALA A 1 370 ? -2.658 -13.680 -0.579 1.00 90.19 370 ALA A N 1
ATOM 2934 C CA . ALA A 1 370 ? -2.324 -13.025 0.682 1.00 90.19 370 ALA A CA 1
ATOM 2935 C C . ALA A 1 370 ? -3.447 -12.116 1.217 1.00 90.19 370 ALA A C 1
ATOM 2937 O O . ALA A 1 370 ? -3.422 -11.770 2.396 1.00 90.19 370 ALA A O 1
ATOM 2938 N N . LYS A 1 371 ? -4.438 -11.774 0.381 1.00 87.44 371 LYS A N 1
ATOM 2939 C CA . LYS A 1 371 ? -5.579 -10.904 0.695 1.00 87.44 371 LYS A CA 1
ATOM 2940 C C . LYS A 1 371 ? -5.144 -9.527 1.209 1.00 87.44 371 LYS A C 1
ATOM 2942 O O . LYS A 1 371 ? -5.592 -9.065 2.261 1.00 87.44 371 LYS A O 1
ATOM 2947 N N . LEU A 1 372 ? -4.205 -8.910 0.492 1.00 91.06 372 LEU A N 1
ATOM 2948 C CA . LEU A 1 372 ? -3.723 -7.573 0.831 1.00 91.06 372 LEU A CA 1
ATOM 2949 C C . LEU A 1 372 ? -4.812 -6.511 0.606 1.00 91.06 372 LEU A C 1
ATOM 2951 O O . LEU A 1 372 ? -5.791 -6.745 -0.098 1.00 91.06 372 LEU A O 1
ATOM 2955 N N . ALA A 1 373 ? -4.630 -5.326 1.186 1.00 89.62 373 ALA A N 1
ATOM 2956 C CA . ALA A 1 373 ? -5.557 -4.203 1.037 1.00 89.62 373 ALA A CA 1
ATOM 2957 C C . ALA A 1 373 ? -5.617 -3.653 -0.396 1.00 89.62 373 ALA A C 1
ATOM 2959 O O . ALA A 1 373 ? -6.624 -3.064 -0.793 1.00 89.62 373 ALA A O 1
ATOM 2960 N N . GLY A 1 374 ? -4.525 -3.795 -1.149 1.00 91.38 374 GLY A N 1
ATOM 2961 C CA . GLY A 1 374 ? -4.383 -3.174 -2.457 1.00 91.38 374 GLY A CA 1
ATOM 2962 C C . GLY A 1 374 ? -3.042 -3.408 -3.131 1.00 91.38 374 GLY A C 1
ATOM 2963 O O . GLY A 1 374 ? -2.144 -4.057 -2.585 1.00 91.38 374 GLY A O 1
ATOM 2964 N N . ILE A 1 375 ? -2.910 -2.786 -4.297 1.00 94.62 375 ILE A N 1
ATOM 2965 C CA . ILE A 1 375 ? -1.664 -2.660 -5.047 1.00 94.62 375 ILE A CA 1
ATOM 2966 C C . ILE A 1 375 ? -1.382 -1.193 -5.383 1.00 94.62 375 ILE A C 1
ATOM 2968 O O . ILE A 1 375 ? -2.279 -0.348 -5.392 1.00 94.62 375 ILE A O 1
ATOM 2972 N N . TYR A 1 376 ? -0.120 -0.901 -5.665 1.00 95.88 376 TYR A N 1
ATOM 2973 C CA . TYR A 1 376 ? 0.355 0.406 -6.093 1.00 95.88 376 TYR A CA 1
ATOM 2974 C C . TYR A 1 376 ? 1.180 0.251 -7.370 1.00 95.88 376 TYR A C 1
ATOM 2976 O O . TYR A 1 376 ? 2.260 -0.326 -7.326 1.00 95.88 376 TYR A O 1
ATOM 2984 N N . LEU A 1 377 ? 0.665 0.732 -8.501 1.00 94.31 377 LEU A N 1
ATOM 2985 C CA . LEU A 1 377 ? 1.347 0.680 -9.794 1.00 94.31 377 LEU A CA 1
ATOM 2986 C C . LEU A 1 377 ? 2.226 1.913 -9.970 1.00 94.31 377 LEU A C 1
ATOM 2988 O O . LEU A 1 377 ? 1.740 3.038 -9.830 1.00 94.31 377 LEU A O 1
ATOM 2992 N N . SER A 1 378 ? 3.503 1.725 -10.300 1.00 91.19 378 SER A N 1
ATOM 2993 C CA . SER A 1 378 ? 4.372 2.871 -10.558 1.00 91.19 378 SER A CA 1
ATOM 2994 C C . SER A 1 378 ? 5.550 2.562 -11.497 1.00 91.19 378 SER A C 1
ATOM 2996 O O . SER A 1 378 ? 6.207 1.533 -11.343 1.00 91.19 378 SER A O 1
ATOM 2998 N N . PRO A 1 379 ? 5.861 3.460 -12.446 1.00 91.31 379 PRO A N 1
ATOM 2999 C CA . PRO A 1 379 ? 5.030 4.595 -12.833 1.00 91.31 379 PRO A CA 1
ATOM 3000 C C . PRO A 1 379 ? 3.904 4.161 -13.788 1.00 91.31 379 PRO A C 1
ATOM 3002 O O . PRO A 1 379 ? 4.028 3.184 -14.525 1.00 91.31 379 PRO A O 1
ATOM 3005 N N . LEU A 1 380 ? 2.808 4.910 -13.801 1.00 91.69 380 LEU A N 1
ATOM 3006 C CA . LEU A 1 380 ? 1.760 4.787 -14.810 1.00 91.69 380 LEU A CA 1
ATOM 3007 C C . LEU A 1 380 ? 2.284 5.260 -16.172 1.00 91.69 380 LEU A C 1
ATOM 3009 O O . LEU A 1 380 ? 3.017 6.247 -16.260 1.00 91.69 380 LEU A O 1
ATOM 3013 N N . GLY A 1 381 ? 1.826 4.632 -17.247 1.00 89.38 381 GLY A N 1
ATOM 3014 C CA . GLY A 1 381 ? 2.289 4.833 -18.620 1.00 89.38 381 GLY A CA 1
ATOM 3015 C C . GLY A 1 381 ? 3.465 3.931 -19.012 1.00 89.38 381 GLY A C 1
ATOM 3016 O O . GLY A 1 381 ? 3.866 3.936 -20.173 1.00 89.38 381 GLY A O 1
ATOM 3017 N N . TYR A 1 382 ? 4.022 3.161 -18.071 1.00 92.38 382 TYR A N 1
ATOM 3018 C CA . TYR A 1 382 ? 5.127 2.226 -18.327 1.00 92.38 382 TYR A CA 1
ATOM 3019 C C . TYR A 1 382 ? 4.653 0.776 -18.450 1.00 92.38 382 TYR A C 1
ATOM 3021 O O . TYR A 1 382 ? 5.419 -0.083 -18.887 1.00 92.38 382 TYR A O 1
ATOM 3029 N N . GLU A 1 383 ? 3.413 0.497 -18.059 1.00 92.00 383 GLU A N 1
ATOM 3030 C CA . GLU A 1 383 ? 2.786 -0.815 -18.139 1.00 92.00 383 GLU A CA 1
ATOM 3031 C C . GLU A 1 383 ? 2.689 -1.378 -19.565 1.00 92.00 383 GLU A C 1
ATOM 3033 O O . GLU A 1 383 ? 2.762 -0.669 -20.570 1.00 92.00 383 GLU A O 1
ATOM 3038 N N . ALA A 1 384 ? 2.444 -2.685 -19.644 1.00 91.75 384 ALA A N 1
ATOM 3039 C CA . ALA A 1 384 ? 2.100 -3.345 -20.889 1.00 91.75 384 ALA A CA 1
ATOM 3040 C C . ALA A 1 384 ? 0.660 -3.049 -21.335 1.00 91.75 384 ALA A C 1
ATOM 3042 O O . ALA A 1 384 ? -0.256 -2.870 -20.525 1.00 91.75 384 ALA A O 1
ATOM 3043 N N . ASN A 1 385 ? 0.449 -3.072 -22.654 1.00 86.88 385 ASN A N 1
ATOM 3044 C CA . ASN A 1 385 ? -0.890 -3.003 -23.234 1.00 86.88 385 ASN A CA 1
ATOM 3045 C C . ASN A 1 385 ? -1.739 -4.155 -22.682 1.00 86.88 385 ASN A C 1
ATOM 3047 O O . ASN A 1 385 ? -1.353 -5.315 -22.807 1.00 86.88 385 ASN A O 1
ATOM 3051 N N . GLY A 1 386 ? -2.896 -3.847 -22.096 1.00 88.44 386 GLY A N 1
ATOM 3052 C CA . GLY A 1 386 ? -3.803 -4.845 -21.520 1.00 88.44 386 GLY A CA 1
ATOM 3053 C C . GLY A 1 386 ? -3.684 -5.045 -20.007 1.00 88.44 386 GLY A C 1
ATOM 3054 O O . GLY A 1 386 ? -4.448 -5.842 -19.465 1.00 88.44 386 GLY A O 1
ATOM 3055 N N . ILE A 1 387 ? -2.813 -4.302 -19.305 1.00 90.50 387 ILE A N 1
ATOM 3056 C CA . ILE A 1 387 ? -2.766 -4.378 -17.837 1.00 90.50 387 ILE A CA 1
ATOM 3057 C C . ILE A 1 387 ? -4.115 -4.016 -17.203 1.00 90.50 387 ILE A C 1
ATOM 3059 O O . ILE A 1 387 ? -4.526 -4.635 -16.236 1.00 90.50 387 ILE A O 1
ATOM 3063 N N . TRP A 1 388 ? -4.836 -3.042 -17.756 1.00 89.50 388 TRP A N 1
ATOM 3064 C CA . TRP A 1 388 ? -6.082 -2.536 -17.182 1.00 89.50 388 TRP A CA 1
ATOM 3065 C C . TRP A 1 388 ? -7.241 -3.541 -17.273 1.00 89.50 388 TRP A C 1
ATOM 3067 O O . TRP A 1 388 ? -7.833 -3.828 -16.230 1.00 89.50 388 TRP A O 1
ATOM 3077 N N . PRO A 1 389 ? -7.505 -4.172 -18.438 1.00 88.56 389 PRO A N 1
ATOM 3078 C CA . PRO A 1 389 ? -8.397 -5.326 -18.503 1.00 88.56 389 PRO A CA 1
ATOM 3079 C C . PRO A 1 389 ? -7.999 -6.444 -17.529 1.00 88.56 389 PRO A C 1
ATOM 3081 O O . PRO A 1 389 ? -8.859 -6.977 -16.831 1.00 88.56 389 PRO A O 1
ATOM 3084 N N . LEU A 1 390 ? -6.700 -6.761 -17.428 1.00 88.31 390 LEU A N 1
ATOM 3085 C CA . LEU A 1 390 ? -6.200 -7.773 -16.491 1.00 88.31 390 LEU A CA 1
ATOM 3086 C C . LEU A 1 390 ? -6.510 -7.400 -15.035 1.00 88.31 390 LEU A C 1
ATOM 3088 O O . LEU A 1 390 ? -6.970 -8.239 -14.271 1.00 88.31 390 LEU A O 1
ATOM 3092 N N . LEU A 1 391 ? -6.279 -6.150 -14.633 1.00 88.00 391 LEU A N 1
ATOM 3093 C CA . LEU A 1 391 ? -6.577 -5.685 -13.278 1.00 88.00 391 LEU A CA 1
ATOM 3094 C C . LEU A 1 391 ? -8.071 -5.768 -12.976 1.00 88.00 391 LEU A C 1
ATOM 3096 O O . LEU A 1 391 ? -8.436 -6.157 -11.876 1.00 88.00 391 LEU A O 1
ATOM 3100 N N . LYS A 1 392 ? -8.931 -5.464 -13.949 1.00 82.88 392 LYS A N 1
ATOM 3101 C CA . LYS A 1 392 ? -10.386 -5.591 -13.811 1.00 82.88 392 LYS A CA 1
ATOM 3102 C C . LYS A 1 392 ? -10.843 -7.050 -13.677 1.00 82.88 392 LYS A C 1
ATOM 3104 O O . LYS A 1 392 ? -11.802 -7.315 -12.962 1.00 82.88 392 LYS A O 1
ATOM 3109 N N . GLU A 1 393 ? -10.172 -7.986 -14.349 1.00 81.75 393 GLU A N 1
ATOM 3110 C CA . GLU A 1 393 ? -10.421 -9.430 -14.206 1.00 81.75 393 GLU A CA 1
ATOM 3111 C C . GLU A 1 393 ? -9.943 -9.949 -12.841 1.00 81.75 393 GLU A C 1
ATOM 3113 O O . GLU A 1 393 ? -10.644 -10.703 -12.167 1.00 81.75 393 GLU A O 1
ATOM 3118 N N . GLU A 1 394 ? -8.746 -9.540 -12.420 1.00 77.12 394 GLU A N 1
ATOM 3119 C CA . GLU A 1 394 ? -8.086 -10.060 -11.218 1.00 77.12 394 GLU A CA 1
ATOM 3120 C C . GLU A 1 394 ? -8.526 -9.350 -9.924 1.00 77.12 394 GLU A C 1
ATOM 3122 O O . GLU A 1 394 ? -8.274 -9.857 -8.824 1.00 77.12 394 GLU A O 1
ATOM 3127 N N . MET A 1 395 ? -9.168 -8.182 -10.029 1.00 71.38 395 MET A N 1
ATOM 3128 C CA . MET A 1 395 ? -9.582 -7.352 -8.898 1.00 71.38 395 MET A CA 1
ATOM 3129 C C . MET A 1 395 ? -11.052 -6.937 -9.026 1.00 71.38 395 MET A C 1
ATOM 3131 O O . MET A 1 395 ? -11.426 -6.214 -9.949 1.00 71.38 395 MET A O 1
ATOM 3135 N N . SER A 1 396 ? -11.878 -7.272 -8.028 1.00 59.72 396 SER A N 1
ATOM 3136 C CA . SER A 1 396 ? -13.158 -6.587 -7.815 1.00 59.72 396 SER A CA 1
ATOM 3137 C C . SER A 1 396 ? -12.862 -5.186 -7.266 1.00 59.72 396 SER A C 1
ATOM 3139 O O . SER A 1 396 ? -12.886 -4.953 -6.059 1.00 59.72 396 SER A O 1
ATOM 3141 N N . ILE A 1 397 ? -12.488 -4.250 -8.138 1.00 54.94 397 ILE A N 1
ATOM 3142 C CA . ILE A 1 397 ? -12.260 -2.861 -7.733 1.00 54.94 397 ILE A CA 1
ATOM 3143 C C . ILE A 1 397 ? -13.617 -2.315 -7.291 1.00 54.94 397 ILE A C 1
ATOM 3145 O O . ILE A 1 397 ? -14.520 -2.140 -8.111 1.00 54.94 397 ILE A O 1
ATOM 3149 N N . GLY A 1 398 ? -13.782 -2.088 -5.988 1.00 47.56 398 GLY A N 1
ATOM 3150 C CA . GLY A 1 398 ? -14.997 -1.485 -5.458 1.00 47.56 398 GLY A CA 1
ATOM 3151 C C . GLY A 1 398 ? -15.237 -0.139 -6.140 1.00 47.56 398 GLY A C 1
ATOM 3152 O O . GLY A 1 398 ? -14.441 0.787 -5.993 1.00 47.56 398 GLY A O 1
ATOM 3153 N N . GLN A 1 399 ? -16.319 -0.025 -6.910 1.00 39.47 399 GLN A N 1
ATOM 3154 C CA . GLN A 1 399 ? -16.818 1.273 -7.354 1.00 39.47 399 GLN A CA 1
ATOM 3155 C C . GLN A 1 399 ? -17.400 1.968 -6.112 1.00 39.47 399 GLN A C 1
ATOM 3157 O O . GLN A 1 399 ? -18.439 1.546 -5.601 1.00 39.47 399 GLN A O 1
ATOM 3162 N N . TYR A 1 400 ? -16.685 2.950 -5.554 1.00 38.12 400 TYR A N 1
ATOM 3163 C CA . TYR A 1 400 ? -16.961 3.524 -4.224 1.00 38.12 400 TYR A CA 1
ATOM 3164 C C . TYR A 1 400 ? -17.615 4.904 -4.219 1.00 38.12 400 TYR A C 1
ATOM 3166 O O . TYR A 1 400 ? -17.089 5.797 -4.914 1.00 38.12 400 TYR A O 1
#

pLDDT: mean 83.47, std 15.26, range [26.56, 98.38]

Radius of gyration: 22.32 Å; chains: 1; bounding box: 59×50×67 Å

Secondary structure (DSSP, 8-state):
--SSPPTT--PPPGGGSPPB-TT-BSHHHHHHHHHHHHTTS--S---SB--HHHHHHHHHHHHHTT---SS-B-HHHHHHHTSTHHHH-SS--EEEEE--SSPPS-------TT---SEEEEE--TTSSS--SPPPPPHHHHHHHHHTTPEEEEEEES--TT---GGGSHHHHHHHH-TTHHHHHHHHHHHHHT-TTBSEEEEE--S--GGGHHHHHHHHHHHHHHHHHTT-EEEEEEETT--TTT-GGG--HHHHHTTSSEEEEE-PPPSSS--SS-HHHHHHHHHHHTTTS-GGGEEEEEE-SEE-GGG-EE-HHHHHHHHHHTT---EEETTTTEEEEEEEETTEEEEEEE--HHHHHHHHHHHHHHT-SEEEEESTT-SPTTHHHHHHHH------

Sequence (400 aa):
MGWFPKQGARSRWPITAKVLRVGSKGARVKALQSLLADLGLYHQDPDGVFGYLTEDAVQALQRRFGLRVDGIAGPMVHRLLHHPITSQGLDFHWLLGSLPEPEPRLYPLDFGEEKALTALTYRWWPLDGENSGPRAPSELVTKVAEAYGARLLPTIGLPSPLAQEEDSQANLVEALAQRETYPRLRRAIADQCKRDDICGFLLRIGQVPPALNSRVIRLLRFAAGEAHKHKKLLFLVAPHWSQPRKGAWGLDWQGLGELVHYIVLEVPPPESPASLLSLEELTGALQRWLRVVPAWQLIQHLPMGGILGGGQRVSYNEVRTLAYRSQAMVTRDPIHHSLTFSYREGEELVEAWYENNETIKGKLAVIRRAKLAGIYLSPLGYEANGIWPLLKEEMSIGQY

Foldseek 3Di:
DDLDPDPPDPDDQLQPDDKDAAAFFDDVQLVLLVLLVVLVLADDHSPRHHHPSQLSSLLVVCVVFLHPRDSMCGNVNVVVSSDCCSVPNQFAAFAEAEAQPVHDPDDPLPQPPLAAGQAYEDEDEQDDPPRRAGDDDDPVSVSNCVSNVHQYAYEYEFPALRHPDPPGNPPQLVLLPDPPNVVSSLVRLLRVLQDPRHQAYEYEYPAHAPVSQVSVVVSLQSSLNSCVVSVHFYEYEDALQAQQPCGDNRDNNLVSLSSHQAYEHGQRQDQAFDASFFPVSLLVSLVRCSNRHGQQRYAYEDEFAKAKGRGDGAAVVVVVVVCVVQVWDWDQDPGRLWIKTWGDDDPDIMIMIHDALRSVLSSLVSSVVSSHNYYYYPHP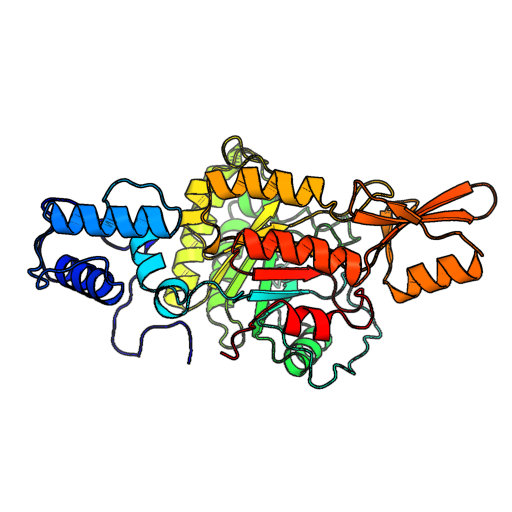PRYYDCNSVSCVVSGPHPPD